Protein AF-G4TJF9-F1 (afdb_monomer)

Radius of gyration: 21.02 Å; Cα contacts (8 Å, |Δi|>4): 912; chains: 1; bounding box: 58×49×65 Å

InterPro domains:
  IPR013931 Svf1-like, N-terminal [PF08622] (12-166)
  IPR033394 Svf1-like, C-terminal [PF17187] (168-370)
  IPR051385 Ceramide-binding SVF1-like [PTHR47107] (9-370)

Secondary structure (DSSP, 8-state):
---------SSSS--EEEEEEEE-TTT--EEEEEEEESS-BSSPTT--TT-EE-SSEEEEEES--S-TTEEEEEEEEEEEETTEEEEEEEEEETTS--EESSSSSSTTEEEESS-SSS-SEEEEEEEEEEEEEEEEEEES-TT-STT---EEEEEEEEEEEEEEEESS-HHHHEEEEEEEEEEEE-TTSS-EEEEEEEEEEEPTTSS--BTTB---EEEEEEEEETTEEEEEEEEE-TTS---TT-SSEEEEEEES-EE-TTTSSEE-SEEEEEEEEEETTEEEEEEEEEEEEE---GGG-SSEEEEEEHHHHS-GGGGGGTTTT----EEEEEEEEEEEEEEE-STTSBTTBSEEEEEEEEEEEEEE--

pLDDT: mean 87.49, std 14.74, range [25.47, 98.81]

Sequence (370 aa):
MVSFPVAVIRLWYPTVQFTFKLYNPATKEVTWRSSSVSNFVTPPPGQDKRSCKSDTFSIVYRPSSSDPDHSENYTVTAKVSDDISVSLIVTRPNHAPSVKIGSLPKGGYTYFGTNMDNADGYVVHRFWPQTKVSGHITFGSAGGAAGSAGRIEQFTGFGMLVHAIQGMRPNLIARRWNFCWFTGHIPDSDKRVSAIMMEFTTTESHGRKKGGEGGVVVNVGCVSVGERVAATAETKWPDAPRIQNAPVISRATHLETVLDKDTGYMQPQKIEFSWQNVIAQDKEHKFKADLLLDVGFGEHSKGLIEKVDVLAEIPKVLKTIVHATGTKPYIYQWMQPNAVLHLHGPEGFFHRDKEIDVEGTAYVEASYVS

Organism: Serendipita indica (strain DSM 11827) (NCBI:txid1109443)

Solvent-accessible surface area (backbone atoms only — not comparable to full-atom values): 19854 Å² total; per-residue (Å²): 106,84,58,78,69,71,57,71,54,98,51,104,60,67,56,40,48,49,49,45,47,46,70,40,86,90,80,65,49,74,48,78,46,75,44,80,55,51,78,70,36,72,42,38,92,99,54,52,82,81,16,36,33,39,79,44,36,38,38,43,60,36,85,68,55,94,50,93,64,30,45,36,37,33,45,37,39,32,54,75,49,79,41,34,35,42,39,37,38,43,31,37,38,63,61,41,61,70,47,57,58,70,58,84,95,63,42,16,57,47,77,36,75,94,39,89,92,67,43,78,29,36,37,34,46,33,35,33,55,51,25,44,34,40,37,37,39,38,38,50,36,98,80,52,68,96,80,62,75,61,45,76,47,74,49,72,51,72,44,63,45,74,54,69,46,68,65,52,60,64,65,72,55,24,27,30,38,41,38,38,40,35,41,35,39,44,78,101,52,89,38,41,33,25,38,40,39,47,30,34,26,28,29,64,92,39,82,56,54,38,99,84,43,38,30,30,35,42,24,43,34,34,44,30,49,46,65,42,40,16,66,20,59,33,76,46,49,52,70,50,83,81,66,88,88,46,84,51,32,40,46,80,44,79,34,77,62,42,79,36,82,90,72,73,43,70,43,45,27,28,42,38,38,39,41,21,17,45,20,75,87,41,74,90,39,42,38,37,36,41,34,70,43,72,36,33,56,79,97,60,43,40,38,66,74,48,76,43,50,51,67,78,72,46,60,75,88,61,51,70,75,46,67,81,73,79,50,72,32,37,34,41,34,32,46,34,76,75,36,50,35,43,38,36,44,46,77,54,69,60,92,58,34,42,60,48,77,27,55,23,36,33,40,37,36,47,33,40,49,85

Foldseek 3Di:
DQDADADADPDPDGWGKHWGWDADPVVLDIDIFIDTFAPKDAPDPPAHRQWIDTPFKTWGKDQADPDPQFRIWIWIWGPRDQFKIWTKIKTQTPLFDKDFPDDPDCTQWDFFDDDPVDGPWIKGKIKRQKIKMWIWMWGGHPDPDPPPDIDIDIDIDMDMDIPIDTRDDPLQFAQKWKWKWWWFAQPPDPKIKIKIKIKGWGQQVTDDADPSGFTKIWMWIWIDIRNKIDTAIDIDGNPDDDDPPDQWDFDKDAPPWDQDPVFRDGHGQKIKTWTKHAIPVGRVKMKIKIWMDRQHDDPPGAQWSDWDFVLVNDDPVCNVVPVVPVHGKIKTKGKHAQTWMWMAIDAPPRVRDRIDITGTMMIMMMIRND

Mean predicted aligned error: 6.9 Å

Structure (mmCIF, N/CA/C/O backbone):
data_AF-G4TJF9-F1
#
_entry.id   AF-G4TJF9-F1
#
loop_
_atom_site.group_PDB
_atom_site.id
_atom_site.type_symbol
_atom_site.label_atom_id
_atom_site.label_alt_id
_atom_site.label_comp_id
_atom_site.label_asym_id
_atom_site.label_entity_id
_atom_site.label_seq_id
_atom_site.pdbx_PDB_ins_code
_atom_site.Cartn_x
_atom_site.Cartn_y
_atom_site.Cartn_z
_atom_site.occupancy
_atom_site.B_iso_or_equiv
_atom_site.auth_seq_id
_atom_site.auth_comp_id
_atom_site.auth_asym_id
_atom_site.auth_atom_id
_atom_site.pdbx_PDB_model_num
ATOM 1 N N . MET A 1 1 ? 4.540 4.052 -8.845 1.00 28.27 1 MET A N 1
ATOM 2 C CA . MET A 1 1 ? 4.252 2.828 -8.073 1.00 28.27 1 MET A CA 1
ATOM 3 C C . MET A 1 1 ? 4.561 1.633 -8.948 1.00 28.27 1 MET A C 1
ATOM 5 O O . MET A 1 1 ? 3.947 1.516 -9.994 1.00 28.27 1 MET A O 1
ATOM 9 N N . VAL A 1 2 ? 5.484 0.768 -8.540 1.00 25.47 2 VAL A N 1
ATOM 10 C CA . VAL A 1 2 ? 5.704 -0.514 -9.220 1.00 25.47 2 VAL A CA 1
ATOM 11 C C . VAL A 1 2 ? 5.107 -1.591 -8.318 1.00 25.47 2 VAL A C 1
ATOM 13 O O . VAL A 1 2 ? 5.611 -1.814 -7.222 1.00 25.47 2 VAL A O 1
ATOM 16 N N . SER A 1 3 ? 3.9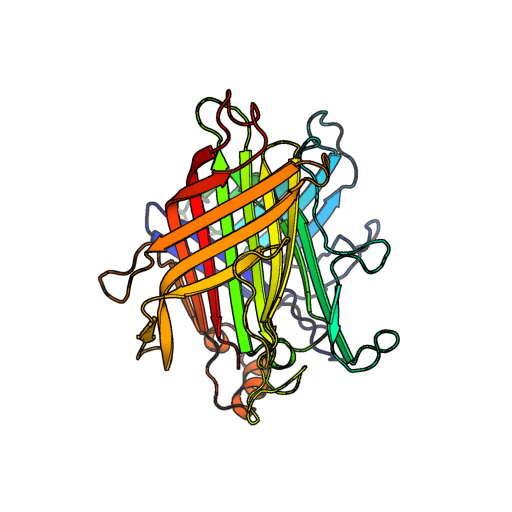84 -2.179 -8.730 1.00 28.61 3 SER A N 1
ATOM 17 C CA . SER A 1 3 ? 3.287 -3.240 -7.994 1.00 28.61 3 SER A CA 1
ATOM 18 C C . SER A 1 3 ? 3.405 -4.546 -8.777 1.00 28.61 3 SER A C 1
ATOM 20 O O . SER A 1 3 ? 3.140 -4.559 -9.977 1.00 28.61 3 SER A O 1
ATOM 22 N N . PHE A 1 4 ? 3.815 -5.630 -8.111 1.00 32.78 4 PHE A N 1
ATOM 23 C CA . PHE A 1 4 ? 3.986 -6.958 -8.712 1.00 32.78 4 PHE A CA 1
ATOM 24 C C . PHE A 1 4 ? 2.963 -7.951 -8.139 1.00 32.78 4 PHE A C 1
ATOM 26 O O . PHE A 1 4 ? 3.273 -8.664 -7.181 1.00 32.78 4 PHE A O 1
ATOM 33 N N . PRO A 1 5 ? 1.741 -8.040 -8.687 1.00 31.98 5 PRO A N 1
ATOM 34 C CA . PRO A 1 5 ? 0.830 -9.116 -8.328 1.00 31.98 5 PRO A CA 1
ATOM 35 C C . PRO A 1 5 ? 1.232 -10.409 -9.056 1.00 31.98 5 PRO A C 1
ATOM 37 O O . PRO A 1 5 ? 1.014 -10.557 -10.254 1.00 31.98 5 PRO A O 1
ATOM 40 N N . VAL A 1 6 ? 1.786 -11.386 -8.332 1.00 33.88 6 VAL A N 1
ATOM 41 C CA . VAL A 1 6 ? 1.930 -12.759 -8.846 1.00 33.88 6 VAL A CA 1
ATOM 42 C C . VAL A 1 6 ? 0.694 -13.559 -8.432 1.00 33.88 6 VAL A C 1
ATOM 44 O O . VAL A 1 6 ? 0.566 -13.972 -7.281 1.00 33.88 6 VAL A O 1
ATOM 47 N N . ALA A 1 7 ? -0.235 -13.773 -9.363 1.00 33.94 7 ALA A N 1
ATOM 48 C CA . ALA A 1 7 ? -1.439 -14.567 -9.124 1.00 33.94 7 ALA A CA 1
ATOM 49 C C . ALA A 1 7 ? -1.203 -16.047 -9.467 1.00 33.94 7 ALA A C 1
ATOM 51 O O . ALA A 1 7 ? -1.347 -16.450 -10.615 1.00 33.94 7 ALA A O 1
ATOM 52 N N . VAL A 1 8 ? -0.881 -16.885 -8.477 1.00 36.59 8 VAL A N 1
ATOM 53 C CA . VAL A 1 8 ? -0.809 -18.343 -8.681 1.00 36.59 8 VAL A CA 1
ATOM 54 C C . VAL A 1 8 ? -2.192 -18.964 -8.480 1.00 36.59 8 VAL A C 1
ATOM 56 O O . VAL A 1 8 ? -2.644 -19.168 -7.356 1.00 36.59 8 VAL A O 1
ATOM 59 N N . ILE A 1 9 ? -2.875 -19.290 -9.576 1.00 36.38 9 ILE A N 1
ATOM 60 C CA . ILE A 1 9 ? -4.074 -20.141 -9.556 1.00 36.38 9 ILE A CA 1
ATOM 61 C C . ILE A 1 9 ? -3.604 -21.601 -9.615 1.00 36.38 9 ILE A C 1
ATOM 63 O O . ILE A 1 9 ? -2.661 -21.899 -10.344 1.00 36.38 9 ILE A O 1
ATOM 67 N N . ARG A 1 10 ? -4.238 -22.509 -8.851 1.00 33.78 10 ARG A N 1
ATOM 68 C CA . ARG A 1 10 ? -3.959 -23.962 -8.852 1.00 33.78 10 ARG A CA 1
ATOM 69 C C . ARG A 1 10 ? -4.275 -24.608 -10.214 1.00 33.78 10 ARG A C 1
ATOM 71 O O . ARG A 1 10 ? -5.253 -25.334 -10.357 1.00 33.78 10 ARG A O 1
ATOM 78 N N . LEU A 1 11 ? -3.433 -24.347 -11.204 1.00 37.38 11 LEU A N 1
ATOM 79 C CA . LEU A 1 11 ? -3.139 -25.236 -12.317 1.00 37.38 11 LEU A CA 1
ATOM 80 C C . LEU A 1 11 ? -1.833 -25.967 -11.991 1.00 37.38 11 LEU A C 1
ATOM 82 O O . LEU A 1 11 ? -1.015 -25.476 -11.215 1.00 37.38 11 LEU A O 1
ATOM 86 N N . TRP A 1 12 ? -1.615 -27.126 -12.609 1.00 44.16 12 TRP A N 1
ATOM 87 C CA . TRP A 1 12 ? -0.363 -27.890 -12.507 1.00 44.16 12 TRP A CA 1
ATOM 88 C C . TRP A 1 12 ? 0.888 -27.077 -12.922 1.00 44.16 12 TRP A C 1
ATOM 90 O O . TRP A 1 12 ? 2.005 -27.487 -12.625 1.00 44.16 12 TRP A O 1
ATOM 100 N N . TYR A 1 13 ? 0.691 -25.892 -13.520 1.00 54.66 13 TYR A N 1
ATOM 101 C CA . TYR A 1 13 ? 1.692 -24.850 -13.738 1.00 54.66 13 TYR A CA 1
ATOM 102 C C . TYR A 1 13 ? 1.141 -23.480 -13.295 1.00 54.66 13 TYR A C 1
ATOM 104 O O . TYR A 1 13 ? 0.026 -23.129 -13.695 1.00 54.66 13 TYR A O 1
ATOM 112 N N . PRO A 1 14 ? 1.884 -22.681 -12.504 1.00 66.19 14 PRO A N 1
ATOM 113 C CA . PRO A 1 14 ? 1.456 -21.335 -12.140 1.00 66.19 14 PRO A CA 1
ATOM 114 C C . PRO A 1 14 ? 1.404 -20.442 -13.387 1.00 66.19 14 PRO A C 1
ATOM 116 O O . PRO A 1 14 ? 2.386 -20.324 -14.116 1.00 66.19 14 PRO A O 1
ATOM 119 N N . THR A 1 15 ? 0.275 -19.773 -13.628 1.00 74.81 15 THR A N 1
ATOM 120 C CA . THR A 1 15 ? 0.241 -18.640 -14.563 1.00 74.81 15 THR A CA 1
ATOM 121 C C . THR A 1 15 ? 0.849 -17.436 -13.863 1.00 74.81 15 THR A C 1
ATOM 123 O O . THR A 1 15 ? 0.340 -17.013 -12.834 1.00 74.81 15 THR A O 1
ATOM 126 N N . VAL A 1 16 ? 1.925 -16.872 -14.403 1.00 82.44 16 VAL A N 1
ATOM 127 C CA . VAL A 1 16 ? 2.556 -15.679 -13.828 1.00 82.44 16 VAL A CA 1
ATOM 128 C C . VAL A 1 16 ? 2.377 -14.518 -14.794 1.00 82.44 16 VAL A C 1
ATOM 130 O O . VAL A 1 16 ? 2.651 -14.642 -15.988 1.00 82.44 16 VAL A O 1
ATOM 133 N N . GLN A 1 17 ? 1.879 -13.403 -14.270 1.00 82.06 17 GLN A N 1
ATOM 134 C CA . GLN A 1 17 ? 1.785 -12.134 -14.982 1.00 82.06 17 GLN A CA 1
ATOM 135 C C . GLN A 1 17 ? 2.793 -11.166 -14.376 1.00 82.06 17 GLN A C 1
ATOM 137 O O . GLN A 1 17 ? 2.977 -11.133 -13.159 1.00 82.06 17 GLN A O 1
ATOM 142 N N . PHE A 1 18 ? 3.441 -10.388 -15.231 1.00 84.06 18 PHE A N 1
ATOM 143 C CA . PHE A 1 18 ? 4.236 -9.243 -14.836 1.00 84.06 18 PHE A CA 1
ATOM 144 C C . PHE A 1 18 ? 3.498 -7.978 -15.248 1.00 84.06 18 PHE A C 1
ATOM 146 O O . PHE A 1 18 ? 3.096 -7.826 -16.401 1.00 84.06 18 PHE A O 1
ATOM 153 N N . THR A 1 19 ? 3.330 -7.071 -14.296 1.00 85.44 19 THR A N 1
ATOM 154 C CA . THR A 1 19 ? 2.591 -5.832 -14.496 1.00 85.44 19 THR A CA 1
ATOM 155 C C . THR A 1 19 ? 3.478 -4.651 -14.148 1.00 85.44 19 THR A C 1
ATOM 157 O O . THR A 1 19 ? 4.175 -4.652 -13.135 1.00 85.44 19 THR A O 1
ATOM 160 N N . PHE A 1 20 ? 3.463 -3.641 -15.006 1.00 87.31 20 PHE A N 1
ATOM 161 C CA . PHE A 1 20 ? 4.218 -2.413 -14.842 1.00 87.31 20 PHE A CA 1
ATOM 162 C C . PHE A 1 20 ? 3.289 -1.225 -15.037 1.00 87.31 20 PHE A C 1
ATOM 164 O O . PHE A 1 20 ? 2.612 -1.119 -16.061 1.00 87.31 20 PHE A O 1
ATOM 171 N N . LYS A 1 21 ? 3.313 -0.317 -14.061 1.00 87.44 21 LYS A N 1
ATOM 172 C CA . LYS A 1 21 ? 2.639 0.974 -14.127 1.00 87.44 21 LYS A CA 1
ATOM 173 C C . LYS A 1 21 ? 3.639 2.084 -13.860 1.00 87.44 21 LYS A C 1
ATOM 175 O O . LYS A 1 21 ? 4.298 2.102 -12.822 1.00 87.44 21 LYS A O 1
ATOM 180 N N . LEU A 1 22 ? 3.700 3.044 -14.767 1.00 88.69 22 LEU A N 1
ATOM 181 C CA . LEU A 1 22 ? 4.374 4.314 -14.558 1.00 88.69 22 LEU A CA 1
ATOM 182 C C . LEU A 1 22 ? 3.332 5.420 -14.649 1.00 88.69 22 LEU A C 1
ATOM 184 O O . LEU A 1 22 ? 2.558 5.464 -15.598 1.00 88.69 22 LEU A O 1
ATOM 188 N N . TYR A 1 23 ? 3.316 6.294 -13.652 1.00 89.06 23 TYR A N 1
ATOM 189 C CA . TYR A 1 23 ? 2.487 7.489 -13.641 1.00 89.06 23 TYR A CA 1
ATOM 190 C C . TYR A 1 23 ? 3.390 8.689 -13.401 1.00 89.06 23 TYR A C 1
ATOM 192 O O . TYR A 1 23 ? 4.150 8.693 -12.428 1.00 89.06 23 TYR A O 1
ATOM 200 N N . ASN A 1 24 ? 3.305 9.683 -14.278 1.00 86.19 24 ASN A N 1
ATOM 201 C CA . ASN A 1 24 ? 3.994 10.950 -14.108 1.00 86.19 24 ASN A CA 1
ATOM 202 C C . ASN A 1 24 ? 2.995 11.991 -13.578 1.00 86.19 24 ASN A C 1
ATOM 204 O O . ASN A 1 24 ? 2.100 12.389 -14.316 1.00 86.19 24 ASN A O 1
ATOM 208 N N . PRO A 1 25 ? 3.124 12.472 -12.330 1.00 82.88 25 PRO A N 1
ATOM 209 C CA . PRO A 1 25 ? 2.176 13.436 -11.774 1.00 82.88 25 PRO A CA 1
ATOM 210 C C . PRO A 1 25 ? 2.227 14.819 -12.432 1.00 82.88 25 PRO A C 1
ATOM 212 O O . PRO A 1 25 ? 1.239 15.546 -12.366 1.00 82.88 25 PRO A O 1
ATOM 215 N N . ALA A 1 26 ? 3.349 15.190 -13.055 1.00 85.56 26 ALA A N 1
ATOM 216 C CA . ALA A 1 26 ? 3.497 16.485 -13.711 1.00 85.56 26 ALA A CA 1
ATOM 217 C C . ALA A 1 26 ? 2.784 16.512 -15.070 1.00 85.56 26 ALA A C 1
ATOM 219 O O . ALA A 1 26 ? 2.085 17.474 -15.378 1.00 85.56 26 ALA A O 1
ATOM 220 N N . THR A 1 27 ? 2.928 15.447 -15.866 1.00 88.00 27 THR A N 1
ATOM 221 C CA . THR A 1 27 ? 2.290 15.336 -17.193 1.00 88.00 27 THR A CA 1
ATOM 222 C C . THR A 1 27 ? 0.935 14.632 -17.152 1.00 88.00 27 THR A C 1
ATOM 224 O O . THR A 1 27 ? 0.172 14.714 -18.108 1.00 88.00 27 THR A O 1
ATOM 227 N N . LYS A 1 28 ? 0.624 13.955 -16.039 1.00 86.25 28 LYS A N 1
ATOM 228 C CA . LYS A 1 28 ? -0.515 13.042 -15.850 1.00 86.25 28 LYS A CA 1
ATOM 229 C C . LYS A 1 28 ? -0.509 11.831 -16.789 1.00 86.25 28 LYS A C 1
ATOM 231 O O . LYS A 1 28 ? -1.512 11.131 -16.899 1.00 86.25 28 LYS A O 1
ATOM 236 N N . GLU A 1 29 ? 0.613 11.552 -17.448 1.00 87.31 29 GLU A N 1
ATOM 237 C CA . GLU A 1 29 ? 0.740 10.402 -18.337 1.00 87.31 29 GLU A CA 1
ATOM 238 C C . GLU A 1 29 ? 0.793 9.098 -17.541 1.00 87.31 29 GLU A C 1
ATOM 240 O O . GLU A 1 29 ? 1.506 8.979 -16.537 1.00 87.31 29 GLU A O 1
ATOM 245 N N . VAL A 1 30 ? 0.059 8.099 -18.030 1.00 87.44 30 VAL A N 1
ATOM 246 C CA . VAL A 1 30 ? 0.037 6.739 -17.493 1.00 87.44 30 VAL A CA 1
ATOM 247 C C . VAL A 1 30 ? 0.573 5.789 -18.558 1.00 87.44 30 VAL A C 1
ATOM 249 O O . VAL A 1 30 ? 0.052 5.719 -19.667 1.00 87.44 30 VAL A O 1
ATOM 252 N N . THR A 1 31 ? 1.609 5.026 -18.216 1.00 86.81 31 THR A N 1
ATOM 253 C CA . THR A 1 31 ? 2.077 3.887 -19.011 1.00 86.81 31 THR A CA 1
ATOM 254 C C . THR A 1 31 ? 1.774 2.606 -18.258 1.00 86.81 31 THR A C 1
ATOM 256 O O . THR A 1 31 ? 2.276 2.400 -17.153 1.00 86.81 31 THR A O 1
ATOM 259 N N . TRP A 1 32 ? 0.988 1.730 -18.876 1.00 86.56 32 TRP A N 1
ATOM 260 C CA . TRP A 1 32 ? 0.668 0.410 -18.352 1.00 86.56 32 TRP A CA 1
ATOM 261 C C . TRP A 1 32 ? 1.136 -0.683 -19.311 1.00 86.56 32 TRP A C 1
ATOM 263 O O . TRP A 1 32 ? 1.018 -0.558 -20.537 1.00 86.56 32 TRP A O 1
ATOM 273 N N . ARG A 1 33 ? 1.702 -1.752 -18.752 1.00 85.50 33 ARG A N 1
ATOM 274 C CA . ARG A 1 33 ? 2.082 -2.973 -19.467 1.00 85.50 33 ARG A CA 1
ATOM 275 C C . ARG A 1 33 ? 1.738 -4.174 -18.596 1.00 85.50 33 ARG A C 1
ATOM 277 O O . ARG A 1 33 ? 2.062 -4.195 -17.411 1.00 85.50 33 ARG A O 1
ATOM 284 N N . SER A 1 34 ? 1.123 -5.182 -19.200 1.00 84.12 34 SER A N 1
ATOM 285 C CA . SER A 1 34 ? 0.823 -6.464 -18.566 1.00 84.12 34 SER A CA 1
ATOM 286 C C . SER A 1 34 ? 1.211 -7.573 -19.535 1.00 84.12 34 SER A C 1
ATOM 288 O O . SER A 1 34 ? 0.765 -7.579 -20.684 1.00 84.12 34 SER A O 1
ATOM 290 N N . SER A 1 35 ? 2.095 -8.471 -19.107 1.00 81.94 35 SER A N 1
ATOM 291 C CA . SER A 1 35 ? 2.587 -9.568 -19.936 1.00 81.94 35 SER A CA 1
ATOM 292 C C . SER A 1 35 ? 2.640 -10.877 -19.155 1.00 81.94 35 SER A C 1
ATOM 294 O O . SER A 1 35 ? 3.015 -10.933 -17.983 1.00 81.94 35 SER A O 1
ATOM 296 N N . SER A 1 36 ? 2.262 -11.961 -19.830 1.00 84.88 36 SER A N 1
ATOM 297 C CA . SER A 1 36 ? 2.454 -13.313 -19.307 1.00 84.88 36 SER A CA 1
ATOM 298 C C . SER A 1 36 ? 3.933 -13.668 -19.381 1.00 84.88 36 SER A C 1
ATOM 300 O O . SER A 1 36 ? 4.579 -13.363 -20.383 1.00 84.88 36 SER A O 1
ATOM 302 N N . VAL A 1 37 ? 4.463 -14.322 -18.349 1.00 87.06 37 VAL A N 1
ATOM 303 C CA . VAL A 1 37 ? 5.887 -14.680 -18.290 1.00 87.06 37 VAL A CA 1
ATOM 304 C C . VAL A 1 37 ? 6.087 -16.191 -18.315 1.00 87.06 37 VAL A C 1
ATOM 306 O O . VAL A 1 37 ? 5.281 -16.954 -17.779 1.00 87.06 37 VAL A O 1
ATOM 309 N N . SER A 1 38 ? 7.189 -16.613 -18.924 1.00 88.81 38 SER A N 1
ATOM 310 C CA . SER A 1 38 ? 7.656 -17.999 -18.981 1.00 88.81 38 SER A CA 1
ATOM 311 C C . SER A 1 38 ? 8.795 -18.252 -17.992 1.00 88.81 38 SER A C 1
ATOM 313 O O . SER A 1 38 ? 9.432 -17.319 -17.495 1.00 88.81 38 SER A O 1
ATOM 315 N N . ASN A 1 39 ? 9.032 -19.534 -17.690 1.00 90.62 39 ASN A N 1
ATOM 316 C CA . ASN A 1 39 ? 10.151 -20.006 -16.864 1.00 90.62 39 ASN A CA 1
ATOM 317 C C . ASN A 1 39 ? 10.240 -19.332 -15.485 1.00 90.62 39 ASN A C 1
ATOM 319 O O . ASN A 1 39 ? 11.328 -19.076 -14.966 1.00 90.62 39 ASN A O 1
ATOM 323 N N . PHE A 1 40 ? 9.083 -19.040 -14.881 1.00 91.56 40 PHE A N 1
ATOM 324 C CA . PHE A 1 40 ? 9.052 -18.518 -13.523 1.00 91.56 40 PHE A CA 1
ATOM 325 C C . PHE A 1 40 ? 9.615 -19.544 -12.536 1.00 91.56 40 PHE A C 1
ATOM 327 O O . PHE A 1 40 ? 9.182 -20.696 -12.498 1.00 91.56 40 PHE A O 1
ATOM 334 N N . VAL A 1 41 ? 10.539 -19.098 -11.690 1.00 92.00 41 VAL A N 1
ATOM 335 C CA . VAL A 1 41 ? 11.156 -19.908 -10.645 1.00 92.00 41 VAL A CA 1
ATOM 336 C C . VAL A 1 41 ? 11.259 -19.122 -9.340 1.00 92.00 41 VAL A C 1
ATOM 338 O O . VAL A 1 41 ? 11.660 -17.954 -9.311 1.00 92.00 41 VAL A O 1
ATOM 341 N N . THR A 1 42 ? 10.918 -19.784 -8.236 1.00 91.62 42 THR A N 1
ATOM 342 C CA . THR A 1 42 ? 11.179 -19.304 -6.878 1.00 91.62 42 THR A CA 1
ATOM 343 C C . THR A 1 42 ? 11.530 -20.490 -5.963 1.00 91.62 42 THR A C 1
ATOM 345 O O . THR A 1 42 ? 10.739 -21.429 -5.850 1.00 91.62 42 THR A O 1
ATOM 348 N N . PRO A 1 43 ? 12.712 -20.500 -5.321 1.00 93.25 43 PRO A N 1
ATOM 349 C CA . PRO A 1 43 ? 13.813 -19.561 -5.518 1.00 93.25 43 PRO A CA 1
ATOM 350 C C . PRO A 1 43 ? 14.619 -19.862 -6.800 1.00 93.25 43 PRO A C 1
ATOM 352 O O . PRO A 1 43 ? 14.746 -21.027 -7.179 1.00 93.25 43 PRO A O 1
ATOM 355 N N . PRO A 1 44 ? 15.217 -18.854 -7.459 1.00 92.69 44 PRO A N 1
ATOM 356 C CA . PRO A 1 44 ? 16.243 -19.078 -8.477 1.00 92.69 44 PRO A CA 1
ATOM 357 C C . PRO A 1 44 ? 17.463 -19.832 -7.904 1.00 92.69 44 PRO A C 1
ATOM 359 O O . PRO A 1 44 ? 17.735 -19.711 -6.705 1.00 92.69 44 PRO A O 1
ATOM 362 N N . PRO A 1 45 ? 18.245 -20.561 -8.729 1.00 92.44 45 PRO A N 1
ATOM 363 C CA . PRO A 1 45 ? 19.467 -21.225 -8.273 1.00 92.44 45 PRO A CA 1
ATOM 364 C C . PRO A 1 45 ? 20.409 -20.271 -7.522 1.00 92.44 45 PRO A C 1
ATOM 366 O O . PRO A 1 45 ? 20.705 -19.174 -7.997 1.00 92.44 45 PRO A O 1
ATOM 369 N N . GLY A 1 46 ? 20.868 -20.685 -6.338 1.00 91.94 46 GLY A N 1
ATOM 370 C CA . GLY A 1 46 ? 21.752 -19.884 -5.482 1.00 91.94 46 GLY A CA 1
ATOM 371 C C . GLY A 1 46 ? 21.070 -18.745 -4.710 1.00 91.94 46 GLY A C 1
ATOM 372 O O . GLY A 1 46 ? 21.771 -17.937 -4.108 1.00 91.94 46 GLY A O 1
ATOM 373 N N . GLN A 1 47 ? 19.735 -18.659 -4.719 1.00 94.31 47 GLN A N 1
ATOM 374 C CA . GLN A 1 47 ? 18.955 -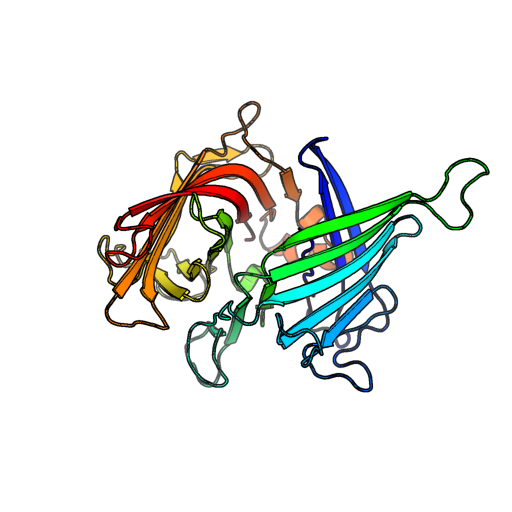17.672 -3.961 1.00 94.31 47 GLN A CA 1
ATOM 375 C C . GLN A 1 47 ? 17.997 -18.347 -2.967 1.00 94.31 47 GLN A C 1
ATOM 377 O O . GLN A 1 47 ? 17.766 -19.555 -3.022 1.00 94.31 47 GLN A O 1
ATOM 382 N N . ASP A 1 48 ? 17.411 -17.561 -2.058 1.00 91.75 48 ASP A N 1
ATOM 383 C CA . ASP A 1 48 ? 16.359 -18.026 -1.146 1.00 91.75 48 ASP A CA 1
ATOM 384 C C . ASP A 1 48 ? 14.940 -17.660 -1.624 1.00 91.75 48 ASP A C 1
ATOM 386 O O . ASP A 1 48 ? 14.754 -16.960 -2.622 1.00 91.75 48 ASP A O 1
ATOM 390 N N . LYS A 1 49 ? 13.918 -18.150 -0.903 1.00 90.50 49 LYS A N 1
ATOM 391 C CA . LYS A 1 49 ? 12.485 -18.029 -1.251 1.00 90.50 49 LYS A CA 1
ATOM 392 C C . LYS A 1 49 ? 11.933 -16.593 -1.255 1.00 90.50 49 LYS A C 1
ATOM 394 O O . LYS A 1 49 ? 10.763 -16.405 -1.567 1.00 90.50 49 LYS A O 1
ATOM 399 N N . ARG A 1 50 ? 12.733 -15.588 -0.894 1.00 90.62 50 ARG A N 1
ATOM 400 C CA . ARG A 1 50 ? 12.406 -14.162 -1.059 1.00 90.62 50 ARG A CA 1
ATOM 401 C C . ARG A 1 50 ? 12.753 -13.656 -2.458 1.00 90.62 50 ARG A C 1
ATOM 403 O O . ARG A 1 50 ? 12.388 -12.542 -2.799 1.00 90.62 50 ARG A O 1
ATOM 410 N N . SER A 1 51 ? 13.438 -14.461 -3.266 1.00 94.31 51 SER A N 1
ATOM 411 C CA . SER A 1 51 ? 13.790 -14.132 -4.645 1.00 94.31 51 SER A CA 1
ATOM 412 C C . SER A 1 51 ? 12.933 -14.906 -5.645 1.00 94.31 51 SER A C 1
ATOM 414 O O . SER A 1 51 ? 12.499 -16.037 -5.395 1.00 94.31 51 SER A O 1
ATOM 416 N N . CYS A 1 52 ? 12.731 -14.315 -6.817 1.00 94.19 52 CYS A N 1
ATOM 417 C CA . CYS A 1 52 ? 12.087 -14.961 -7.952 1.00 94.19 52 CYS A CA 1
ATOM 418 C C . CYS A 1 52 ? 12.649 -14.437 -9.277 1.00 94.19 52 CYS A C 1
ATOM 420 O O . CYS A 1 52 ? 13.211 -13.344 -9.355 1.00 94.19 52 CYS A O 1
ATOM 422 N N . LYS A 1 53 ? 12.531 -15.246 -10.327 1.00 94.81 53 LYS A N 1
ATOM 423 C CA . LYS A 1 53 ? 12.994 -14.898 -11.672 1.00 94.81 53 LYS A CA 1
ATOM 424 C C . LYS A 1 53 ? 12.064 -15.499 -12.719 1.00 94.81 53 LYS A C 1
ATOM 426 O O . LYS A 1 53 ? 11.468 -16.541 -12.472 1.00 94.81 53 LYS A O 1
ATOM 431 N N . SER A 1 54 ? 11.970 -14.851 -13.870 1.00 93.81 54 SER A N 1
ATOM 432 C CA . SER A 1 54 ? 11.388 -15.360 -15.113 1.00 93.81 54 SER A CA 1
ATOM 433 C C . SER A 1 54 ? 12.285 -14.967 -16.297 1.00 93.81 54 SER A C 1
ATOM 435 O O . SER A 1 54 ? 13.376 -14.420 -16.098 1.00 93.81 54 SER A O 1
ATOM 437 N N . ASP A 1 55 ? 11.833 -15.206 -17.527 1.00 91.62 55 ASP A N 1
ATOM 438 C CA . ASP A 1 55 ? 12.534 -14.707 -18.718 1.00 91.62 55 ASP A CA 1
ATOM 439 C C . ASP A 1 55 ? 12.476 -13.175 -18.853 1.00 91.62 55 ASP A C 1
ATOM 441 O O . ASP A 1 55 ? 13.354 -12.580 -19.476 1.00 91.62 55 ASP A O 1
ATOM 445 N N . THR A 1 56 ? 11.463 -12.518 -18.275 1.00 90.88 56 THR A N 1
ATOM 446 C CA . THR A 1 56 ? 11.247 -11.071 -18.442 1.00 90.88 56 THR A CA 1
ATOM 447 C C . THR A 1 56 ? 11.695 -10.250 -17.242 1.00 90.88 56 THR A C 1
ATOM 449 O O . THR A 1 56 ? 11.982 -9.067 -17.404 1.00 90.88 56 THR A O 1
ATOM 452 N N . PHE A 1 57 ? 11.788 -10.838 -16.047 1.00 94.12 57 PHE A N 1
ATOM 453 C CA . PHE A 1 57 ? 12.198 -10.114 -14.845 1.00 94.12 57 PHE A CA 1
ATOM 454 C C . PHE A 1 57 ? 13.019 -10.960 -13.873 1.00 94.12 57 PHE A C 1
ATOM 456 O O . PHE A 1 57 ? 12.946 -12.187 -13.849 1.00 94.12 57 PHE A O 1
ATOM 463 N N . SER A 1 58 ? 13.753 -10.281 -12.999 1.00 95.50 58 SER A N 1
ATOM 464 C CA . SER A 1 58 ? 14.460 -10.858 -11.865 1.00 95.50 58 SER A CA 1
ATOM 465 C C . SER A 1 58 ? 14.260 -9.975 -10.637 1.00 95.50 58 SER A C 1
ATOM 467 O O . SER A 1 58 ? 14.550 -8.783 -10.681 1.00 95.50 58 SER A O 1
ATOM 469 N N . ILE A 1 59 ? 13.798 -10.563 -9.534 1.00 95.31 59 ILE A N 1
ATOM 470 C CA . ILE A 1 59 ? 13.683 -9.921 -8.220 1.00 95.31 59 ILE A CA 1
ATOM 471 C C . ILE A 1 59 ? 14.572 -10.709 -7.264 1.00 95.31 59 ILE A C 1
ATOM 473 O O . ILE A 1 59 ? 14.279 -11.855 -6.920 1.00 95.31 59 ILE A O 1
ATOM 477 N N . VAL A 1 60 ? 15.685 -10.107 -6.857 1.00 95.62 60 VAL A N 1
ATOM 478 C CA . VAL A 1 60 ? 16.697 -10.758 -6.024 1.00 95.62 60 VAL A CA 1
ATOM 479 C C . VAL A 1 60 ? 16.781 -10.053 -4.688 1.00 95.62 60 VAL A C 1
ATOM 481 O O . VAL A 1 60 ? 17.128 -8.875 -4.621 1.00 95.62 60 VAL A O 1
ATOM 484 N N . TYR A 1 61 ? 16.492 -10.792 -3.627 1.00 94.94 61 TYR A N 1
ATOM 485 C CA . TYR A 1 61 ? 16.691 -10.341 -2.263 1.00 94.94 61 TYR A CA 1
ATOM 486 C C . TYR A 1 61 ? 18.165 -10.459 -1.864 1.00 94.94 61 TYR A C 1
ATOM 488 O O . TYR A 1 61 ? 18.804 -11.489 -2.081 1.00 94.94 61 TYR A O 1
ATOM 496 N N . ARG A 1 62 ? 18.703 -9.409 -1.248 1.00 92.12 62 ARG A N 1
ATOM 497 C CA . ARG A 1 62 ? 20.071 -9.349 -0.737 1.00 92.12 62 ARG A CA 1
ATOM 498 C C . ARG A 1 62 ? 20.023 -9.155 0.784 1.00 92.12 62 ARG A C 1
ATOM 500 O O . ARG A 1 62 ? 19.650 -8.069 1.227 1.00 92.12 62 ARG A O 1
ATOM 507 N N . PRO A 1 63 ? 20.381 -10.183 1.582 1.00 85.94 63 PRO A N 1
ATOM 508 C CA . PRO A 1 63 ? 20.320 -10.130 3.048 1.00 85.94 63 PRO A CA 1
ATOM 509 C C . PRO A 1 63 ? 21.438 -9.310 3.697 1.00 85.94 63 PRO A C 1
ATOM 511 O O . PRO A 1 63 ? 21.414 -9.126 4.911 1.00 85.94 63 PRO A O 1
ATOM 514 N N . SER A 1 64 ? 22.447 -8.905 2.927 1.00 76.38 64 SER A N 1
ATOM 515 C CA . SER A 1 64 ? 23.595 -8.151 3.411 1.00 76.38 64 SER A CA 1
ATOM 516 C C . SER A 1 64 ? 23.979 -7.068 2.412 1.00 76.38 64 SER A C 1
ATOM 518 O O . SER A 1 64 ? 23.913 -7.260 1.194 1.00 76.38 64 SER A O 1
ATOM 520 N N . SER A 1 65 ? 24.396 -5.927 2.950 1.00 75.56 65 SER A N 1
ATOM 521 C CA . SER A 1 65 ? 24.996 -4.820 2.217 1.00 75.56 65 SER A CA 1
ATOM 522 C C . SER A 1 65 ? 26.271 -4.390 2.938 1.00 75.56 65 SER A C 1
ATOM 524 O O . SER A 1 65 ? 26.354 -4.495 4.160 1.00 75.56 65 SER A O 1
ATOM 526 N N . SER A 1 66 ? 27.276 -3.936 2.187 1.00 72.88 66 SER A N 1
ATOM 527 C CA . SER A 1 66 ? 28.466 -3.278 2.749 1.00 72.88 66 SER A CA 1
ATOM 528 C C . SER A 1 66 ? 28.208 -1.810 3.101 1.00 72.88 66 SER A C 1
ATOM 530 O O . SER A 1 66 ? 29.100 -1.132 3.603 1.00 72.88 66 SER A O 1
ATOM 532 N N . ASP A 1 67 ? 27.020 -1.303 2.782 1.00 77.50 67 ASP A N 1
ATOM 533 C CA . ASP A 1 67 ? 26.604 0.058 3.078 1.00 77.50 67 ASP A CA 1
ATOM 534 C C . ASP A 1 67 ? 26.219 0.185 4.568 1.00 77.50 67 ASP A C 1
ATOM 536 O O . ASP A 1 67 ? 25.395 -0.594 5.058 1.00 77.50 67 ASP A O 1
ATOM 540 N N . PRO A 1 68 ? 26.797 1.148 5.307 1.00 80.94 68 PRO A N 1
ATOM 541 C CA . PRO A 1 68 ? 26.535 1.313 6.736 1.00 80.94 68 PRO A CA 1
ATOM 542 C C . PRO A 1 68 ? 25.088 1.737 7.053 1.00 80.94 68 PRO A C 1
ATOM 544 O O . PRO A 1 68 ? 24.604 1.496 8.162 1.00 80.94 68 PRO A O 1
ATOM 547 N N . ASP A 1 69 ? 24.365 2.314 6.092 1.00 82.44 69 ASP A N 1
ATOM 548 C CA . ASP A 1 69 ? 23.039 2.899 6.299 1.00 82.44 69 ASP A CA 1
ATOM 549 C C . ASP A 1 69 ? 21.888 1.918 6.024 1.00 82.44 69 ASP A C 1
ATOM 551 O O . ASP A 1 69 ? 20.726 2.213 6.343 1.00 82.44 69 ASP A O 1
ATOM 555 N N . HIS A 1 70 ? 22.171 0.741 5.455 1.00 82.56 70 HIS A N 1
ATOM 556 C CA . HIS A 1 70 ? 21.152 -0.271 5.182 1.00 82.56 70 HIS A CA 1
ATOM 557 C C . HIS A 1 70 ? 21.650 -1.716 5.268 1.00 82.56 70 HIS A C 1
ATOM 559 O O . HIS A 1 70 ? 22.773 -2.033 4.911 1.00 82.56 70 HIS A O 1
ATOM 565 N N . SER A 1 71 ? 20.774 -2.623 5.702 1.00 77.44 71 SER A N 1
ATOM 566 C CA . SER A 1 71 ? 21.125 -4.029 5.972 1.00 77.44 71 SER A CA 1
ATOM 567 C C . SER A 1 71 ? 20.676 -4.972 4.870 1.00 77.44 71 SER A C 1
ATOM 569 O O . SER A 1 71 ? 21.278 -6.023 4.678 1.00 77.44 71 SER A O 1
ATOM 571 N N . GLU A 1 72 ? 19.624 -4.612 4.141 1.00 91.00 72 GLU A N 1
ATOM 572 C CA . GLU A 1 72 ? 19.023 -5.476 3.134 1.00 91.00 72 GLU A CA 1
ATOM 573 C C . GLU A 1 72 ? 18.389 -4.668 2.002 1.00 91.00 72 GLU A C 1
ATOM 575 O O . GLU A 1 72 ? 17.954 -3.523 2.183 1.00 91.00 72 GLU A O 1
ATOM 580 N N . ASN A 1 73 ? 18.333 -5.277 0.819 1.00 93.94 73 ASN A N 1
ATOM 581 C CA . ASN A 1 73 ? 17.687 -4.690 -0.347 1.00 93.94 73 ASN A CA 1
ATOM 582 C C . ASN A 1 73 ? 17.081 -5.752 -1.275 1.00 93.94 73 ASN A C 1
ATOM 584 O O . ASN A 1 73 ? 17.372 -6.944 -1.174 1.00 93.94 73 ASN A O 1
ATOM 588 N N . TYR A 1 74 ? 16.236 -5.294 -2.192 1.00 95.00 74 TYR A N 1
ATOM 589 C CA . TYR A 1 74 ? 15.840 -6.037 -3.379 1.00 95.00 74 TYR A CA 1
ATOM 590 C C . TYR A 1 74 ? 16.424 -5.363 -4.611 1.00 95.00 74 TYR A C 1
ATOM 592 O O . TYR A 1 74 ? 16.246 -4.163 -4.801 1.00 95.00 74 TYR A O 1
ATOM 600 N N . THR A 1 75 ? 17.062 -6.141 -5.478 1.00 95.19 75 THR A N 1
ATOM 601 C CA . THR A 1 75 ? 17.382 -5.718 -6.843 1.00 95.19 75 THR A CA 1
ATOM 602 C C . THR A 1 75 ? 16.303 -6.240 -7.777 1.00 95.19 75 THR A C 1
ATOM 604 O O . THR A 1 75 ? 16.051 -7.445 -7.818 1.00 95.19 75 THR A O 1
ATOM 607 N N . VAL A 1 76 ? 15.678 -5.342 -8.528 1.00 94.94 76 VAL A N 1
ATOM 608 C CA . VAL A 1 76 ? 14.631 -5.658 -9.494 1.00 94.94 76 VAL A CA 1
ATOM 609 C C . VAL A 1 76 ? 15.091 -5.221 -10.871 1.00 94.94 76 VAL A C 1
ATOM 611 O O . VAL A 1 76 ? 15.362 -4.045 -11.092 1.00 94.94 76 VAL A O 1
ATOM 614 N N . THR A 1 77 ? 15.146 -6.160 -11.805 1.00 95.81 77 THR A N 1
ATOM 615 C CA . THR A 1 77 ? 15.355 -5.877 -13.225 1.00 95.81 77 THR A CA 1
ATOM 616 C C . THR A 1 77 ? 14.208 -6.471 -14.019 1.00 95.81 77 THR A C 1
ATOM 618 O O . THR A 1 77 ? 13.774 -7.586 -13.738 1.00 95.81 77 THR A O 1
ATOM 621 N N . ALA A 1 78 ? 13.691 -5.738 -15.000 1.00 93.69 78 ALA A N 1
ATOM 622 C CA . ALA A 1 78 ? 12.658 -6.254 -15.883 1.00 93.69 78 ALA A CA 1
ATOM 623 C C . ALA A 1 78 ? 12.742 -5.651 -17.285 1.00 93.69 78 ALA A C 1
ATOM 625 O O . ALA A 1 78 ? 12.838 -4.434 -17.446 1.00 93.69 78 ALA A O 1
ATOM 626 N N . LYS A 1 79 ? 12.638 -6.510 -18.299 1.00 92.69 79 LYS A N 1
ATOM 627 C CA . LYS A 1 79 ? 12.276 -6.134 -19.664 1.00 92.69 79 LYS A CA 1
ATOM 628 C C . LYS A 1 79 ? 10.750 -6.099 -19.729 1.00 92.69 79 LYS A C 1
ATOM 630 O O . LYS A 1 79 ? 10.103 -7.136 -19.847 1.00 92.69 79 LYS A O 1
ATOM 635 N N . VAL A 1 80 ? 10.184 -4.905 -19.582 1.00 88.56 80 VAL A N 1
ATOM 636 C CA . VAL A 1 80 ? 8.733 -4.692 -19.517 1.00 88.56 80 VAL A CA 1
ATOM 637 C C . VAL A 1 80 ? 8.095 -4.912 -20.894 1.00 88.56 80 VAL A C 1
ATOM 639 O O . VAL A 1 80 ? 7.061 -5.571 -21.003 1.00 88.56 80 VAL A O 1
ATOM 642 N N . SER A 1 81 ? 8.734 -4.384 -21.938 1.00 88.00 81 SER A N 1
ATOM 643 C CA . SER A 1 81 ? 8.394 -4.538 -23.357 1.00 88.00 81 SER A CA 1
ATOM 644 C C . SER A 1 81 ? 9.651 -4.314 -24.212 1.00 88.00 81 SER A C 1
ATOM 646 O O . SER A 1 81 ? 10.744 -4.130 -23.676 1.00 88.00 81 SER A O 1
ATOM 648 N N . ASP A 1 82 ? 9.546 -4.363 -25.542 1.00 86.88 82 ASP A N 1
ATOM 649 C CA . ASP A 1 82 ? 10.701 -4.124 -26.428 1.00 86.88 82 ASP A CA 1
ATOM 650 C C . ASP A 1 82 ? 11.205 -2.673 -26.407 1.00 86.88 82 ASP A C 1
ATOM 652 O O . ASP A 1 82 ? 12.332 -2.396 -26.812 1.00 86.88 82 ASP A O 1
ATOM 656 N N . ASP A 1 83 ? 10.374 -1.756 -25.921 1.00 87.50 83 ASP A N 1
ATOM 657 C CA . ASP A 1 83 ? 10.628 -0.325 -25.797 1.00 87.50 83 ASP A CA 1
ATOM 658 C C . ASP A 1 83 ? 10.777 0.142 -24.342 1.00 87.50 83 ASP A C 1
ATOM 660 O O . ASP A 1 83 ? 10.995 1.331 -24.129 1.00 87.50 83 ASP A O 1
ATOM 664 N N . ILE A 1 84 ? 10.630 -0.738 -23.341 1.00 90.56 84 ILE A N 1
ATOM 665 C CA . ILE A 1 84 ? 10.713 -0.358 -21.923 1.00 90.56 84 ILE A CA 1
ATOM 666 C C . ILE A 1 84 ? 11.445 -1.428 -21.114 1.00 90.56 84 ILE A C 1
ATOM 668 O O . ILE A 1 84 ? 11.022 -2.584 -21.036 1.00 90.56 84 ILE A O 1
ATOM 672 N N . SER A 1 85 ? 12.491 -1.016 -20.402 1.00 92.94 85 SER A N 1
ATOM 673 C CA . SER A 1 85 ? 13.104 -1.814 -19.338 1.00 92.94 85 SER A CA 1
ATOM 674 C C . SER A 1 85 ? 13.292 -0.999 -18.068 1.00 92.94 85 SER A C 1
ATOM 676 O O . SER A 1 85 ? 13.506 0.209 -18.117 1.00 92.94 85 SER A O 1
ATOM 678 N N . VAL A 1 86 ? 13.247 -1.669 -16.920 1.00 94.25 86 VAL A N 1
ATOM 679 C CA . VAL A 1 86 ? 13.434 -1.055 -15.606 1.00 94.25 86 VAL A CA 1
ATOM 680 C C . VAL A 1 86 ? 14.503 -1.797 -14.819 1.00 94.25 86 VAL A C 1
ATOM 682 O O . VAL A 1 86 ? 14.557 -3.028 -14.817 1.00 94.25 86 VAL A O 1
ATOM 685 N N . SER A 1 87 ? 15.335 -1.035 -14.120 1.00 95.50 87 SER A N 1
ATOM 686 C CA . SER A 1 87 ? 16.244 -1.535 -13.097 1.00 95.50 87 SER A CA 1
ATOM 687 C C . SER A 1 87 ? 16.091 -0.667 -11.861 1.00 95.50 87 SER A C 1
ATOM 689 O O . SER A 1 87 ? 16.282 0.545 -11.934 1.00 95.50 87 SER A O 1
ATOM 691 N N . LEU A 1 88 ? 15.768 -1.267 -10.721 1.00 94.94 88 LEU A N 1
ATOM 692 C CA . LEU A 1 88 ? 15.644 -0.551 -9.458 1.00 94.94 88 LEU A CA 1
ATOM 693 C C . LEU A 1 88 ? 16.178 -1.364 -8.283 1.00 94.94 88 LEU A C 1
ATOM 695 O O . LEU A 1 88 ? 16.120 -2.593 -8.267 1.00 94.94 88 LEU A O 1
ATOM 699 N N . ILE A 1 89 ? 16.693 -0.651 -7.291 1.00 94.69 89 ILE A N 1
ATOM 700 C CA . ILE A 1 89 ? 17.125 -1.181 -6.005 1.00 94.69 89 ILE A CA 1
ATOM 701 C C . ILE A 1 89 ? 16.191 -0.601 -4.948 1.00 94.69 89 ILE A C 1
ATOM 703 O O . ILE A 1 89 ? 16.067 0.617 -4.825 1.00 94.69 89 ILE A O 1
ATOM 707 N N . VAL A 1 90 ? 15.522 -1.475 -4.197 1.00 95.12 90 VAL A N 1
ATOM 708 C CA . VAL A 1 90 ? 14.687 -1.110 -3.046 1.00 95.12 90 VAL A CA 1
ATOM 709 C C . VAL A 1 90 ? 15.445 -1.457 -1.781 1.00 95.12 90 VAL A C 1
ATOM 711 O O . VAL A 1 90 ? 15.611 -2.628 -1.449 1.00 95.12 90 VAL A O 1
ATOM 714 N N . THR A 1 91 ? 15.877 -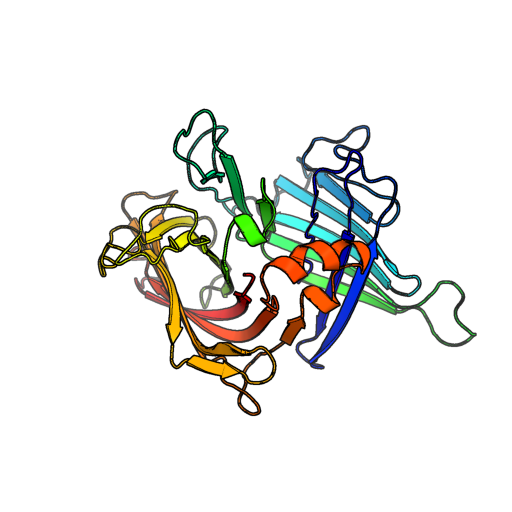0.437 -1.061 1.00 94.44 91 THR A N 1
ATOM 715 C CA . THR A 1 91 ? 16.715 -0.561 0.124 1.00 94.44 91 THR A CA 1
ATOM 716 C C . THR A 1 91 ? 15.908 -0.290 1.384 1.00 94.44 91 THR A C 1
ATOM 718 O O . THR A 1 91 ? 15.210 0.725 1.460 1.00 94.44 91 THR A O 1
ATOM 721 N N . ARG A 1 92 ? 16.041 -1.145 2.407 1.00 93.56 92 ARG A N 1
ATOM 722 C CA . ARG A 1 92 ? 15.496 -0.861 3.742 1.00 93.56 92 ARG A CA 1
ATOM 723 C C . ARG A 1 92 ? 16.554 -0.170 4.613 1.00 93.56 92 ARG A C 1
ATOM 725 O O . ARG A 1 92 ? 17.557 -0.807 4.934 1.00 93.56 92 ARG A O 1
ATOM 732 N N . PRO A 1 93 ? 16.339 1.085 5.048 1.00 91.44 93 PRO A N 1
ATOM 733 C CA . PRO A 1 93 ? 17.247 1.748 5.979 1.00 91.44 93 PRO A CA 1
ATOM 734 C C . PRO A 1 93 ? 17.374 0.988 7.306 1.00 91.44 93 PRO A C 1
ATOM 736 O O . PRO A 1 93 ? 16.389 0.441 7.804 1.00 91.44 93 PRO A O 1
ATOM 739 N N . ASN A 1 94 ? 18.564 0.996 7.911 1.00 90.00 94 ASN A N 1
ATOM 740 C CA . ASN A 1 94 ? 18.830 0.284 9.168 1.00 90.00 94 ASN A CA 1
ATOM 741 C C . ASN A 1 94 ? 17.973 0.772 10.337 1.00 90.00 94 ASN A C 1
ATOM 743 O O . ASN A 1 94 ? 17.502 -0.038 11.134 1.00 90.00 94 ASN A O 1
ATOM 747 N N . HIS A 1 95 ? 17.729 2.079 10.402 1.00 89.12 95 HIS A N 1
ATOM 748 C CA . HIS A 1 95 ? 16.889 2.681 11.432 1.00 89.12 95 HIS A CA 1
ATOM 749 C C . HIS A 1 95 ? 15.402 2.340 11.263 1.00 89.12 95 HIS A C 1
ATOM 751 O O . HIS A 1 95 ? 14.671 2.377 12.243 1.00 89.12 95 HIS A O 1
ATOM 757 N N . ALA A 1 96 ? 14.940 2.002 10.052 1.00 90.81 96 ALA A N 1
ATOM 758 C CA . ALA A 1 96 ? 13.522 1.825 9.756 1.00 90.81 96 ALA A CA 1
ATOM 759 C C . ALA A 1 96 ? 13.016 0.430 10.188 1.00 90.81 96 ALA A C 1
ATOM 761 O O . ALA A 1 96 ? 13.428 -0.586 9.603 1.00 90.81 96 ALA A O 1
ATOM 762 N N . PRO A 1 97 ? 12.084 0.343 11.161 1.00 92.81 97 PRO A N 1
ATOM 763 C CA . PRO A 1 97 ? 11.519 -0.932 11.589 1.00 92.81 97 PRO A CA 1
ATOM 764 C C . PRO A 1 97 ? 10.652 -1.567 10.497 1.00 92.81 97 PRO A C 1
ATOM 766 O O . PRO A 1 97 ? 9.890 -0.883 9.817 1.00 92.81 97 PRO A O 1
ATOM 769 N N . SER A 1 98 ? 10.700 -2.894 10.371 1.00 92.69 98 SER A N 1
ATOM 770 C CA . SER A 1 98 ? 9.716 -3.650 9.581 1.00 92.69 98 SER A CA 1
ATOM 771 C C . SER A 1 98 ? 8.490 -4.003 10.426 1.00 92.69 98 SER A C 1
ATOM 773 O O . SER A 1 98 ? 8.572 -4.091 11.652 1.00 92.69 98 SER A O 1
ATOM 775 N N . VAL A 1 99 ? 7.343 -4.215 9.778 1.00 94.19 99 VAL A N 1
ATOM 776 C CA . VAL A 1 99 ? 6.068 -4.443 10.468 1.00 94.19 99 VAL A CA 1
ATOM 777 C C . VAL A 1 99 ? 5.395 -5.724 10.004 1.00 94.19 99 VAL A C 1
ATOM 779 O O . VAL A 1 99 ? 5.249 -5.992 8.813 1.00 94.19 99 VAL A O 1
ATOM 782 N N . LYS A 1 100 ? 4.914 -6.495 10.976 1.00 94.00 100 LYS A N 1
ATOM 783 C CA . LYS A 1 100 ? 3.930 -7.562 10.796 1.00 94.00 100 LYS A CA 1
ATOM 784 C C . LYS A 1 100 ? 3.071 -7.658 12.052 1.00 94.00 100 LYS A C 1
ATOM 786 O O . LYS A 1 100 ? 3.550 -7.371 13.147 1.00 94.00 100 LYS A O 1
ATOM 791 N N . ILE A 1 101 ? 1.828 -8.094 11.894 1.00 94.31 101 ILE A N 1
ATOM 792 C CA . ILE A 1 101 ? 0.930 -8.360 13.021 1.00 94.31 101 ILE A CA 1
ATOM 793 C C . ILE A 1 101 ? 1.097 -9.815 13.464 1.00 94.31 101 ILE A C 1
ATOM 795 O O . ILE A 1 101 ? 1.141 -10.720 12.632 1.00 94.31 101 ILE A O 1
ATOM 799 N N . GLY A 1 102 ? 1.206 -10.046 14.771 1.00 89.56 102 GLY A N 1
ATOM 800 C CA . GLY A 1 102 ? 1.448 -11.371 15.343 1.00 89.56 102 GLY A CA 1
ATOM 801 C C . GLY A 1 102 ? 2.924 -11.789 15.384 1.00 89.56 102 GLY A C 1
ATOM 802 O O . GLY A 1 102 ? 3.797 -11.241 14.706 1.00 89.56 102 GLY A O 1
ATOM 803 N N . SER A 1 103 ? 3.196 -12.789 16.217 1.00 83.94 103 SER A N 1
ATOM 804 C CA . SER A 1 103 ? 4.540 -13.304 16.502 1.00 83.94 103 SER A CA 1
ATOM 805 C C . SER A 1 103 ? 4.974 -14.411 15.522 1.00 83.94 103 SER A C 1
ATOM 807 O O . SER A 1 103 ? 4.256 -14.735 14.584 1.00 83.94 103 SER A O 1
ATOM 809 N N . LEU A 1 104 ? 6.200 -14.924 15.695 1.00 71.94 104 LEU A N 1
ATOM 810 C CA . LEU A 1 104 ? 6.809 -16.154 15.135 1.00 71.94 104 LEU A CA 1
ATOM 811 C C . LEU A 1 104 ? 5.855 -17.200 14.492 1.00 71.94 104 LEU A C 1
ATOM 813 O O . LEU A 1 104 ? 4.698 -17.338 14.871 1.00 71.94 104 LEU A O 1
ATOM 817 N N . PRO A 1 105 ? 6.374 -18.116 13.658 1.00 75.56 105 PRO A N 1
ATOM 818 C CA . PRO A 1 105 ? 6.468 -18.010 12.189 1.00 75.56 105 PRO A CA 1
ATOM 819 C C . PRO A 1 105 ? 5.181 -17.570 11.447 1.00 75.56 105 PRO A C 1
ATOM 821 O O . PRO A 1 105 ? 5.250 -17.225 10.266 1.00 75.56 105 PRO A O 1
ATOM 824 N N . LYS A 1 106 ? 4.027 -17.529 12.126 1.00 83.50 106 LYS A N 1
ATOM 825 C CA . LYS A 1 106 ? 2.704 -17.156 11.594 1.00 83.50 106 LYS A CA 1
ATOM 826 C C . LYS A 1 106 ? 2.460 -15.635 11.526 1.00 83.50 106 LYS A C 1
ATOM 828 O O . LYS A 1 106 ? 1.368 -15.200 11.182 1.00 83.50 106 LYS A O 1
ATOM 833 N N . GLY A 1 107 ? 3.459 -14.806 11.829 1.00 91.00 107 GLY A N 1
ATOM 834 C CA . GLY A 1 107 ? 3.326 -13.349 11.781 1.00 91.00 107 GLY A CA 1
ATOM 835 C C . GLY A 1 107 ? 2.991 -12.827 10.379 1.00 91.00 107 GLY A C 1
ATOM 836 O O . GLY A 1 107 ? 3.612 -13.221 9.383 1.00 91.00 107 GLY A O 1
ATOM 837 N N . GLY A 1 108 ? 2.030 -11.912 10.321 1.00 93.31 108 GLY A N 1
ATOM 838 C CA . GLY A 1 108 ? 1.467 -11.310 9.117 1.00 93.31 108 GLY A CA 1
ATOM 839 C C . GLY A 1 108 ? 0.273 -12.063 8.535 1.00 93.31 108 GLY A C 1
ATOM 840 O O . GLY A 1 108 ? -0.302 -11.566 7.576 1.00 93.31 108 GLY A O 1
ATOM 841 N N . TYR A 1 109 ? -0.095 -13.232 9.068 1.00 93.69 109 TYR A N 1
ATOM 842 C CA . TYR A 1 109 ? -1.207 -14.022 8.540 1.00 93.69 109 TYR A CA 1
ATOM 843 C C . TYR A 1 109 ? -2.563 -13.542 9.066 1.00 93.69 109 TYR A C 1
ATOM 845 O O . TYR A 1 109 ? -2.733 -13.301 10.260 1.00 93.69 109 TYR A O 1
ATOM 853 N N . THR A 1 110 ? -3.550 -13.529 8.178 1.00 93.06 110 THR A N 1
ATOM 854 C CA . THR A 1 110 ? -4.975 -13.551 8.503 1.00 93.06 110 THR A CA 1
ATOM 855 C C . THR A 1 110 ? -5.556 -14.848 7.956 1.00 93.06 110 THR A C 1
ATOM 857 O O . THR A 1 110 ? -5.430 -15.117 6.763 1.00 93.06 110 THR A O 1
ATOM 860 N N . TYR A 1 111 ? -6.170 -15.654 8.819 1.00 92.06 111 TYR A N 1
ATOM 861 C CA . TYR A 1 111 ? -6.718 -16.964 8.463 1.00 92.06 111 TYR A CA 1
ATOM 862 C C . TYR A 1 111 ? -8.220 -16.896 8.188 1.00 92.06 111 TYR A C 1
ATOM 864 O O . TYR A 1 111 ? -8.929 -16.077 8.772 1.00 92.06 111 TYR A O 1
ATOM 872 N N . PHE A 1 112 ? -8.686 -17.792 7.323 1.00 91.31 112 PHE A N 1
ATOM 873 C CA . PHE A 1 112 ? -10.091 -18.011 6.998 1.00 91.31 112 PHE A CA 1
ATOM 874 C C . PHE A 1 112 ? -10.506 -19.425 7.418 1.00 91.31 112 PHE A C 1
ATOM 876 O O . PHE A 1 112 ? -9.685 -20.342 7.397 1.00 91.31 112 PHE A O 1
ATOM 883 N N . GLY A 1 113 ? -11.779 -19.595 7.774 1.00 88.50 113 GLY A N 1
ATOM 884 C CA . GLY A 1 113 ? -12.350 -20.870 8.214 1.00 88.50 113 GLY A CA 1
ATOM 885 C C . GLY A 1 113 ? -12.597 -20.952 9.720 1.00 88.50 113 GLY A C 1
ATOM 886 O O . GLY A 1 113 ? -12.359 -20.003 10.469 1.00 88.50 113 GLY A O 1
ATOM 887 N N . THR A 1 114 ? -13.121 -22.093 10.166 1.00 86.38 114 THR A N 1
ATOM 888 C CA . THR A 1 114 ? -13.514 -22.324 11.569 1.00 86.38 114 THR A CA 1
ATOM 889 C C . THR A 1 114 ? -12.422 -22.991 12.407 1.00 86.38 114 THR A C 1
ATOM 891 O O . THR A 1 114 ? -12.503 -22.973 13.633 1.00 86.38 114 THR A O 1
ATOM 894 N N . ASN A 1 115 ? -11.392 -23.555 11.766 1.00 87.44 115 ASN A N 1
ATOM 895 C CA . ASN A 1 115 ? -10.272 -24.227 12.417 1.00 87.44 115 ASN A CA 1
ATOM 896 C C . ASN A 1 115 ? -8.951 -23.510 12.096 1.00 87.44 115 ASN A C 1
ATOM 898 O O . ASN A 1 115 ? -8.499 -23.500 10.958 1.00 87.44 115 ASN A O 1
ATOM 902 N N . MET A 1 116 ? -8.302 -22.937 13.110 1.00 83.12 116 MET A N 1
ATOM 903 C CA . MET A 1 116 ? -7.050 -22.191 12.939 1.00 83.12 116 MET A CA 1
ATOM 904 C C . MET A 1 116 ? -5.831 -23.084 12.637 1.00 83.12 116 MET A C 1
ATOM 906 O O . MET A 1 116 ? -4.838 -22.601 12.085 1.00 83.12 116 MET A O 1
ATOM 910 N N . ASP A 1 117 ? -5.890 -24.373 12.978 1.00 85.38 117 ASP A N 1
ATOM 911 C CA . ASP A 1 117 ? -4.827 -25.339 12.676 1.00 85.38 117 ASP A CA 1
ATOM 912 C C . ASP A 1 117 ? -4.960 -25.921 11.264 1.00 85.38 117 ASP A C 1
ATOM 914 O O . ASP A 1 117 ? -3.963 -26.326 10.668 1.00 85.38 117 ASP A O 1
ATOM 918 N N . ASN A 1 118 ? -6.172 -25.891 10.703 1.00 86.94 118 ASN A N 1
ATOM 919 C CA . ASN A 1 118 ? -6.474 -26.291 9.332 1.00 86.94 118 ASN A CA 1
ATOM 920 C C . ASN A 1 118 ? -7.357 -25.234 8.655 1.00 86.94 118 ASN A C 1
ATOM 922 O O . ASN A 1 118 ? -8.540 -25.463 8.407 1.00 86.94 118 ASN A O 1
ATOM 926 N N . ALA A 1 119 ? -6.784 -24.050 8.440 1.00 90.19 119 ALA A N 1
ATOM 927 C CA . ALA A 1 119 ? -7.489 -22.924 7.840 1.00 90.19 119 ALA A CA 1
ATOM 928 C C . ALA A 1 119 ? -7.851 -23.209 6.373 1.00 90.19 119 ALA A C 1
ATOM 930 O O . ALA A 1 119 ? -7.015 -23.692 5.607 1.00 90.19 119 ALA A O 1
ATOM 931 N N . ASP A 1 120 ? -9.057 -22.815 5.962 1.00 90.62 120 ASP A N 1
ATOM 932 C CA . ASP A 1 120 ? -9.542 -22.944 4.577 1.00 90.62 120 ASP A CA 1
ATOM 933 C C . ASP A 1 120 ? -8.705 -22.097 3.607 1.00 90.62 120 ASP A C 1
ATOM 935 O O . ASP A 1 120 ? -8.575 -22.394 2.417 1.00 90.62 120 ASP A O 1
ATOM 939 N N . GLY A 1 121 ? -8.111 -21.028 4.137 1.00 91.19 121 GLY A N 1
ATOM 940 C CA . GLY A 1 121 ? -7.176 -20.181 3.426 1.00 91.19 121 GLY A CA 1
ATOM 941 C C . GLY A 1 121 ? -6.573 -19.105 4.309 1.00 91.19 121 GLY A C 1
ATOM 942 O O . GLY A 1 121 ? -6.823 -19.021 5.513 1.00 91.19 121 GLY A O 1
ATOM 943 N N . TYR A 1 122 ? -5.746 -18.266 3.697 1.00 92.56 122 TYR A N 1
ATOM 944 C CA . TYR A 1 122 ? -5.063 -17.193 4.399 1.00 92.56 122 TYR A CA 1
ATOM 945 C C . TYR A 1 122 ? -4.736 -16.028 3.469 1.00 92.56 122 TYR A C 1
ATOM 947 O O . TYR A 1 122 ? -4.628 -16.189 2.253 1.00 92.56 122 TYR A O 1
ATOM 955 N N . VAL A 1 123 ? -4.508 -14.863 4.063 1.00 94.06 123 VAL A N 1
ATOM 956 C CA . VAL A 1 123 ? -3.742 -13.778 3.447 1.00 94.06 123 VAL A CA 1
ATOM 957 C C . VAL A 1 123 ? -2.551 -13.435 4.327 1.00 94.06 123 VAL A C 1
ATOM 959 O O . VAL A 1 123 ? -2.595 -13.643 5.537 1.00 94.06 123 VAL A O 1
ATOM 962 N N . VAL A 1 124 ? -1.474 -12.936 3.731 1.00 93.69 124 VAL A N 1
ATOM 963 C CA . VAL A 1 124 ? -0.288 -12.465 4.451 1.00 93.69 124 VAL A CA 1
ATOM 964 C C . VAL A 1 124 ? -0.050 -11.011 4.100 1.00 93.69 124 VAL A C 1
ATOM 966 O O . VAL A 1 124 ? -0.025 -10.691 2.919 1.00 93.69 124 VAL A O 1
ATOM 969 N N . HIS A 1 125 ? 0.190 -10.168 5.102 1.00 95.50 125 HIS A N 1
ATOM 970 C CA . HIS A 1 125 ? 0.669 -8.801 4.920 1.00 95.50 125 HIS A CA 1
ATOM 971 C C . HIS A 1 125 ? 1.836 -8.516 5.866 1.00 95.50 125 HIS A C 1
ATOM 973 O O . HIS A 1 125 ? 1.747 -8.699 7.086 1.00 95.50 125 HIS A O 1
ATOM 979 N N . ARG A 1 126 ? 2.959 -8.081 5.293 1.00 94.94 126 ARG A N 1
ATOM 980 C CA . ARG A 1 126 ? 4.151 -7.620 6.015 1.00 94.94 126 ARG A CA 1
ATOM 981 C C . ARG A 1 126 ? 4.710 -6.409 5.292 1.00 94.94 126 ARG A C 1
ATOM 983 O O . ARG A 1 126 ? 4.685 -6.373 4.064 1.00 94.94 126 ARG A O 1
ATOM 990 N N . PHE A 1 127 ? 5.238 -5.456 6.042 1.00 95.94 127 PHE A N 1
ATOM 991 C CA . PHE A 1 127 ? 5.600 -4.151 5.513 1.00 95.94 127 PHE A CA 1
ATOM 992 C C . PHE A 1 127 ? 7.055 -3.811 5.818 1.00 95.94 127 PHE A C 1
ATOM 994 O O . PHE A 1 127 ? 7.534 -4.018 6.936 1.00 95.94 127 PHE A O 1
ATOM 1001 N N . TRP A 1 128 ? 7.734 -3.218 4.844 1.00 96.50 128 TRP A N 1
ATOM 1002 C CA . TRP A 1 128 ? 8.780 -2.235 5.103 1.00 96.50 128 TRP A CA 1
ATOM 1003 C C . TRP A 1 128 ? 8.143 -0.862 4.912 1.00 96.50 128 TRP A C 1
ATOM 1005 O O . TRP A 1 128 ? 7.908 -0.467 3.769 1.00 96.50 128 TRP A O 1
ATOM 1015 N N . PRO A 1 129 ? 7.806 -0.153 6.003 1.00 96.62 129 PRO A N 1
ATOM 1016 C CA . PRO A 1 129 ? 7.085 1.106 5.901 1.00 96.62 129 PRO A CA 1
ATOM 1017 C C . PRO A 1 129 ? 7.891 2.212 5.232 1.00 96.62 129 PRO A C 1
ATOM 1019 O O . PRO A 1 129 ? 7.314 3.108 4.626 1.00 96.62 129 PRO A O 1
ATOM 1022 N N . GLN A 1 130 ? 9.215 2.142 5.351 1.00 95.62 130 GLN A N 1
ATOM 1023 C CA . GLN A 1 130 ? 10.134 3.101 4.766 1.00 95.62 130 GLN A CA 1
ATOM 1024 C C . GLN A 1 130 ? 11.202 2.353 3.972 1.00 95.62 130 GLN A C 1
ATOM 1026 O O . GLN A 1 130 ? 11.919 1.505 4.508 1.00 95.62 130 GLN A O 1
ATOM 1031 N N . THR A 1 131 ? 11.321 2.693 2.696 1.00 95.25 131 THR A N 1
ATOM 1032 C CA . TH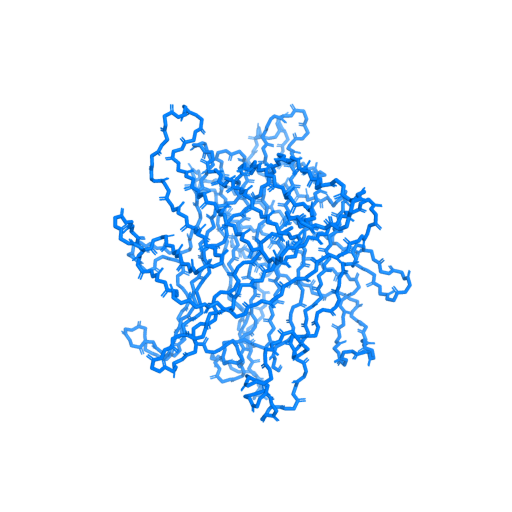R A 1 131 ? 12.401 2.240 1.822 1.00 95.25 131 THR A CA 1
ATOM 1033 C C . THR A 1 131 ? 12.995 3.423 1.075 1.00 95.25 131 THR A C 1
ATOM 1035 O O . THR A 1 131 ? 12.291 4.385 0.767 1.00 95.25 131 THR A O 1
ATOM 1038 N N . LYS A 1 132 ? 14.276 3.334 0.725 1.00 93.81 132 LYS A N 1
ATOM 1039 C CA . LYS A 1 132 ? 14.887 4.173 -0.310 1.00 93.81 132 LYS A CA 1
ATOM 1040 C C . LYS A 1 132 ? 14.850 3.402 -1.622 1.00 93.81 132 LYS A C 1
ATOM 1042 O O . LYS A 1 132 ? 15.092 2.198 -1.626 1.00 93.81 132 LYS A O 1
ATOM 1047 N N . VAL A 1 133 ? 14.539 4.080 -2.716 1.00 93.94 133 VAL A N 1
ATOM 1048 C CA . VAL A 1 133 ? 14.543 3.484 -4.051 1.00 93.94 133 VAL A CA 1
ATOM 1049 C C . VAL A 1 133 ? 15.479 4.288 -4.934 1.00 93.94 133 VAL A C 1
ATOM 1051 O O . VAL A 1 133 ? 15.437 5.516 -4.924 1.00 93.94 133 VAL A O 1
ATOM 1054 N N . SER A 1 134 ? 16.314 3.602 -5.699 1.00 95.06 134 SER A N 1
ATOM 1055 C CA . SER A 1 134 ? 17.103 4.195 -6.775 1.00 95.06 134 SER A CA 1
ATOM 1056 C C . SER A 1 134 ? 17.062 3.293 -7.996 1.00 95.06 134 SER A C 1
ATOM 1058 O O . SER A 1 134 ? 16.861 2.083 -7.882 1.00 95.06 134 SER A O 1
ATOM 1060 N N . GLY A 1 135 ? 17.219 3.867 -9.179 1.00 95.19 135 GLY A N 1
ATOM 1061 C CA . GLY A 1 135 ? 17.163 3.079 -10.395 1.00 95.19 135 GLY A CA 1
ATOM 1062 C C . GLY A 1 135 ? 17.131 3.916 -11.654 1.00 95.19 135 GLY A C 1
ATOM 1063 O O . GLY A 1 135 ? 17.404 5.117 -11.644 1.00 95.19 135 GLY A O 1
ATOM 1064 N N . HIS A 1 136 ? 16.795 3.245 -12.745 1.00 94.19 136 HIS A N 1
ATOM 1065 C CA . HIS A 1 136 ? 16.538 3.877 -14.021 1.00 94.19 136 HIS A CA 1
ATOM 1066 C C . HIS A 1 136 ? 15.469 3.129 -14.817 1.00 94.19 136 HIS A C 1
ATOM 1068 O O . HIS A 1 136 ? 15.274 1.919 -14.665 1.00 94.19 136 HIS A O 1
ATOM 1074 N N . ILE A 1 137 ? 14.786 3.877 -15.677 1.00 93.06 137 ILE A N 1
ATOM 1075 C CA . ILE A 1 137 ? 13.901 3.365 -16.719 1.00 93.06 137 ILE A CA 1
ATOM 1076 C C . ILE A 1 137 ? 14.554 3.682 -18.057 1.00 93.06 137 ILE A C 1
ATOM 1078 O O . ILE A 1 137 ? 14.977 4.811 -18.292 1.00 93.06 137 ILE A O 1
ATOM 1082 N N . THR A 1 138 ? 14.643 2.691 -18.930 1.00 92.25 138 THR A N 1
ATOM 1083 C CA . THR A 1 138 ? 15.086 2.879 -20.310 1.00 92.25 138 THR A CA 1
ATOM 1084 C C . THR A 1 138 ? 13.872 2.810 -21.220 1.00 92.25 138 THR A C 1
ATOM 1086 O O . THR A 1 138 ? 13.119 1.840 -21.155 1.00 92.25 138 THR A O 1
ATOM 1089 N N . PHE A 1 139 ? 13.710 3.827 -22.060 1.00 88.69 139 PHE A N 1
ATOM 1090 C CA . PHE A 1 139 ? 12.693 3.931 -23.098 1.00 88.69 139 PHE A CA 1
ATOM 1091 C C . PHE A 1 139 ? 13.328 3.814 -24.489 1.00 88.69 139 PHE A C 1
ATOM 1093 O O . PHE A 1 139 ? 14.397 4.377 -24.735 1.00 88.69 139 PHE A O 1
ATOM 1100 N N . GLY A 1 140 ? 12.631 3.158 -25.415 1.00 81.62 140 GLY A N 1
ATOM 1101 C CA . GLY A 1 140 ? 13.044 2.947 -26.804 1.00 81.62 140 GLY A CA 1
ATOM 1102 C C . GLY A 1 140 ? 13.711 1.590 -27.054 1.00 81.62 140 GLY A C 1
ATOM 1103 O O . GLY A 1 140 ? 14.222 0.942 -26.143 1.00 81.62 140 GLY A O 1
ATOM 1104 N N . SER A 1 141 ? 13.684 1.146 -28.312 1.00 62.34 141 SER A N 1
ATOM 1105 C CA . SER A 1 141 ? 14.227 -0.146 -28.748 1.00 62.34 141 SER A CA 1
ATOM 1106 C C . SER A 1 141 ? 15.700 -0.023 -29.139 1.00 62.34 141 SER A C 1
ATOM 1108 O O . SER A 1 141 ? 16.080 0.906 -29.857 1.00 62.34 141 SER A O 1
ATOM 1110 N N . ALA A 1 142 ? 16.523 -1.014 -28.795 1.00 50.75 142 ALA A N 1
ATOM 1111 C CA . ALA A 1 142 ? 17.760 -1.248 -29.537 1.00 50.75 142 ALA A CA 1
ATOM 1112 C C . ALA A 1 142 ? 17.380 -1.664 -30.975 1.00 50.75 142 ALA A C 1
ATOM 1114 O O . ALA A 1 142 ? 16.998 -2.809 -31.200 1.00 50.75 142 ALA A O 1
ATOM 1115 N N . GLY A 1 143 ? 17.409 -0.720 -31.925 1.00 50.50 143 GLY A N 1
ATOM 1116 C CA . GLY A 1 143 ? 17.084 -0.960 -33.342 1.00 50.50 143 GLY A CA 1
ATOM 1117 C C . GLY A 1 143 ? 15.867 -0.213 -33.910 1.00 50.50 143 GLY A C 1
ATOM 1118 O O . GLY A 1 143 ? 15.432 -0.543 -35.010 1.00 50.50 143 GLY A O 1
ATOM 1119 N N . GLY A 1 144 ? 15.316 0.785 -33.206 1.00 45.56 144 GLY A N 1
ATOM 1120 C CA . GLY A 1 144 ? 14.320 1.698 -33.786 1.00 45.56 144 GLY A CA 1
ATOM 1121 C C . GLY A 1 144 ? 14.891 2.514 -34.956 1.00 45.56 144 GLY A C 1
ATOM 1122 O O . GLY A 1 144 ? 16.099 2.745 -35.020 1.00 45.56 144 GLY A O 1
ATOM 1123 N N . ALA A 1 145 ? 14.022 2.928 -35.889 1.00 47.56 145 ALA A N 1
ATOM 1124 C CA . ALA A 1 145 ? 14.382 3.719 -37.069 1.00 47.56 145 ALA A CA 1
ATOM 1125 C C . ALA A 1 145 ? 15.346 4.868 -36.717 1.00 47.56 145 ALA A C 1
ATOM 1127 O O . ALA A 1 145 ? 15.196 5.507 -35.674 1.00 47.56 145 ALA A O 1
ATOM 1128 N N . ALA A 1 146 ? 16.332 5.113 -37.588 1.00 40.88 146 ALA A N 1
ATOM 1129 C CA . ALA A 1 146 ? 17.362 6.134 -37.410 1.00 40.88 146 ALA A CA 1
ATOM 1130 C C . ALA A 1 146 ? 16.752 7.471 -36.942 1.00 40.88 146 ALA A C 1
ATOM 1132 O O . ALA A 1 146 ? 16.143 8.186 -37.732 1.00 40.88 146 ALA A O 1
ATOM 1133 N N . GLY A 1 147 ? 16.882 7.781 -35.645 1.00 50.62 147 GLY A N 1
ATOM 1134 C CA . GLY A 1 147 ? 16.389 9.034 -35.065 1.00 50.62 147 GLY A CA 1
ATOM 1135 C C . GLY A 1 147 ? 15.745 8.955 -33.678 1.00 50.62 147 GLY A C 1
ATOM 1136 O O . GLY A 1 147 ? 15.773 9.958 -32.971 1.00 50.62 147 GLY A O 1
ATOM 1137 N N . SER A 1 148 ? 15.213 7.812 -33.223 1.00 53.09 148 SER A N 1
ATOM 1138 C CA . SER A 1 148 ? 14.714 7.698 -31.839 1.00 53.09 148 SER A CA 1
ATOM 1139 C C . SER A 1 148 ? 15.834 7.235 -30.904 1.00 53.09 148 SER A C 1
ATOM 1141 O O . SER A 1 148 ? 16.008 6.037 -30.675 1.00 53.09 148 SER A O 1
ATOM 1143 N N . ALA A 1 149 ? 16.637 8.171 -30.397 1.00 59.72 149 ALA A N 1
ATOM 1144 C CA . ALA A 1 149 ? 17.633 7.855 -29.376 1.00 59.72 149 ALA A CA 1
ATOM 1145 C C . ALA A 1 149 ? 16.930 7.259 -28.145 1.00 59.72 149 ALA A C 1
ATOM 1147 O O . ALA A 1 149 ? 15.997 7.862 -27.613 1.00 59.72 149 ALA A O 1
ATOM 1148 N N . GLY A 1 150 ? 17.356 6.071 -27.707 1.00 73.19 150 GLY A N 1
ATOM 1149 C CA . GLY A 1 150 ? 16.880 5.502 -26.448 1.00 73.19 150 GLY A CA 1
ATOM 1150 C C . GLY A 1 150 ? 17.117 6.491 -25.303 1.00 73.19 150 GLY A C 1
ATOM 1151 O O . GLY A 1 150 ? 18.186 7.098 -25.217 1.00 73.19 150 GLY A O 1
ATOM 1152 N N . ARG A 1 151 ? 16.116 6.683 -24.442 1.00 85.94 151 ARG A N 1
ATOM 1153 C CA . ARG A 1 151 ? 16.177 7.609 -23.303 1.00 85.94 151 ARG A CA 1
ATOM 1154 C C . ARG A 1 151 ? 16.331 6.814 -22.018 1.00 85.94 151 ARG A C 1
ATOM 1156 O O . ARG A 1 151 ? 15.571 5.882 -21.785 1.00 85.94 151 ARG A O 1
ATOM 1163 N N . ILE A 1 152 ? 17.282 7.193 -21.171 1.00 90.00 152 ILE A N 1
ATOM 1164 C CA . ILE A 1 152 ? 17.418 6.636 -19.822 1.00 90.00 152 ILE A CA 1
ATOM 1165 C C . ILE A 1 152 ? 17.006 7.714 -18.827 1.00 90.00 152 ILE A C 1
ATOM 1167 O O . ILE A 1 152 ? 17.600 8.788 -18.791 1.00 90.00 152 ILE A O 1
ATOM 1171 N N . GLU A 1 153 ? 16.004 7.416 -18.012 1.00 90.94 153 GLU A N 1
ATOM 1172 C CA . GLU A 1 153 ? 15.557 8.263 -16.914 1.00 90.94 153 GLU A CA 1
ATOM 1173 C C . GLU A 1 153 ? 16.003 7.654 -15.595 1.00 90.94 153 GLU A C 1
ATOM 1175 O O . GLU A 1 153 ? 15.541 6.581 -15.211 1.00 90.94 153 GLU A O 1
ATOM 1180 N N . GLN A 1 154 ? 16.914 8.333 -14.904 1.00 94.12 154 GLN A N 1
ATOM 1181 C CA . GLN A 1 154 ? 17.328 7.953 -13.560 1.00 94.12 154 GLN A CA 1
ATOM 1182 C C . GLN A 1 154 ? 16.365 8.528 -12.528 1.00 94.12 154 GLN A C 1
ATOM 1184 O O . GLN A 1 154 ? 15.853 9.635 -12.686 1.00 94.12 154 GLN A O 1
ATOM 1189 N N . PHE A 1 155 ? 16.157 7.791 -11.445 1.00 91.81 155 PHE A N 1
ATOM 1190 C CA . PHE A 1 155 ? 15.332 8.250 -10.342 1.00 91.81 155 PHE A CA 1
ATOM 1191 C C . PHE A 1 155 ? 15.908 7.807 -9.004 1.00 91.81 155 PHE A C 1
ATOM 1193 O O . PHE A 1 155 ? 16.504 6.735 -8.864 1.00 91.81 155 PHE A O 1
ATOM 1200 N N . THR A 1 156 ? 15.669 8.640 -8.002 1.00 94.94 156 THR A N 1
ATOM 1201 C CA . THR A 1 156 ? 15.812 8.302 -6.592 1.00 94.94 156 THR A CA 1
ATOM 1202 C C . THR A 1 156 ? 14.557 8.754 -5.863 1.00 94.94 156 THR A C 1
ATOM 1204 O O . THR A 1 156 ? 13.845 9.654 -6.309 1.00 94.94 156 THR A O 1
ATOM 1207 N N . GLY A 1 157 ? 14.242 8.102 -4.755 1.00 92.75 157 GLY A N 1
ATOM 1208 C CA . GLY A 1 157 ? 13.078 8.469 -3.974 1.00 92.75 157 GLY A CA 1
ATOM 1209 C C . GLY A 1 157 ? 12.839 7.540 -2.805 1.00 92.75 157 GLY A C 1
ATOM 1210 O O . GLY A 1 157 ? 13.711 6.776 -2.381 1.00 92.75 157 GLY A O 1
ATOM 1211 N N . PHE A 1 158 ? 11.619 7.615 -2.295 1.00 92.69 158 PHE A N 1
ATOM 1212 C CA . PHE A 1 158 ? 11.173 6.852 -1.143 1.00 92.69 158 PHE A CA 1
ATOM 1213 C C . PHE A 1 158 ? 10.015 5.959 -1.535 1.00 92.69 158 PHE A C 1
ATOM 1215 O O . PHE A 1 158 ? 9.296 6.213 -2.501 1.00 92.69 158 PHE A O 1
ATOM 1222 N N . GLY A 1 159 ? 9.865 4.884 -0.783 1.00 93.50 159 GLY A N 1
ATOM 1223 C CA . GLY A 1 159 ? 8.832 3.904 -1.025 1.00 93.50 159 GLY A CA 1
ATOM 1224 C C . GLY A 1 159 ? 8.452 3.170 0.242 1.00 93.50 159 GLY A C 1
ATOM 1225 O O . GLY A 1 159 ? 8.925 3.463 1.343 1.00 93.50 159 GLY A O 1
ATOM 1226 N N . MET A 1 160 ? 7.624 2.168 0.024 1.00 95.06 160 MET A N 1
ATOM 1227 C CA . MET A 1 160 ? 7.292 1.127 0.971 1.00 95.06 160 MET A CA 1
ATOM 1228 C C . MET A 1 160 ? 7.331 -0.205 0.225 1.00 95.06 160 MET A C 1
ATOM 1230 O O . MET A 1 160 ? 7.199 -0.248 -1.001 1.00 95.06 160 MET A O 1
ATOM 1234 N N . LEU A 1 161 ? 7.523 -1.296 0.957 1.00 94.56 161 LEU A N 1
ATOM 1235 C CA . LEU A 1 161 ? 7.433 -2.643 0.403 1.00 94.56 161 LEU A CA 1
ATOM 1236 C C . LEU A 1 161 ? 6.344 -3.409 1.141 1.00 94.56 161 LEU A C 1
ATOM 1238 O O . LEU A 1 161 ? 6.378 -3.499 2.368 1.00 94.56 161 LEU A O 1
ATOM 1242 N N . VAL A 1 162 ? 5.408 -3.995 0.393 1.00 94.50 162 VAL A N 1
ATOM 1243 C CA . VAL A 1 162 ? 4.442 -4.964 0.921 1.00 94.50 162 VAL A CA 1
ATOM 1244 C C . VAL A 1 162 ? 4.839 -6.349 0.453 1.00 94.50 162 VAL A C 1
ATOM 1246 O O . VAL A 1 162 ? 4.863 -6.631 -0.740 1.00 94.50 162 VAL A O 1
ATOM 1249 N N . HIS A 1 163 ? 5.089 -7.245 1.399 1.00 91.38 163 HIS A N 1
ATOM 1250 C CA . HIS A 1 163 ? 5.056 -8.669 1.120 1.00 91.38 163 HIS A CA 1
ATOM 1251 C C . HIS A 1 163 ? 3.623 -9.151 1.351 1.00 91.38 163 HIS A C 1
ATOM 1253 O O . HIS A 1 163 ? 3.208 -9.360 2.496 1.00 91.38 163 HIS A O 1
ATOM 1259 N N . ALA A 1 164 ? 2.880 -9.285 0.251 1.00 91.25 164 ALA A N 1
ATOM 1260 C CA . ALA A 1 164 ? 1.500 -9.745 0.237 1.00 91.25 164 ALA A CA 1
ATOM 1261 C C . ALA A 1 164 ? 1.392 -11.150 -0.370 1.00 91.25 164 ALA A C 1
ATOM 1263 O O . ALA A 1 164 ? 1.974 -11.419 -1.418 1.00 91.25 164 ALA A O 1
ATOM 1264 N N . ILE A 1 165 ? 0.640 -12.044 0.275 1.00 89.38 165 ILE A N 1
ATOM 1265 C CA . ILE A 1 165 ? 0.291 -13.362 -0.280 1.00 89.38 165 ILE A CA 1
ATOM 1266 C C . ILE A 1 165 ? -1.206 -13.562 -0.120 1.00 89.38 165 ILE A C 1
ATOM 1268 O O . ILE A 1 165 ? -1.743 -13.365 0.967 1.00 89.38 165 ILE A O 1
ATOM 1272 N N . GLN A 1 166 ? -1.866 -14.020 -1.176 1.00 87.75 166 GLN A N 1
ATOM 1273 C CA . GLN A 1 166 ? -3.245 -14.484 -1.125 1.00 87.75 166 GLN A CA 1
ATOM 1274 C C . GLN A 1 166 ? -3.255 -16.000 -1.326 1.00 87.75 166 GLN A C 1
ATOM 1276 O O . GLN A 1 166 ? -2.934 -16.500 -2.399 1.00 87.75 166 GLN A O 1
ATOM 1281 N N . GLY A 1 167 ? -3.589 -16.743 -0.271 1.00 87.38 167 GLY A N 1
ATOM 1282 C CA . GLY A 1 167 ? -3.674 -18.207 -0.280 1.00 87.38 167 GLY A CA 1
ATOM 1283 C C . GLY A 1 167 ? -4.962 -18.751 -0.908 1.00 87.38 167 GLY A C 1
ATOM 1284 O O . GLY A 1 167 ? -5.171 -19.960 -0.936 1.00 87.38 167 GLY A O 1
ATOM 1285 N N . MET A 1 168 ? -5.833 -17.868 -1.399 1.00 85.62 168 MET A N 1
ATOM 1286 C CA . MET A 1 168 ? -7.091 -18.179 -2.073 1.00 85.62 168 MET A CA 1
ATOM 1287 C C . MET A 1 168 ? -7.286 -17.245 -3.267 1.00 85.62 168 MET A C 1
ATOM 1289 O O . MET A 1 168 ? -6.608 -16.227 -3.395 1.00 85.62 168 MET A O 1
ATOM 1293 N N . ARG A 1 169 ? -8.255 -17.569 -4.130 1.00 81.69 169 ARG A N 1
ATOM 1294 C CA . ARG A 1 169 ? -8.658 -16.666 -5.215 1.00 81.69 169 ARG A CA 1
ATOM 1295 C C . ARG A 1 169 ? -9.152 -15.330 -4.627 1.00 81.69 169 ARG A C 1
ATOM 1297 O O . ARG A 1 169 ? -9.924 -15.376 -3.667 1.00 81.69 169 ARG A O 1
ATOM 1304 N N . PRO A 1 170 ? -8.776 -14.168 -5.198 1.00 80.12 170 PRO A N 1
ATOM 1305 C CA . PRO A 1 170 ? -9.132 -12.857 -4.644 1.00 80.12 170 PRO A CA 1
ATOM 1306 C C . PRO A 1 170 ? -10.636 -12.680 -4.390 1.00 80.12 170 PRO A C 1
ATOM 1308 O O . PRO A 1 170 ? -11.032 -12.216 -3.323 1.00 80.12 170 PRO A O 1
ATOM 1311 N N . ASN A 1 171 ? -11.472 -13.153 -5.320 1.00 78.31 171 ASN A N 1
ATOM 1312 C CA . ASN A 1 171 ? -12.934 -13.079 -5.239 1.00 78.31 171 ASN A CA 1
ATOM 1313 C C . ASN A 1 171 ? -13.555 -13.973 -4.148 1.00 78.31 171 ASN A C 1
ATOM 1315 O O . ASN A 1 171 ? -14.740 -13.851 -3.869 1.00 78.31 171 ASN A O 1
ATOM 1319 N N . LEU A 1 172 ? -12.784 -14.886 -3.546 1.00 85.69 172 LEU A N 1
ATOM 1320 C CA . LEU A 1 172 ? -13.202 -15.673 -2.380 1.00 85.69 172 LEU A CA 1
ATOM 1321 C C . LEU A 1 172 ? -12.723 -15.066 -1.059 1.00 85.69 172 LEU A C 1
ATOM 1323 O O . LEU A 1 172 ? -13.201 -15.465 -0.002 1.00 85.69 172 LEU A O 1
ATOM 1327 N N . ILE A 1 173 ? -11.752 -14.153 -1.108 1.00 88.50 173 ILE A N 1
ATOM 1328 C CA . ILE A 1 173 ? -11.169 -13.512 0.074 1.00 88.50 173 ILE A CA 1
ATOM 1329 C C . ILE A 1 173 ? -12.026 -12.324 0.481 1.00 88.50 173 ILE A C 1
ATOM 1331 O O . ILE A 1 173 ? -12.435 -12.214 1.636 1.00 88.50 173 ILE A O 1
ATOM 1335 N N . ALA A 1 174 ? -12.279 -11.424 -0.465 1.00 91.25 174 ALA A N 1
ATOM 1336 C CA . ALA A 1 174 ? -12.837 -10.121 -0.166 1.00 91.25 174 ALA A CA 1
ATOM 1337 C C . ALA A 1 174 ? -13.661 -9.572 -1.322 1.00 91.25 174 ALA A C 1
ATOM 1339 O O . ALA A 1 174 ? -13.293 -9.711 -2.487 1.00 91.25 174 ALA A O 1
ATOM 1340 N N . ARG A 1 175 ? -14.740 -8.876 -0.960 1.00 90.94 175 ARG A N 1
ATOM 1341 C CA . ARG A 1 175 ? -15.561 -8.104 -1.898 1.00 90.94 175 ARG A CA 1
ATOM 1342 C C . ARG A 1 175 ? -15.023 -6.708 -2.150 1.00 90.94 175 ARG A C 1
ATOM 1344 O O . ARG A 1 175 ? -15.350 -6.080 -3.153 1.00 90.94 175 ARG A O 1
ATOM 1351 N N . ARG A 1 176 ? -14.202 -6.208 -1.226 1.00 93.31 176 ARG A N 1
ATOM 1352 C CA . ARG A 1 176 ? -13.704 -4.840 -1.256 1.00 93.31 176 ARG A CA 1
ATOM 1353 C C . ARG A 1 176 ? -12.367 -4.710 -0.540 1.00 93.31 176 ARG A C 1
ATOM 1355 O O . ARG A 1 176 ? -12.179 -5.353 0.492 1.00 93.31 176 ARG A O 1
ATOM 1362 N N . TRP A 1 177 ? -11.502 -3.836 -1.047 1.00 95.81 177 TRP A N 1
ATOM 1363 C CA . TRP A 1 177 ? -10.254 -3.429 -0.397 1.00 95.81 177 TRP A CA 1
ATOM 1364 C C . TRP A 1 177 ? -10.151 -1.910 -0.305 1.00 95.81 177 TRP A C 1
ATOM 1366 O O . TRP A 1 177 ? -10.617 -1.202 -1.196 1.00 95.81 177 TRP A O 1
ATOM 1376 N N . ASN A 1 178 ? -9.502 -1.428 0.749 1.00 98.06 178 ASN A N 1
ATOM 1377 C CA . ASN A 1 178 ? -8.974 -0.076 0.840 1.00 98.06 178 ASN A CA 1
ATOM 1378 C C . ASN A 1 178 ? -7.467 -0.173 1.109 1.00 98.06 178 ASN A C 1
ATOM 1380 O O . ASN A 1 178 ? -7.046 -0.837 2.060 1.00 98.06 178 ASN A O 1
ATOM 1384 N N . PHE A 1 179 ? -6.664 0.505 0.299 1.00 98.31 179 PHE A N 1
ATOM 1385 C CA . PHE A 1 179 ? -5.230 0.654 0.527 1.00 98.31 179 PHE A CA 1
ATOM 1386 C C . PHE A 1 179 ? -4.902 2.127 0.721 1.00 98.31 179 PHE A C 1
ATOM 1388 O O . PHE A 1 179 ? -5.416 2.970 -0.007 1.00 98.31 179 PHE A O 1
ATOM 1395 N N . CYS A 1 180 ? -4.031 2.436 1.676 1.00 98.56 180 CYS A N 1
ATOM 1396 C CA . CYS A 1 180 ? -3.456 3.766 1.826 1.00 98.56 180 CYS A CA 1
ATOM 1397 C C . CYS A 1 180 ? -1.961 3.645 2.073 1.00 98.56 180 CYS A C 1
ATOM 1399 O O . CYS A 1 180 ? -1.525 2.849 2.904 1.00 98.56 180 CYS A O 1
ATOM 1401 N N . TRP A 1 181 ? -1.193 4.482 1.392 1.00 98.50 181 TRP A N 1
ATOM 1402 C CA . TRP A 1 181 ? 0.190 4.770 1.712 1.00 98.50 181 TRP A CA 1
ATOM 1403 C C . TRP A 1 181 ? 0.399 6.281 1.696 1.00 98.50 181 TRP A C 1
ATOM 1405 O O . TRP A 1 181 ? 0.382 6.912 0.643 1.00 98.50 181 TRP A O 1
ATOM 1415 N N . PHE A 1 182 ? 0.601 6.850 2.878 1.00 98.69 182 PHE A N 1
ATOM 1416 C CA . PHE A 1 182 ? 1.052 8.219 3.064 1.00 98.69 182 PHE A CA 1
ATOM 1417 C C . PHE A 1 182 ? 2.559 8.232 3.317 1.00 98.69 182 PHE A C 1
ATOM 1419 O O . PHE A 1 182 ? 3.067 7.398 4.069 1.00 98.69 182 PHE A O 1
ATOM 1426 N N . THR A 1 183 ? 3.261 9.205 2.740 1.00 97.75 183 THR A N 1
ATOM 1427 C CA . THR A 1 183 ? 4.675 9.472 3.017 1.00 97.75 183 THR A CA 1
ATOM 1428 C C . THR A 1 183 ? 4.937 10.971 3.123 1.00 97.75 183 THR A C 1
ATOM 1430 O O . THR A 1 183 ? 4.503 11.742 2.270 1.00 97.75 183 THR A O 1
ATOM 1433 N N . GLY A 1 184 ? 5.707 11.375 4.132 1.00 97.00 184 GLY A N 1
ATOM 1434 C CA . GLY A 1 184 ? 6.059 12.771 4.396 1.00 97.00 184 GLY A CA 1
ATOM 1435 C C . GLY A 1 184 ? 7.277 12.903 5.311 1.00 97.00 184 GLY A C 1
ATOM 1436 O O . GLY A 1 184 ? 8.026 11.939 5.519 1.00 97.00 184 GLY A O 1
ATOM 1437 N N . HIS A 1 185 ? 7.468 14.099 5.857 1.00 95.50 185 HIS A N 1
ATOM 1438 C CA . HIS A 1 185 ? 8.559 14.434 6.770 1.00 95.50 185 HIS A CA 1
ATOM 1439 C C . HIS A 1 185 ? 8.054 15.247 7.944 1.00 95.50 185 HIS A C 1
ATOM 1441 O O . HIS A 1 185 ? 7.243 16.146 7.755 1.00 95.50 185 HIS A O 1
ATOM 1447 N N . ILE A 1 186 ? 8.583 14.969 9.134 1.00 94.50 186 ILE A N 1
ATOM 1448 C CA . ILE A 1 186 ? 8.413 15.888 10.256 1.00 94.50 186 ILE A CA 1
ATOM 1449 C C . ILE A 1 186 ? 9.019 17.246 9.845 1.00 94.50 186 ILE A C 1
ATOM 1451 O O . ILE A 1 186 ? 10.181 17.262 9.424 1.00 94.50 186 ILE A O 1
ATOM 1455 N N . PRO A 1 187 ? 8.256 18.354 9.919 1.00 91.69 187 PRO A N 1
ATOM 1456 C CA . PRO A 1 187 ? 8.774 19.696 9.672 1.00 91.69 187 PRO A CA 1
ATOM 1457 C C . PRO A 1 187 ? 10.063 19.956 10.456 1.00 91.69 187 PRO A C 1
ATOM 1459 O O . PRO A 1 187 ? 10.184 19.540 11.607 1.00 91.69 187 PRO A O 1
ATOM 1462 N N . ASP A 1 188 ? 11.036 20.603 9.814 1.00 89.25 188 ASP A N 1
ATOM 1463 C CA . ASP A 1 188 ? 12.341 20.939 10.403 1.00 89.25 188 ASP A CA 1
ATOM 1464 C C . ASP A 1 188 ? 13.141 19.735 10.958 1.00 89.25 188 ASP A C 1
ATOM 1466 O O . ASP A 1 188 ? 14.018 19.880 11.813 1.00 89.25 188 ASP A O 1
ATOM 1470 N N . SER A 1 189 ? 12.880 18.530 10.434 1.00 89.44 189 SER A N 1
ATOM 1471 C CA . SER A 1 189 ? 13.557 17.283 10.802 1.00 89.44 189 SER A CA 1
ATOM 1472 C C . SER A 1 189 ? 13.887 16.412 9.587 1.00 89.44 189 SER A C 1
ATOM 1474 O O . SER A 1 189 ? 13.247 16.456 8.539 1.00 89.44 189 SER A O 1
ATOM 1476 N N . ASP A 1 190 ? 14.878 15.538 9.747 1.00 86.88 190 ASP A N 1
ATOM 1477 C CA . ASP A 1 190 ? 15.199 14.461 8.810 1.00 86.88 190 ASP A CA 1
ATOM 1478 C C . ASP A 1 190 ? 14.289 13.224 8.968 1.00 86.88 190 ASP A C 1
ATOM 1480 O O . ASP A 1 190 ? 14.308 12.320 8.123 1.00 86.88 190 ASP A O 1
ATOM 1484 N N . LYS A 1 191 ? 13.451 13.184 10.013 1.00 92.19 191 LYS A N 1
ATOM 1485 C CA . LYS A 1 191 ? 12.565 12.055 10.309 1.00 92.19 191 LYS A CA 1
ATOM 1486 C C . LYS A 1 191 ? 11.467 11.917 9.262 1.00 92.19 191 LYS A C 1
ATOM 1488 O O . LYS A 1 191 ? 10.605 12.780 9.092 1.00 92.19 191 LYS A O 1
ATOM 1493 N N . ARG A 1 192 ? 11.456 10.760 8.603 1.00 94.69 192 ARG A N 1
ATOM 1494 C CA . ARG A 1 192 ? 10.387 10.369 7.683 1.00 94.69 192 ARG A CA 1
ATOM 1495 C C . ARG A 1 192 ? 9.166 9.882 8.427 1.00 94.69 192 ARG A C 1
ATOM 1497 O O . ARG A 1 192 ? 9.286 9.184 9.433 1.00 94.69 192 ARG A O 1
ATOM 1504 N N . VAL A 1 193 ? 8.011 10.180 7.853 1.00 97.06 193 VAL A N 1
ATOM 1505 C CA . VAL A 1 193 ? 6.721 9.659 8.285 1.00 97.06 193 VAL A CA 1
ATOM 1506 C C . VAL A 1 193 ? 6.163 8.777 7.182 1.00 97.06 193 VAL A C 1
ATOM 1508 O O . VAL A 1 193 ? 6.155 9.168 6.016 1.00 97.06 193 VAL A O 1
ATOM 1511 N N . SER A 1 194 ? 5.704 7.583 7.545 1.00 98.25 194 SER A N 1
ATOM 1512 C CA . SER A 1 194 ? 5.001 6.672 6.644 1.00 98.25 194 SER A CA 1
ATOM 1513 C C . SER A 1 194 ? 3.799 6.074 7.358 1.00 98.25 194 SER A C 1
ATOM 1515 O O . SER A 1 194 ? 3.954 5.48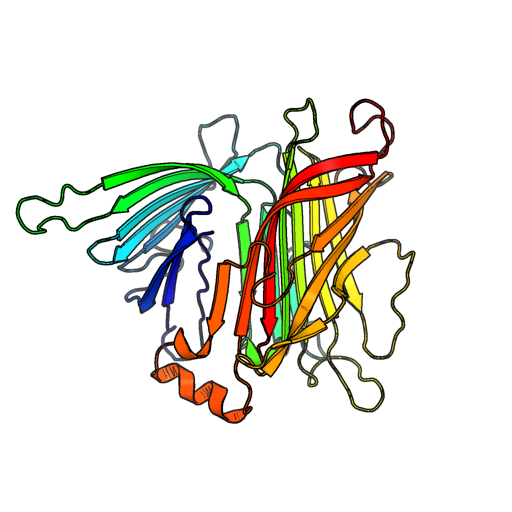1 8.427 1.00 98.25 194 SER A O 1
ATOM 1517 N N . ALA A 1 195 ? 2.608 6.220 6.780 1.00 98.62 195 ALA A N 1
ATOM 1518 C CA . ALA A 1 195 ? 1.390 5.592 7.282 1.00 98.62 195 ALA A CA 1
ATOM 1519 C C . ALA A 1 195 ? 0.816 4.662 6.213 1.00 98.62 195 ALA A C 1
ATOM 1521 O O . ALA A 1 195 ? 0.635 5.055 5.062 1.00 98.62 195 ALA A O 1
ATOM 1522 N N . ILE A 1 196 ? 0.578 3.406 6.582 1.00 98.62 196 ILE A N 1
ATOM 1523 C CA . ILE A 1 196 ? 0.153 2.346 5.666 1.00 98.62 196 ILE A CA 1
ATOM 1524 C C . ILE A 1 196 ? -1.113 1.696 6.199 1.00 98.62 196 ILE A C 1
ATOM 1526 O O . ILE A 1 196 ? -1.221 1.413 7.394 1.00 98.62 196 ILE A O 1
ATOM 1530 N N . MET A 1 197 ? -2.047 1.406 5.303 1.00 97.94 197 MET A N 1
ATOM 1531 C CA . MET A 1 197 ? -3.256 0.652 5.593 1.00 97.94 197 MET A CA 1
ATOM 1532 C C . MET A 1 197 ? -3.545 -0.358 4.492 1.00 97.94 197 MET A C 1
ATOM 1534 O O . MET A 1 197 ? -3.434 -0.039 3.312 1.00 97.94 197 MET A O 1
ATOM 1538 N N . MET A 1 198 ? -3.954 -1.556 4.896 1.00 97.69 198 MET A N 1
ATOM 1539 C CA . MET A 1 198 ? -4.470 -2.611 4.037 1.00 97.69 198 MET A CA 1
ATOM 1540 C C . MET A 1 198 ? -5.736 -3.175 4.689 1.00 97.69 198 MET A C 1
ATOM 1542 O O . MET A 1 198 ? -5.680 -4.078 5.528 1.00 97.69 198 MET A O 1
ATOM 1546 N N . GLU A 1 199 ? -6.879 -2.601 4.324 1.00 97.88 199 GLU A N 1
ATOM 1547 C CA . GLU A 1 199 ? -8.193 -3.015 4.803 1.00 97.88 199 GLU A CA 1
ATOM 1548 C C . GLU A 1 199 ? -8.897 -3.843 3.736 1.00 97.88 199 GLU A C 1
ATOM 1550 O O . GLU A 1 199 ? -8.916 -3.471 2.564 1.00 97.88 199 GLU A O 1
ATOM 1555 N N . PHE A 1 200 ? -9.545 -4.928 4.137 1.00 96.31 200 PHE A N 1
ATOM 1556 C CA . PHE A 1 200 ? -10.455 -5.646 3.262 1.00 96.31 200 PHE A CA 1
ATOM 1557 C C . PHE A 1 200 ? -11.748 -6.003 3.969 1.00 96.31 200 PHE A C 1
ATOM 1559 O O . PHE A 1 200 ? -11.788 -6.264 5.169 1.00 96.31 200 PHE A O 1
ATOM 1566 N N . THR A 1 201 ? -12.825 -6.026 3.193 1.00 96.19 201 THR A N 1
ATOM 1567 C CA . THR A 1 201 ? -14.108 -6.579 3.617 1.00 96.19 201 THR A CA 1
ATOM 1568 C C . THR A 1 201 ? -14.251 -7.956 3.006 1.00 96.19 201 THR A C 1
ATOM 1570 O O . THR A 1 201 ? -14.221 -8.086 1.779 1.00 96.19 201 THR A O 1
ATOM 1573 N N . THR A 1 202 ? -14.414 -8.977 3.843 1.00 94.50 202 THR A N 1
ATOM 1574 C CA . THR A 1 202 ? -14.589 -10.351 3.373 1.00 94.50 202 THR A CA 1
ATOM 1575 C C . THR A 1 202 ? -15.826 -10.489 2.488 1.00 94.50 202 THR A C 1
ATOM 1577 O O . THR A 1 202 ? -16.740 -9.661 2.521 1.00 94.50 202 THR A O 1
ATOM 1580 N N . THR A 1 203 ? -15.893 -11.566 1.714 1.00 91.88 203 THR A N 1
ATOM 1581 C CA . THR A 1 203 ? -17.171 -12.014 1.147 1.00 91.88 203 THR A CA 1
ATOM 1582 C C . THR A 1 203 ? -18.141 -12.428 2.266 1.00 91.88 203 THR A C 1
ATOM 1584 O O . THR A 1 203 ? -17.751 -12.638 3.421 1.00 91.88 203 THR A O 1
ATOM 1587 N N . GLU A 1 204 ? -19.422 -12.576 1.931 1.00 89.56 204 GLU A N 1
ATOM 1588 C CA . GLU A 1 204 ? -20.473 -12.963 2.885 1.00 89.56 204 GLU A CA 1
ATOM 1589 C C . GLU A 1 204 ? -20.372 -14.413 3.376 1.00 89.56 204 GLU A C 1
ATOM 1591 O O . GLU A 1 204 ? -21.059 -14.797 4.325 1.00 89.56 204 GLU A O 1
ATOM 1596 N N . SER A 1 205 ? -19.527 -15.229 2.741 1.00 88.06 205 SER A N 1
ATOM 1597 C CA . SER A 1 205 ? -19.260 -16.605 3.162 1.00 88.06 205 SER A CA 1
ATOM 1598 C C . SER A 1 205 ? -18.411 -16.687 4.431 1.00 88.06 205 SER A C 1
ATOM 1600 O O . SER A 1 205 ? -18.317 -17.763 5.014 1.00 88.06 205 SER A O 1
ATOM 1602 N N . HIS A 1 206 ? -17.793 -15.581 4.859 1.00 89.81 206 HIS A N 1
ATOM 1603 C CA . HIS A 1 206 ? -16.853 -15.566 5.977 1.00 89.81 206 HIS A CA 1
ATOM 1604 C C . HIS A 1 206 ? -17.380 -14.793 7.181 1.00 89.81 206 HIS A C 1
ATOM 1606 O O . HIS A 1 206 ? -17.914 -13.690 7.058 1.00 89.81 206 HIS A O 1
ATOM 1612 N N . GLY A 1 207 ? -17.119 -15.352 8.362 1.00 89.50 207 GLY A N 1
ATOM 1613 C CA . GLY A 1 207 ? -17.341 -14.697 9.643 1.00 89.50 207 GLY A CA 1
ATOM 1614 C C . GLY A 1 207 ? -18.807 -14.564 10.051 1.00 89.50 207 GLY A C 1
ATOM 1615 O O . GLY A 1 207 ? -19.681 -15.308 9.611 1.00 89.50 207 GLY A O 1
ATOM 1616 N N . ARG A 1 208 ? -19.050 -13.638 10.980 1.00 91.31 208 ARG A N 1
ATOM 1617 C CA . ARG A 1 208 ? -20.374 -13.394 11.567 1.00 91.31 208 ARG A CA 1
ATOM 1618 C C . ARG A 1 208 ? -21.247 -12.581 10.620 1.00 91.31 208 ARG A C 1
ATOM 1620 O O . ARG A 1 208 ? -20.735 -11.855 9.771 1.00 91.31 208 ARG A O 1
ATOM 1627 N N . LYS A 1 209 ? -22.562 -12.678 10.808 1.00 92.38 209 LYS A N 1
ATOM 1628 C CA . LYS A 1 209 ? -23.569 -11.993 9.991 1.00 92.38 209 LYS A CA 1
ATOM 1629 C C . LYS A 1 209 ? -24.522 -11.188 10.866 1.00 92.38 209 LYS A C 1
ATOM 1631 O O . LYS A 1 209 ? -24.806 -11.593 11.989 1.00 92.38 209 LYS A O 1
ATOM 1636 N N . LYS A 1 210 ? -25.075 -10.103 10.323 1.00 89.88 210 LYS A N 1
ATOM 1637 C CA . LYS A 1 210 ? -26.172 -9.337 10.929 1.00 89.88 210 LYS A CA 1
ATOM 1638 C C . LYS A 1 210 ? -27.352 -9.324 9.965 1.00 89.88 210 LYS A C 1
ATOM 1640 O O . LYS A 1 210 ? -27.219 -8.846 8.850 1.00 89.88 210 LYS A O 1
ATOM 1645 N N . GLY A 1 211 ? -28.494 -9.876 10.377 1.00 86.50 211 GLY A N 1
ATOM 1646 C CA . GLY A 1 211 ? -29.689 -9.920 9.520 1.00 86.50 211 GLY A CA 1
ATOM 1647 C C . GLY A 1 211 ? -29.495 -10.688 8.204 1.00 86.50 211 GLY A C 1
ATOM 1648 O O . GLY A 1 211 ? -30.147 -10.374 7.221 1.00 86.50 211 GLY A O 1
ATOM 1649 N N . GLY A 1 212 ? -28.582 -11.665 8.168 1.00 82.12 212 GLY A N 1
ATOM 1650 C CA . GLY A 1 212 ? -28.240 -12.422 6.956 1.00 82.12 212 GLY A CA 1
ATOM 1651 C C . GLY A 1 212 ? -27.088 -11.833 6.134 1.00 82.12 212 GLY A C 1
ATOM 1652 O O . GLY A 1 212 ? -26.461 -12.577 5.382 1.00 82.12 212 GLY A O 1
ATOM 1653 N N . GLU A 1 213 ? -26.727 -10.565 6.347 1.00 85.69 213 GLU A N 1
ATOM 1654 C CA . GLU A 1 213 ? -25.616 -9.904 5.655 1.00 85.69 213 GLU A CA 1
ATOM 1655 C C . GLU A 1 213 ? -24.277 -10.163 6.360 1.00 85.69 213 GLU A C 1
ATOM 1657 O O . GLU A 1 213 ? -24.148 -10.010 7.580 1.00 85.69 213 GLU A O 1
ATOM 1662 N N . GLY A 1 214 ? -23.272 -10.576 5.585 1.00 90.12 214 GLY A N 1
ATOM 1663 C CA . GLY A 1 214 ? -21.900 -10.780 6.053 1.00 90.12 214 GLY A CA 1
ATOM 1664 C C . GLY A 1 214 ? -20.963 -9.621 5.692 1.00 90.12 214 GLY A C 1
ATOM 1665 O O . GLY A 1 214 ? -21.386 -8.497 5.427 1.00 90.12 214 GLY A O 1
ATOM 1666 N N . GLY A 1 215 ? -19.662 -9.914 5.654 1.00 93.88 215 GLY A N 1
ATOM 1667 C CA . GLY A 1 215 ? -18.628 -8.944 5.287 1.00 93.88 215 GLY A CA 1
ATOM 1668 C C . GLY A 1 215 ? -17.910 -8.383 6.504 1.00 93.88 215 GLY A C 1
ATOM 1669 O O . GLY A 1 215 ? -18.114 -7.238 6.906 1.00 93.88 215 GLY A O 1
ATOM 1670 N N . VAL A 1 216 ? -17.045 -9.209 7.085 1.00 95.50 216 VAL A N 1
ATOM 1671 C CA . VAL A 1 216 ? -16.154 -8.797 8.166 1.00 95.50 216 VAL A CA 1
ATOM 1672 C C . VAL A 1 216 ? -15.119 -7.841 7.595 1.00 95.50 216 VAL A C 1
ATOM 1674 O O . VAL A 1 216 ? -14.489 -8.143 6.583 1.00 95.50 216 VAL A O 1
ATOM 1677 N N . VAL A 1 217 ? -14.925 -6.696 8.243 1.00 96.62 217 VAL A N 1
ATOM 1678 C CA . VAL A 1 217 ? -13.824 -5.799 7.886 1.00 96.62 217 VAL A CA 1
ATOM 1679 C C . VAL A 1 217 ? -12.605 -6.213 8.692 1.00 96.62 217 VAL A C 1
ATOM 1681 O O . VAL A 1 217 ? -12.668 -6.258 9.922 1.00 96.62 217 VAL A O 1
ATOM 1684 N N . VAL A 1 218 ? -11.509 -6.502 8.003 1.00 96.94 218 VAL A N 1
ATOM 1685 C CA . VAL A 1 218 ? -10.207 -6.797 8.595 1.00 96.94 218 VAL A CA 1
ATOM 1686 C C . VAL A 1 218 ? -9.222 -5.755 8.104 1.00 96.94 218 VAL A C 1
ATOM 1688 O O . VAL A 1 218 ? -9.107 -5.522 6.903 1.00 96.94 218 VAL A O 1
ATOM 1691 N N . ASN A 1 219 ? -8.502 -5.139 9.033 1.00 97.75 219 ASN A N 1
ATOM 1692 C CA . ASN A 1 219 ? -7.525 -4.114 8.722 1.00 97.75 219 ASN A CA 1
ATOM 1693 C C . ASN A 1 219 ? -6.181 -4.427 9.371 1.00 97.75 219 ASN A C 1
ATOM 1695 O O . ASN A 1 219 ? -6.128 -4.805 10.543 1.00 97.75 219 ASN A O 1
ATOM 1699 N N . VAL A 1 220 ? -5.110 -4.254 8.602 1.00 97.62 220 VAL A N 1
ATOM 1700 C CA . VAL A 1 220 ? -3.728 -4.254 9.075 1.00 97.62 220 VAL A CA 1
ATOM 1701 C C . VAL A 1 220 ? -3.011 -3.032 8.514 1.00 97.62 220 VAL A C 1
ATOM 1703 O O . VAL A 1 220 ? -3.114 -2.712 7.333 1.00 97.62 220 VAL A O 1
ATOM 1706 N N . GLY A 1 221 ? -2.242 -2.353 9.353 1.00 97.69 221 GLY A N 1
ATOM 1707 C CA . GLY A 1 221 ? -1.550 -1.133 8.958 1.00 97.69 221 GLY A CA 1
ATOM 1708 C C . GLY A 1 221 ? -0.478 -0.724 9.951 1.00 97.69 221 GLY A C 1
ATOM 1709 O O . GLY A 1 221 ? -0.222 -1.429 10.929 1.00 97.69 221 GLY A O 1
ATOM 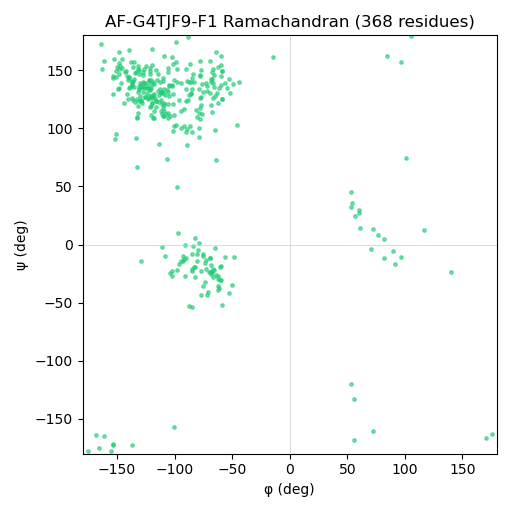1710 N N . CYS A 1 222 ? 0.141 0.427 9.733 1.00 98.44 222 CYS A N 1
ATOM 1711 C CA . CYS A 1 222 ? 1.093 1.004 10.675 1.00 98.44 222 CYS A CA 1
ATOM 1712 C C . CYS A 1 222 ? 1.322 2.492 10.444 1.00 98.44 222 CYS A C 1
ATOM 1714 O O . CYS A 1 222 ? 1.175 2.969 9.324 1.00 98.44 222 CYS A O 1
ATOM 1716 N N . VAL A 1 223 ? 1.796 3.173 11.485 1.00 98.44 223 VAL A N 1
ATOM 1717 C CA . VAL A 1 223 ? 2.392 4.512 11.407 1.00 98.44 223 VAL A CA 1
ATOM 1718 C C . VAL A 1 223 ? 3.843 4.404 11.847 1.00 98.44 223 VAL A C 1
ATOM 1720 O O . VAL A 1 223 ? 4.125 3.884 12.926 1.00 98.44 223 VAL A O 1
ATOM 1723 N N . SER A 1 224 ? 4.768 4.870 11.017 1.00 97.50 224 SER A N 1
ATOM 1724 C CA . SER A 1 224 ? 6.200 4.890 11.292 1.00 97.50 224 SER A CA 1
ATOM 1725 C C . SER A 1 224 ? 6.725 6.317 11.238 1.00 97.50 224 SER A C 1
ATOM 1727 O O . SER A 1 224 ? 6.400 7.050 10.308 1.00 97.50 224 SER A O 1
ATOM 1729 N N . VAL A 1 225 ? 7.540 6.685 12.227 1.00 96.25 225 VAL A N 1
ATOM 1730 C CA . VAL A 1 225 ? 8.209 7.986 12.327 1.00 96.25 225 VAL A CA 1
ATOM 1731 C C . VAL A 1 225 ? 9.673 7.738 12.667 1.00 96.25 225 VAL A C 1
ATOM 1733 O O . VAL A 1 225 ? 9.975 7.303 13.780 1.00 96.25 225 VAL A O 1
ATOM 1736 N N . GLY A 1 226 ? 10.574 7.969 11.710 1.00 93.75 226 GLY A N 1
ATOM 1737 C CA . GLY A 1 226 ? 11.994 7.631 11.853 1.00 93.75 226 GLY A CA 1
ATOM 1738 C C . GLY A 1 226 ? 12.181 6.166 12.262 1.00 93.75 226 GLY A C 1
ATOM 1739 O O . GLY A 1 226 ? 11.727 5.254 11.569 1.00 93.75 226 GLY A O 1
ATOM 1740 N N . GLU A 1 227 ? 12.806 5.949 13.413 1.00 94.44 227 GLU A N 1
ATOM 1741 C CA . GLU A 1 227 ? 13.086 4.643 14.012 1.00 94.44 227 GLU A CA 1
ATOM 1742 C C . GLU A 1 227 ? 11.936 4.028 14.831 1.00 94.44 227 GLU A C 1
ATOM 1744 O O . GLU A 1 227 ? 12.057 2.916 15.353 1.00 94.44 227 GLU A O 1
ATOM 1749 N N . ARG A 1 228 ? 10.804 4.728 14.959 1.00 96.19 228 ARG A N 1
ATOM 1750 C CA . ARG A 1 228 ? 9.648 4.274 15.744 1.00 96.19 228 ARG A CA 1
ATOM 1751 C C . ARG A 1 228 ? 8.509 3.806 14.851 1.00 96.19 228 ARG A C 1
ATOM 1753 O O . ARG A 1 228 ? 8.302 4.317 13.748 1.00 96.19 228 ARG A O 1
ATOM 1760 N N . VAL A 1 229 ? 7.739 2.833 15.335 1.00 97.25 229 VAL A N 1
ATOM 1761 C CA . VAL A 1 229 ? 6.562 2.332 14.619 1.00 97.25 229 VAL A CA 1
ATOM 1762 C C . VAL A 1 229 ? 5.444 1.905 15.561 1.00 97.25 229 VAL A C 1
ATOM 1764 O O . VAL A 1 229 ? 5.688 1.242 16.564 1.00 97.25 229 VAL A O 1
ATOM 1767 N N . ALA A 1 230 ? 4.207 2.230 15.206 1.00 97.88 230 ALA A N 1
ATOM 1768 C CA . ALA A 1 230 ? 2.998 1.680 15.800 1.00 97.88 230 ALA A CA 1
ATOM 1769 C C . ALA A 1 230 ? 2.306 0.799 14.754 1.00 97.88 230 ALA A C 1
ATOM 1771 O O . ALA A 1 230 ? 1.829 1.287 13.729 1.00 97.88 230 ALA A O 1
ATOM 1772 N N . ALA A 1 231 ? 2.279 -0.514 14.985 1.00 97.50 231 ALA A N 1
ATOM 1773 C CA . ALA A 1 231 ? 1.558 -1.456 14.133 1.00 97.50 231 ALA A CA 1
ATOM 1774 C C . ALA A 1 231 ? 0.091 -1.518 14.567 1.00 97.50 231 ALA A C 1
ATOM 1776 O O . ALA A 1 231 ? -0.189 -1.639 15.753 1.00 97.50 231 ALA A O 1
ATOM 1777 N N . THR A 1 232 ? -0.849 -1.467 13.633 1.00 97.88 232 THR A N 1
ATOM 1778 C CA . THR A 1 232 ? -2.291 -1.438 13.913 1.00 97.88 232 THR A CA 1
ATOM 1779 C C . THR A 1 232 ? -2.979 -2.635 13.272 1.00 97.88 232 THR A C 1
ATOM 1781 O O . THR A 1 232 ? -2.625 -3.033 12.161 1.00 97.88 232 THR A O 1
ATOM 1784 N N . ALA A 1 233 ? -3.956 -3.206 13.970 1.00 96.88 233 ALA A N 1
ATOM 1785 C CA . ALA A 1 233 ? -4.844 -4.211 13.413 1.00 96.88 233 ALA A CA 1
ATOM 1786 C C . ALA A 1 233 ? -6.217 -4.103 14.068 1.00 96.88 233 ALA A C 1
ATOM 1788 O O . ALA A 1 233 ? -6.308 -3.985 15.290 1.00 96.88 233 ALA A O 1
ATOM 1789 N N . GLU A 1 234 ? -7.275 -4.152 13.269 1.00 96.75 234 GLU A N 1
ATOM 1790 C CA . GLU A 1 234 ? -8.648 -4.059 13.760 1.00 96.75 234 GLU A CA 1
ATOM 1791 C C . GLU A 1 234 ? -9.556 -5.008 12.976 1.00 96.75 234 GLU A C 1
ATOM 1793 O O . GLU A 1 234 ? -9.381 -5.231 11.779 1.00 96.75 234 GLU A O 1
ATOM 1798 N N . THR A 1 235 ? -10.539 -5.587 13.664 1.00 95.38 235 THR A N 1
ATOM 1799 C CA . THR A 1 235 ? -11.617 -6.359 13.044 1.00 95.38 235 THR A CA 1
ATOM 1800 C C . THR A 1 235 ? -12.950 -5.740 13.433 1.00 95.38 235 THR A C 1
ATOM 1802 O O . THR A 1 235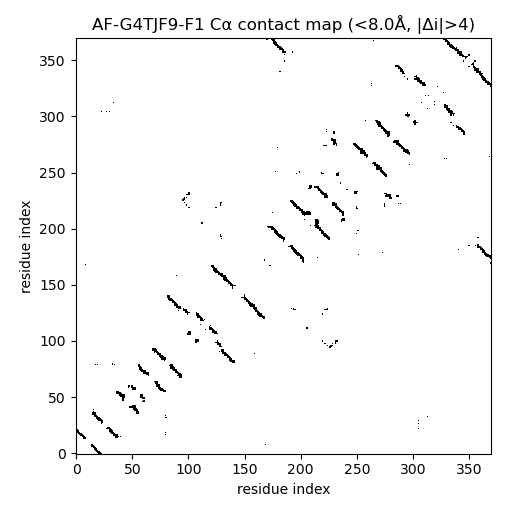 ? -13.233 -5.585 14.621 1.00 95.38 235 THR A O 1
ATOM 1805 N N . LYS A 1 236 ? -13.784 -5.413 12.443 1.00 95.12 236 LYS A N 1
ATOM 1806 C CA . LYS A 1 236 ? -15.170 -4.982 12.655 1.00 95.12 236 LYS A CA 1
ATOM 1807 C C . LYS A 1 236 ? -16.103 -6.091 12.186 1.00 95.12 236 LYS A C 1
ATOM 1809 O O . LYS A 1 236 ? -16.178 -6.396 10.994 1.00 95.12 236 LYS A O 1
ATOM 1814 N N . TRP A 1 237 ? -16.838 -6.658 13.135 1.00 94.94 237 TRP A N 1
ATOM 1815 C CA . TRP A 1 237 ? -17.889 -7.629 12.852 1.00 94.94 237 TRP A CA 1
ATOM 1816 C C . TRP A 1 237 ? -19.167 -6.930 12.360 1.00 94.94 237 TRP A C 1
ATOM 1818 O O . TRP A 1 237 ? -19.473 -5.839 12.847 1.00 94.94 237 TRP A O 1
ATOM 1828 N N . PRO A 1 238 ? -19.937 -7.529 11.432 1.00 93.81 238 PRO A N 1
ATOM 1829 C CA . PRO A 1 238 ? -21.194 -6.941 10.953 1.00 93.81 238 PRO A CA 1
ATOM 1830 C C . PRO A 1 238 ? -22.243 -6.720 12.051 1.00 93.81 238 PRO A C 1
ATOM 1832 O O . PRO A 1 238 ? -23.040 -5.786 11.977 1.00 93.81 238 PRO A O 1
ATOM 1835 N N . ASP A 1 239 ? -22.238 -7.570 13.077 1.00 93.06 239 ASP A N 1
ATOM 1836 C CA . ASP A 1 239 ? -23.171 -7.590 14.205 1.00 93.06 239 ASP A CA 1
ATOM 1837 C C . ASP A 1 239 ? -22.713 -6.758 15.413 1.00 93.06 239 ASP A C 1
ATOM 1839 O O . ASP A 1 239 ? -23.450 -6.657 16.392 1.00 93.06 239 ASP A O 1
ATOM 1843 N N . ALA A 1 240 ? -21.546 -6.110 15.340 1.00 92.75 240 ALA A N 1
ATOM 1844 C CA . ALA A 1 240 ? -20.989 -5.323 16.436 1.00 92.75 240 ALA A CA 1
ATOM 1845 C C . ALA A 1 240 ? -20.806 -3.842 16.055 1.00 92.75 240 ALA A C 1
ATOM 1847 O O . ALA A 1 240 ? -20.361 -3.531 14.944 1.00 92.75 240 ALA A O 1
ATOM 1848 N N . PRO A 1 241 ? -21.100 -2.898 16.970 1.00 90.12 241 PRO A N 1
ATOM 1849 C CA . PRO A 1 241 ? -20.741 -1.503 16.761 1.00 90.12 241 PRO A CA 1
ATOM 1850 C C . PRO A 1 241 ? -19.216 -1.338 16.766 1.00 90.12 241 PRO A C 1
ATOM 1852 O O . PRO A 1 241 ? -18.489 -2.072 17.439 1.00 90.12 241 PRO A O 1
ATOM 1855 N N . ARG A 1 242 ? -18.719 -0.333 16.038 1.00 88.94 242 ARG A N 1
ATOM 1856 C CA . ARG A 1 242 ? -17.303 0.049 16.099 1.00 88.94 242 ARG A CA 1
ATOM 1857 C C . ARG A 1 242 ? -17.080 0.855 17.381 1.00 88.94 242 ARG A C 1
ATOM 1859 O O . ARG A 1 242 ? -17.779 1.834 17.621 1.00 88.94 242 ARG A O 1
ATOM 1866 N N . ILE A 1 243 ? -16.126 0.444 18.213 1.00 91.62 243 ILE A N 1
ATOM 1867 C CA . ILE A 1 243 ? -15.818 1.142 19.469 1.00 91.62 243 ILE A CA 1
ATOM 1868 C C . ILE A 1 243 ? -15.031 2.409 19.129 1.00 91.62 243 ILE A C 1
ATOM 1870 O O . ILE A 1 243 ? -13.897 2.307 18.668 1.00 91.62 243 ILE A O 1
ATOM 1874 N N . GLN A 1 244 ? -15.603 3.596 19.344 1.00 88.81 244 GLN A N 1
ATOM 1875 C CA . GLN A 1 244 ? -14.970 4.851 18.919 1.00 88.81 244 GLN A CA 1
ATOM 1876 C C . GLN A 1 244 ? -13.582 5.041 19.549 1.00 88.81 244 GLN A C 1
ATOM 1878 O O . GLN A 1 244 ? -12.602 5.185 18.824 1.00 88.81 244 GLN A O 1
ATOM 1883 N N . ASN A 1 245 ? -13.491 4.914 20.876 1.00 90.56 245 ASN A N 1
ATOM 1884 C CA . ASN A 1 245 ? -12.262 5.108 21.655 1.00 90.56 245 ASN A CA 1
ATOM 1885 C C . ASN A 1 245 ? -11.569 3.773 21.972 1.00 90.56 245 ASN A C 1
ATOM 1887 O O . ASN A 1 245 ? -11.264 3.466 23.124 1.00 90.56 245 ASN A O 1
ATOM 1891 N N . ALA A 1 246 ? -11.376 2.939 20.951 1.00 94.88 246 ALA A N 1
ATOM 1892 C CA . ALA A 1 246 ? -10.679 1.668 21.109 1.00 94.88 246 ALA A CA 1
ATOM 1893 C C . ALA A 1 246 ? -9.183 1.891 21.423 1.00 94.88 246 ALA A C 1
ATOM 1895 O O . ALA A 1 246 ? -8.585 2.855 20.939 1.00 94.88 246 ALA A O 1
ATOM 1896 N N . PRO A 1 247 ? -8.534 0.997 22.195 1.00 94.44 247 PRO A N 1
ATOM 1897 C CA . PRO A 1 247 ? -7.097 1.096 22.456 1.00 94.44 247 PRO A CA 1
ATOM 1898 C C . PRO A 1 247 ? -6.259 1.006 21.172 1.00 94.44 247 PRO A C 1
ATOM 1900 O O . PRO A 1 247 ? -5.207 1.644 21.103 1.00 94.44 247 PRO A O 1
ATOM 1903 N N . VAL A 1 248 ? -6.756 0.271 20.169 1.00 97.50 248 VAL A N 1
ATOM 1904 C CA . VAL A 1 248 ? -6.185 0.137 18.823 1.00 97.50 248 VAL A CA 1
ATOM 1905 C C . VAL A 1 248 ? -7.214 0.604 17.793 1.00 97.50 248 VAL A C 1
ATOM 1907 O O . VAL A 1 248 ? -8.376 0.209 17.875 1.00 97.50 248 VAL A O 1
ATOM 1910 N N . ILE A 1 249 ? -6.786 1.416 16.828 1.00 98.38 249 ILE A N 1
ATOM 1911 C CA . ILE A 1 249 ? -7.606 1.915 15.714 1.00 98.38 249 ILE A CA 1
ATOM 1912 C C . ILE A 1 249 ? -6.874 1.600 14.405 1.00 98.38 249 ILE A C 1
ATOM 1914 O O . ILE A 1 249 ? -5.674 1.850 14.288 1.00 98.38 249 ILE A O 1
ATOM 1918 N N . SER A 1 250 ? -7.584 1.022 13.437 1.00 98.25 250 SER A N 1
ATOM 1919 C CA . SER A 1 250 ? -7.108 0.786 12.070 1.00 98.25 250 SER A CA 1
ATOM 1920 C C . SER A 1 250 ? -8.315 0.819 11.131 1.00 98.25 250 SER A C 1
ATOM 1922 O O . SER A 1 250 ? -9.080 -0.149 11.048 1.00 98.25 250 SER A O 1
ATOM 1924 N N . ARG A 1 251 ? -8.585 1.982 10.523 1.00 98.06 251 ARG A N 1
ATOM 1925 C CA . ARG A 1 251 ? -9.888 2.259 9.891 1.00 98.06 251 ARG A CA 1
ATOM 1926 C C . ARG A 1 251 ? -9.762 3.042 8.599 1.00 98.06 251 ARG A C 1
ATOM 1928 O O . ARG A 1 251 ? -9.182 4.118 8.625 1.00 98.06 251 ARG A O 1
ATOM 1935 N N . ALA A 1 252 ? -10.395 2.559 7.533 1.00 98.25 252 ALA A N 1
ATOM 1936 C CA . ALA A 1 252 ? -10.767 3.392 6.396 1.00 98.25 252 ALA A CA 1
ATOM 1937 C C . ALA A 1 252 ? -12.278 3.671 6.430 1.00 98.25 252 ALA A C 1
ATOM 1939 O O . ALA A 1 252 ? -13.084 2.766 6.673 1.00 98.25 252 ALA A O 1
ATOM 1940 N N . THR A 1 253 ? -12.670 4.913 6.161 1.00 97.75 253 THR A N 1
ATOM 1941 C CA . THR A 1 253 ? -14.071 5.340 6.096 1.00 97.75 253 THR A CA 1
ATOM 1942 C C . THR A 1 253 ? -14.312 6.072 4.783 1.00 97.75 253 THR A C 1
ATOM 1944 O O . THR A 1 253 ? -13.659 7.064 4.476 1.00 97.75 253 THR A O 1
ATOM 1947 N N . HIS A 1 254 ? -15.255 5.572 3.985 1.00 98.06 254 HIS A N 1
ATOM 1948 C CA . HIS A 1 254 ? -15.733 6.268 2.789 1.00 98.06 254 HIS A CA 1
ATOM 1949 C C . HIS A 1 254 ? -16.840 7.238 3.178 1.00 98.06 254 HIS A C 1
ATOM 1951 O O . HIS A 1 254 ? -17.796 6.846 3.845 1.00 98.06 254 HIS A O 1
ATOM 1957 N N . LEU A 1 255 ? -16.708 8.485 2.745 1.00 98.25 255 LEU A N 1
ATOM 1958 C CA . LEU A 1 255 ? -17.624 9.572 3.054 1.00 98.25 255 LEU A CA 1
ATOM 1959 C C . LEU A 1 255 ? -18.200 10.142 1.755 1.00 98.25 255 LEU A C 1
ATOM 1961 O O . LEU A 1 255 ? -17.540 10.146 0.711 1.00 98.25 255 LEU A O 1
ATOM 1965 N N . GLU A 1 256 ? -19.437 10.638 1.843 1.00 97.38 256 GLU A N 1
ATOM 1966 C CA . GLU A 1 256 ? -20.105 11.370 0.757 1.00 97.38 256 GLU A CA 1
ATOM 1967 C C . GLU A 1 256 ? -20.113 10.587 -0.572 1.00 97.38 256 GLU A C 1
ATOM 1969 O O . GLU A 1 256 ? -19.784 11.118 -1.629 1.00 97.38 256 GLU A O 1
ATOM 1974 N N . THR A 1 257 ? -20.444 9.294 -0.528 1.00 97.25 257 THR A N 1
ATOM 1975 C CA . THR A 1 257 ? -20.345 8.418 -1.703 1.00 97.25 257 THR A CA 1
ATOM 1976 C C . THR A 1 257 ? -21.358 8.759 -2.797 1.00 97.25 257 THR A C 1
ATOM 1978 O O . THR A 1 257 ? -22.535 8.970 -2.502 1.00 97.25 257 THR A O 1
ATOM 1981 N N . VAL A 1 258 ? -20.931 8.696 -4.058 1.00 96.69 258 VAL A N 1
ATOM 1982 C CA . VAL A 1 258 ? -21.742 8.942 -5.260 1.00 96.69 258 VAL A CA 1
ATOM 1983 C C . VAL A 1 258 ? -21.712 7.715 -6.167 1.00 96.69 258 VAL A C 1
ATOM 1985 O O . VAL A 1 258 ? -20.676 7.069 -6.305 1.00 96.69 258 VAL A O 1
ATOM 1988 N N . LEU A 1 259 ? -22.846 7.389 -6.794 1.00 96.56 259 LEU A N 1
ATOM 1989 C CA . LEU A 1 259 ? -22.910 6.316 -7.784 1.00 96.56 259 LEU A CA 1
ATOM 1990 C C . LEU A 1 259 ? -22.121 6.706 -9.038 1.00 96.56 259 LEU A C 1
ATOM 1992 O O . LEU A 1 259 ? -22.515 7.607 -9.781 1.00 96.56 259 LEU A O 1
ATOM 1996 N N . ASP A 1 260 ? -21.043 5.980 -9.295 1.00 95.19 260 ASP A N 1
ATOM 1997 C CA . ASP A 1 260 ? -20.296 6.046 -10.536 1.00 95.19 260 ASP A CA 1
ATOM 1998 C C . ASP A 1 260 ? -21.004 5.211 -11.604 1.00 95.19 260 ASP A C 1
ATOM 2000 O O . ASP A 1 260 ? -21.047 3.984 -11.528 1.00 95.19 260 ASP A O 1
ATOM 2004 N N . LYS A 1 261 ? -21.588 5.875 -12.604 1.00 93.44 261 LYS A N 1
ATOM 2005 C CA . LYS A 1 261 ? -22.336 5.195 -13.670 1.00 93.44 261 LYS A CA 1
ATOM 2006 C C . LYS A 1 261 ? -21.438 4.341 -14.568 1.00 93.44 261 LYS A C 1
ATOM 2008 O O . LYS A 1 261 ? -21.947 3.395 -15.163 1.00 93.44 261 LYS A O 1
ATOM 2013 N N . ASP A 1 262 ? -20.142 4.649 -14.644 1.00 89.50 262 ASP A N 1
ATOM 2014 C CA . ASP A 1 262 ? -19.200 3.915 -15.494 1.00 89.50 262 ASP A CA 1
ATOM 2015 C C . ASP A 1 262 ? -18.939 2.512 -14.936 1.00 89.50 262 ASP A C 1
ATOM 2017 O O . ASP A 1 262 ? -18.882 1.527 -15.673 1.00 89.50 262 A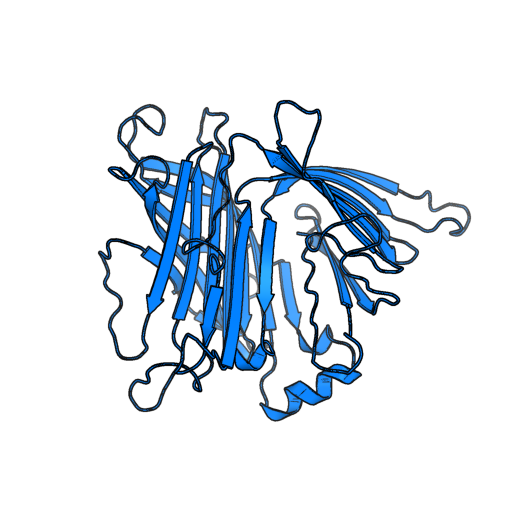SP A O 1
ATOM 2021 N N . THR A 1 263 ? -18.807 2.419 -13.612 1.00 90.81 263 THR A N 1
ATOM 2022 C CA . THR A 1 263 ? -18.417 1.187 -12.914 1.00 90.81 263 THR A CA 1
ATOM 2023 C C . THR A 1 263 ? -19.593 0.489 -12.232 1.00 90.81 263 THR A C 1
ATOM 2025 O O . THR A 1 263 ? -19.547 -0.719 -12.009 1.00 90.81 263 THR A O 1
ATOM 2028 N N . GLY A 1 264 ? -20.652 1.235 -11.900 1.00 91.44 264 GLY A N 1
ATOM 2029 C CA . GLY A 1 264 ? -21.778 0.785 -11.084 1.00 91.44 264 GLY A CA 1
ATOM 2030 C C . GLY A 1 264 ? -21.527 0.833 -9.571 1.00 91.44 264 GLY A C 1
ATOM 2031 O O . GLY A 1 264 ? -22.389 0.391 -8.811 1.00 91.44 264 GLY A O 1
ATOM 2032 N N . TYR A 1 265 ? -20.383 1.353 -9.111 1.00 93.44 265 TYR A N 1
ATOM 2033 C CA . TYR A 1 265 ? -20.025 1.396 -7.689 1.00 93.44 265 TYR A CA 1
ATOM 2034 C C . TYR A 1 265 ? -20.235 2.764 -7.042 1.00 93.44 265 TYR A C 1
ATOM 2036 O O . TYR A 1 265 ? -20.191 3.808 -7.685 1.00 93.44 265 TYR A O 1
ATOM 2044 N N . MET A 1 266 ? -20.420 2.755 -5.722 1.00 95.06 266 MET A N 1
ATOM 2045 C CA . MET A 1 266 ? -20.485 3.966 -4.904 1.00 95.06 266 MET A CA 1
ATOM 2046 C C . MET A 1 266 ? -19.067 4.490 -4.637 1.00 95.06 266 MET A C 1
ATOM 2048 O O . MET A 1 266 ? -18.407 4.063 -3.689 1.00 95.06 266 MET A O 1
ATOM 2052 N N . GLN A 1 267 ? -18.573 5.396 -5.479 1.00 95.69 267 GLN A N 1
ATOM 2053 C CA . GLN A 1 267 ? -17.269 6.031 -5.295 1.00 95.69 267 GLN A CA 1
ATOM 2054 C C . GLN A 1 267 ? -17.331 7.019 -4.114 1.00 95.69 267 GLN A C 1
ATOM 2056 O O . GLN A 1 267 ? -18.252 7.834 -4.064 1.00 95.69 267 GLN A O 1
ATOM 2061 N N . PRO A 1 268 ? -16.377 7.002 -3.167 1.00 97.19 268 PRO A N 1
ATOM 2062 C CA . PRO A 1 268 ? -16.276 8.053 -2.155 1.00 97.19 268 PRO A CA 1
ATOM 2063 C C . PRO A 1 268 ? -15.914 9.398 -2.789 1.00 97.19 268 PRO A C 1
ATOM 2065 O O . PRO A 1 268 ? -15.112 9.443 -3.720 1.00 97.19 268 PRO A O 1
ATOM 2068 N N . GLN A 1 269 ? -16.438 10.493 -2.239 1.00 97.88 269 GLN A N 1
ATOM 2069 C CA . GLN A 1 269 ? -15.899 11.832 -2.514 1.00 97.88 269 GLN A CA 1
ATOM 2070 C C . GLN A 1 269 ? -14.817 12.216 -1.505 1.00 97.88 269 GLN A C 1
ATOM 2072 O O . GLN A 1 269 ? -13.901 12.960 -1.841 1.00 97.88 269 GLN A O 1
ATOM 2077 N N . LYS A 1 270 ? -14.870 11.659 -0.290 1.00 98.44 270 LYS A N 1
ATOM 2078 C CA . LYS A 1 270 ? -13.798 11.777 0.701 1.00 98.44 270 LYS A CA 1
ATOM 2079 C C . LYS A 1 270 ? -13.486 10.424 1.321 1.00 98.44 270 LYS A C 1
ATOM 2081 O O . LYS A 1 270 ? -14.369 9.573 1.463 1.00 98.44 270 LYS A O 1
ATOM 2086 N N . ILE A 1 271 ? -12.230 10.226 1.697 1.00 98.44 271 ILE A N 1
ATOM 2087 C CA . ILE A 1 271 ? -11.782 9.022 2.393 1.00 98.44 271 ILE A CA 1
ATOM 2088 C C . ILE A 1 271 ? -11.004 9.442 3.631 1.00 98.44 271 ILE A C 1
ATOM 2090 O O . ILE A 1 271 ? -10.036 10.192 3.538 1.00 98.44 271 ILE A O 1
ATOM 2094 N N . GLU A 1 272 ? -11.440 8.949 4.781 1.00 98.62 272 GLU A N 1
ATOM 2095 C CA . GLU A 1 272 ? -10.762 9.133 6.059 1.00 98.62 272 GLU A CA 1
ATOM 2096 C C . GLU A 1 272 ? -10.010 7.854 6.430 1.00 98.62 272 GLU A C 1
ATOM 2098 O O . GLU A 1 272 ? -10.545 6.748 6.304 1.00 98.62 272 GLU A O 1
ATOM 2103 N N . PHE A 1 273 ? -8.778 8.011 6.905 1.00 98.81 273 PHE A N 1
ATOM 2104 C CA . PHE A 1 273 ? -7.958 6.942 7.450 1.00 98.81 273 PHE A CA 1
ATOM 2105 C C . PHE A 1 273 ? -7.505 7.290 8.864 1.00 98.81 273 PHE A C 1
ATOM 2107 O O . PHE A 1 273 ? -6.942 8.360 9.082 1.00 98.81 273 PHE A O 1
ATOM 2114 N N . SER A 1 274 ? -7.686 6.357 9.798 1.00 98.62 274 SER A N 1
ATOM 2115 C CA . SER A 1 274 ? -7.272 6.526 11.193 1.00 98.62 274 SER A CA 1
ATOM 2116 C C . SER A 1 274 ? -6.442 5.346 11.679 1.00 98.62 274 SER A C 1
ATOM 2118 O O . SER A 1 274 ? -6.794 4.176 11.469 1.00 98.62 274 SER A O 1
ATOM 2120 N N . TRP A 1 275 ? -5.376 5.660 12.409 1.00 98.75 275 TRP A N 1
ATOM 2121 C CA . TRP A 1 275 ? -4.472 4.708 13.042 1.00 98.75 275 TRP A CA 1
ATOM 2122 C C . TRP A 1 275 ? -4.271 5.068 14.509 1.00 98.75 275 TRP A C 1
ATOM 2124 O O . TRP A 1 275 ? -4.073 6.229 14.851 1.00 98.75 275 TRP A O 1
ATOM 2134 N N . GLN A 1 276 ? -4.244 4.069 15.384 1.00 98.50 276 GLN A N 1
ATOM 2135 C CA . GLN A 1 276 ? -3.795 4.245 16.760 1.00 98.50 276 GLN A CA 1
ATOM 2136 C C . GLN A 1 276 ? -3.258 2.932 17.307 1.00 98.50 276 GLN A C 1
ATOM 2138 O O . GLN A 1 276 ? -3.948 1.915 17.237 1.00 98.50 276 GLN A O 1
ATOM 2143 N N . ASN A 1 277 ? -2.062 2.949 17.891 1.00 98.06 277 ASN A N 1
ATOM 2144 C CA . ASN A 1 277 ? -1.596 1.891 18.787 1.00 98.06 277 ASN A CA 1
ATOM 2145 C C . ASN A 1 277 ? -0.380 2.362 19.599 1.00 98.06 277 ASN A C 1
ATOM 2147 O O . ASN A 1 277 ? 0.186 3.424 19.340 1.00 98.06 277 ASN A O 1
ATOM 2151 N N . VAL A 1 278 ? 0.038 1.545 20.564 1.00 97.50 278 VAL A N 1
ATOM 2152 C CA . VAL A 1 278 ? 1.321 1.693 21.254 1.00 97.50 278 VAL A CA 1
ATOM 2153 C C . VAL A 1 278 ? 2.496 1.622 20.280 1.00 97.50 278 VAL A C 1
ATOM 2155 O O . VAL A 1 278 ? 2.441 0.925 19.259 1.00 97.50 278 VAL A O 1
ATOM 2158 N N . ILE A 1 279 ? 3.570 2.332 20.609 1.00 97.31 279 ILE A N 1
ATOM 2159 C CA . ILE A 1 279 ? 4.814 2.296 19.846 1.00 97.31 279 ILE A CA 1
ATOM 2160 C C . ILE A 1 279 ? 5.531 0.978 20.171 1.00 97.31 279 ILE A C 1
ATOM 2162 O O . ILE A 1 279 ? 5.691 0.594 21.325 1.00 97.31 279 ILE A O 1
ATOM 2166 N N . ALA A 1 280 ? 5.975 0.242 19.154 1.00 95.25 280 ALA A N 1
ATOM 2167 C CA . ALA A 1 280 ? 6.588 -1.073 19.343 1.00 95.25 280 ALA A CA 1
ATOM 2168 C C . ALA A 1 280 ? 7.887 -1.002 20.166 1.00 95.25 280 ALA A C 1
ATOM 2170 O O . ALA A 1 280 ? 8.165 -1.902 20.959 1.00 95.25 280 ALA A O 1
ATOM 2171 N N . GLN A 1 281 ? 8.654 0.075 19.979 1.00 94.69 281 GLN A N 1
ATOM 2172 C CA . GLN A 1 281 ? 9.892 0.382 20.697 1.00 94.69 281 GLN A CA 1
ATOM 2173 C C . GLN A 1 281 ? 9.652 1.008 22.082 1.00 94.69 281 GLN A C 1
ATOM 2175 O O . GLN A 1 281 ? 10.584 1.078 22.874 1.00 94.69 281 GLN A O 1
ATOM 2180 N N . ASP A 1 282 ? 8.431 1.464 22.367 1.00 94.81 282 ASP A N 1
ATOM 2181 C CA . ASP A 1 282 ? 8.058 2.184 23.586 1.00 94.81 282 ASP A CA 1
ATOM 2182 C C . ASP A 1 282 ? 6.574 1.933 23.886 1.00 94.81 282 ASP A C 1
ATOM 2184 O O . ASP A 1 282 ? 5.679 2.618 23.391 1.00 94.81 282 ASP A O 1
ATOM 2188 N N . LYS A 1 283 ? 6.311 0.886 24.669 1.00 93.31 283 LYS A N 1
ATOM 2189 C CA . LYS A 1 283 ? 4.947 0.387 24.889 1.00 93.31 283 LYS A CA 1
ATOM 2190 C C . LYS A 1 283 ? 4.116 1.255 25.837 1.00 93.31 283 LYS A C 1
ATOM 2192 O O . LYS A 1 283 ? 2.923 0.990 25.976 1.00 93.31 283 LYS A O 1
ATOM 2197 N N . GLU A 1 284 ? 4.723 2.244 26.489 1.00 95.12 284 GLU A N 1
ATOM 2198 C CA . GLU A 1 284 ? 4.030 3.170 27.392 1.00 95.12 284 GLU A CA 1
ATOM 2199 C C . GLU A 1 284 ? 3.348 4.298 26.615 1.00 95.12 284 GLU A C 1
ATOM 2201 O O . GLU A 1 284 ? 2.299 4.800 27.023 1.00 95.12 284 GLU A O 1
ATOM 2206 N N . HIS A 1 285 ? 3.889 4.636 25.445 1.00 96.00 285 HIS A N 1
ATOM 2207 C CA . HIS A 1 285 ? 3.374 5.696 24.595 1.00 96.00 285 HIS A CA 1
ATOM 2208 C C . HIS A 1 285 ? 2.712 5.159 23.325 1.00 96.00 285 HIS A C 1
ATOM 2210 O O . HIS A 1 285 ? 2.892 4.011 22.913 1.00 96.00 285 HIS A O 1
ATOM 2216 N N . LYS A 1 286 ? 1.912 6.012 22.684 1.00 96.88 286 LYS A N 1
ATOM 2217 C CA . LYS A 1 286 ? 1.147 5.683 21.479 1.00 96.88 286 LYS A CA 1
ATOM 2218 C C . LYS A 1 286 ? 1.465 6.653 20.359 1.00 96.88 286 LYS A C 1
ATOM 2220 O O . LYS A 1 286 ? 1.780 7.811 20.612 1.00 96.88 286 LYS A O 1
ATOM 2225 N N . PHE A 1 287 ? 1.294 6.175 19.134 1.00 97.94 287 PHE A N 1
ATOM 2226 C CA . PHE A 1 287 ? 0.982 7.055 18.019 1.00 97.94 287 PHE A CA 1
ATOM 2227 C C . PHE A 1 287 ? -0.512 6.996 17.733 1.00 97.94 287 PHE A C 1
ATOM 2229 O O . PHE A 1 287 ? -1.121 5.922 17.794 1.00 97.94 287 PHE A O 1
ATOM 2236 N N . LYS A 1 288 ? -1.076 8.153 17.395 1.00 98.19 288 LYS A N 1
ATOM 2237 C CA . LYS A 1 288 ? -2.384 8.298 16.761 1.00 98.19 288 LYS A CA 1
ATOM 2238 C C . LYS A 1 288 ? -2.187 9.140 15.505 1.00 98.19 288 LYS A C 1
ATOM 2240 O O . LYS A 1 288 ? -1.465 10.126 15.561 1.00 98.19 288 LYS A O 1
ATOM 2245 N N . ALA A 1 289 ? -2.783 8.744 14.391 1.00 98.56 289 ALA A N 1
ATOM 2246 C CA . ALA A 1 289 ? -2.716 9.514 13.162 1.00 98.56 289 ALA A CA 1
ATOM 2247 C C . ALA A 1 289 ? -4.059 9.494 12.438 1.00 98.56 289 ALA A C 1
ATOM 2249 O O . ALA A 1 289 ? -4.701 8.443 12.389 1.00 98.56 289 ALA A O 1
ATOM 2250 N N . ASP A 1 290 ? -4.436 10.626 11.857 1.00 98.75 290 ASP A N 1
ATOM 2251 C CA . ASP A 1 290 ? -5.660 10.800 11.081 1.00 98.75 290 ASP A CA 1
ATOM 2252 C C . ASP A 1 290 ? -5.330 11.489 9.747 1.00 98.75 290 ASP A C 1
ATOM 2254 O O . ASP A 1 290 ? -4.568 12.455 9.696 1.00 98.75 290 ASP A O 1
ATOM 2258 N N . LEU A 1 291 ? -5.883 10.966 8.655 1.00 98.81 291 LEU A N 1
ATOM 2259 C CA . LEU A 1 291 ? -5.719 11.483 7.298 1.00 98.81 291 LEU A CA 1
ATOM 2260 C C . LEU A 1 291 ? -7.090 11.591 6.638 1.00 98.81 291 LEU A C 1
ATOM 2262 O O . LEU A 1 291 ? -7.751 10.574 6.430 1.00 98.81 291 LEU A O 1
ATOM 2266 N N . LEU A 1 292 ? -7.488 12.799 6.249 1.00 98.69 292 LEU A N 1
ATOM 2267 C CA . LEU A 1 292 ? -8.691 13.036 5.457 1.00 98.69 292 LEU A CA 1
ATOM 2268 C C . LEU A 1 292 ? -8.296 13.464 4.044 1.00 98.69 292 LEU A C 1
ATOM 2270 O O . LEU A 1 292 ? -7.645 14.488 3.858 1.00 98.69 292 LEU A O 1
ATOM 2274 N N . LEU A 1 293 ? -8.719 12.695 3.045 1.00 98.44 293 LEU A N 1
ATOM 2275 C CA . LEU A 1 293 ? -8.505 13.010 1.637 1.00 98.44 293 LEU A CA 1
ATOM 2276 C C . LEU A 1 293 ? -9.824 13.390 0.978 1.00 98.44 293 LEU A C 1
ATOM 2278 O O . LEU A 1 293 ? -10.799 12.644 1.063 1.00 98.44 293 LEU A O 1
ATOM 2282 N N . ASP A 1 294 ? -9.832 14.512 0.267 1.00 97.88 294 ASP A N 1
ATOM 2283 C CA . ASP A 1 294 ? -10.916 14.895 -0.637 1.00 97.88 294 ASP A CA 1
ATOM 2284 C C . ASP A 1 294 ? -10.561 14.443 -2.051 1.00 97.88 294 ASP A C 1
ATOM 2286 O O . ASP A 1 294 ? -9.759 15.086 -2.723 1.00 97.88 294 ASP A O 1
ATOM 2290 N N . VAL A 1 295 ? -11.122 13.314 -2.484 1.00 97.00 295 VAL A N 1
ATOM 2291 C CA . VAL A 1 295 ? -10.848 12.686 -3.788 1.00 97.00 295 VAL A CA 1
ATOM 2292 C C . VAL A 1 295 ? -11.787 13.168 -4.899 1.00 97.00 295 VAL A C 1
ATOM 2294 O O . VAL A 1 295 ? -11.518 12.927 -6.082 1.00 97.00 295 VAL A O 1
ATOM 2297 N N . GLY A 1 296 ? -12.854 13.886 -4.539 1.00 96.56 296 GLY A N 1
ATOM 2298 C CA . GLY A 1 296 ? -13.864 14.404 -5.457 1.00 96.56 296 GLY A CA 1
ATOM 2299 C C . GLY A 1 296 ? -14.521 13.334 -6.339 1.00 96.56 296 GLY A C 1
ATOM 2300 O O . GLY A 1 296 ? -14.371 12.126 -6.138 1.00 96.56 296 GLY A O 1
ATOM 2301 N N . PHE A 1 297 ? -15.258 13.783 -7.353 1.00 95.62 297 PHE A N 1
ATOM 2302 C CA . PHE A 1 297 ? -15.925 12.919 -8.328 1.00 95.62 297 PHE A CA 1
ATOM 2303 C C . PHE A 1 297 ? -16.059 13.625 -9.687 1.00 95.62 297 PHE A C 1
ATOM 2305 O O . PHE A 1 297 ? -16.185 14.849 -9.739 1.00 95.62 297 PHE A O 1
ATOM 2312 N N . GLY A 1 298 ? -16.041 12.857 -10.784 1.00 90.50 298 GLY A N 1
ATOM 2313 C CA . GLY A 1 298 ? -16.169 13.381 -12.151 1.00 90.50 298 GLY A CA 1
ATOM 2314 C C . GLY A 1 298 ? -15.124 14.455 -12.476 1.00 90.50 298 GLY A C 1
ATOM 2315 O O . GLY A 1 298 ? -13.950 14.302 -12.140 1.00 90.50 298 GLY A O 1
ATOM 2316 N N . GLU A 1 299 ? -15.570 15.568 -13.063 1.00 89.25 299 GLU A N 1
ATOM 2317 C CA . GLU A 1 299 ? -14.731 16.733 -13.405 1.00 89.25 299 GLU A CA 1
ATOM 2318 C C . GLU A 1 299 ? -14.051 17.388 -12.188 1.00 89.25 299 GLU A C 1
ATOM 2320 O O . GLU A 1 299 ? -13.056 18.095 -12.327 1.00 89.25 299 GLU A O 1
ATOM 2325 N N . HIS A 1 300 ? -14.563 17.145 -10.978 1.00 92.75 300 HIS A N 1
ATOM 2326 C CA . HIS A 1 300 ? -13.990 17.651 -9.730 1.00 92.75 300 HIS A CA 1
ATOM 2327 C C . HIS A 1 300 ? -13.092 16.627 -9.029 1.00 92.75 300 HIS A C 1
ATOM 2329 O O . HIS A 1 300 ? -12.729 16.830 -7.870 1.00 92.75 300 HIS A O 1
ATOM 2335 N N . SER A 1 301 ? -12.752 15.511 -9.681 1.00 92.62 301 SER A N 1
ATOM 2336 C CA . SER A 1 301 ? -11.893 14.508 -9.062 1.00 92.62 301 SER A CA 1
ATOM 2337 C C . SER A 1 301 ? -10.480 15.042 -8.822 1.00 92.62 301 SER A C 1
ATOM 2339 O O . SER A 1 301 ? -9.864 15.677 -9.680 1.00 92.62 301 SER A O 1
ATOM 2341 N N . LYS A 1 302 ? -9.952 14.765 -7.630 1.00 94.06 302 LYS A N 1
ATOM 2342 C CA . LYS A 1 302 ? -8.655 15.246 -7.159 1.00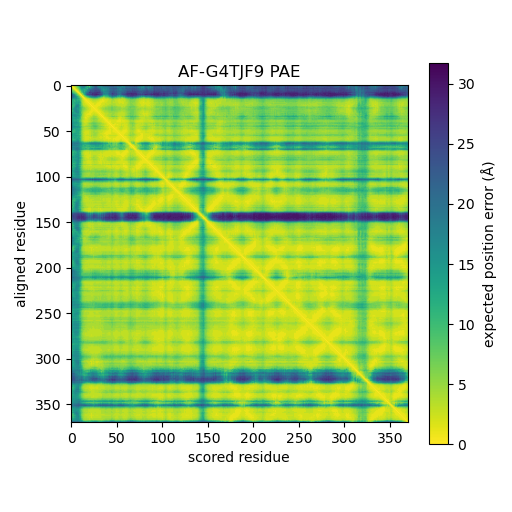 94.06 302 LYS A CA 1
ATOM 2343 C C . LYS A 1 302 ? -7.684 14.085 -7.034 1.00 94.06 302 LYS A C 1
ATOM 2345 O O . LYS A 1 302 ? -7.850 13.189 -6.205 1.00 94.06 302 LYS A O 1
ATOM 2350 N N . GLY A 1 303 ? -6.648 14.119 -7.865 1.00 92.50 303 GLY A N 1
ATOM 2351 C CA . GLY A 1 303 ? -5.577 13.128 -7.842 1.00 92.50 303 GLY A CA 1
ATOM 2352 C C . GLY A 1 303 ? -5.969 11.754 -8.384 1.00 92.50 303 GLY A C 1
ATOM 2353 O O . GLY A 1 303 ? -5.212 10.816 -8.170 1.00 92.50 303 GLY A O 1
ATOM 2354 N N . LEU A 1 304 ? -7.113 11.597 -9.065 1.00 94.25 304 LEU A N 1
ATOM 2355 C CA . LEU A 1 304 ? -7.460 10.330 -9.718 1.00 94.25 304 LEU A CA 1
ATOM 2356 C C . LEU A 1 304 ? -6.420 10.015 -10.794 1.00 94.25 304 LEU A C 1
ATOM 2358 O O . LEU A 1 304 ? -6.208 10.806 -11.710 1.00 94.25 304 LEU A O 1
ATOM 2362 N N . ILE A 1 305 ? -5.778 8.858 -10.657 1.00 93.56 305 ILE A N 1
ATOM 2363 C CA . ILE A 1 305 ? -4.838 8.326 -11.642 1.00 93.56 305 ILE A CA 1
ATOM 2364 C C . ILE A 1 305 ? -5.614 7.525 -12.681 1.00 93.56 305 ILE A C 1
ATOM 2366 O O . ILE A 1 305 ? -5.444 7.731 -13.876 1.00 93.56 305 ILE A O 1
ATOM 2370 N N . GLU A 1 306 ? -6.431 6.574 -12.224 1.00 91.12 306 GLU A N 1
ATOM 2371 C CA . GLU A 1 306 ? -7.139 5.646 -13.104 1.00 91.12 306 GLU A CA 1
ATOM 2372 C C . GLU A 1 306 ? -8.302 4.957 -12.378 1.00 91.12 306 GLU A C 1
ATOM 2374 O O . GLU A 1 306 ? -8.245 4.720 -11.166 1.00 91.12 306 GLU A O 1
ATOM 2379 N N . LYS A 1 307 ? -9.332 4.593 -13.151 1.00 92.25 307 LYS A N 1
ATOM 2380 C CA . LYS A 1 307 ? -10.332 3.582 -12.791 1.00 92.25 307 LYS A CA 1
ATOM 2381 C C . LYS A 1 307 ? -9.973 2.289 -13.532 1.00 92.25 307 LYS A C 1
ATOM 2383 O O . LYS A 1 307 ? -10.280 2.147 -14.711 1.00 92.25 307 LYS A O 1
ATOM 2388 N N . VAL A 1 308 ? -9.287 1.367 -12.869 1.00 88.31 308 VAL A N 1
ATOM 2389 C CA . VAL A 1 308 ? -8.807 0.130 -13.499 1.00 88.31 308 VAL A CA 1
ATOM 2390 C C . VAL A 1 308 ? -9.966 -0.856 -13.618 1.00 88.31 308 VAL A C 1
ATOM 2392 O O . VAL A 1 308 ? -10.493 -1.303 -12.598 1.00 88.31 308 VAL A O 1
ATOM 2395 N N . ASP A 1 309 ? -10.340 -1.220 -14.844 1.00 85.94 309 ASP A N 1
ATOM 2396 C CA . ASP A 1 309 ? -11.221 -2.359 -15.121 1.00 85.94 309 ASP A CA 1
ATOM 2397 C C . ASP A 1 309 ? -10.399 -3.649 -15.035 1.00 85.94 309 ASP A C 1
ATOM 2399 O O . ASP A 1 309 ? -9.682 -4.023 -15.963 1.00 85.94 309 ASP A O 1
ATOM 2403 N N . VAL A 1 310 ? -10.493 -4.362 -13.912 1.00 81.00 310 VAL A N 1
ATOM 2404 C CA . VAL A 1 310 ? -9.659 -5.551 -13.681 1.00 81.00 310 VAL A CA 1
ATOM 2405 C C . VAL A 1 310 ? -9.943 -6.637 -14.725 1.00 81.00 310 VAL A C 1
ATOM 2407 O O . VAL A 1 310 ? -9.046 -7.402 -15.081 1.00 81.00 310 VAL A O 1
ATOM 2410 N N . LEU A 1 311 ? -11.168 -6.705 -15.262 1.00 76.88 311 LEU A N 1
ATOM 2411 C CA . LEU A 1 311 ? -11.504 -7.661 -16.317 1.00 76.88 311 LEU A CA 1
ATOM 2412 C C . LEU A 1 311 ? -10.903 -7.277 -17.656 1.00 76.88 311 LEU A C 1
ATOM 2414 O O . LEU A 1 311 ? -10.596 -8.176 -18.441 1.00 76.88 311 LEU A O 1
ATOM 2418 N N . ALA A 1 312 ? -10.751 -5.989 -17.951 1.00 74.88 312 ALA A N 1
ATOM 2419 C CA . ALA A 1 312 ? -10.010 -5.544 -19.123 1.00 74.88 312 ALA A CA 1
ATOM 2420 C C . ALA A 1 312 ? -8.540 -5.985 -19.037 1.00 74.88 312 ALA A C 1
ATOM 2422 O O . ALA A 1 312 ? -8.016 -6.492 -20.032 1.00 74.88 312 ALA A O 1
ATOM 2423 N N . GLU A 1 313 ? -7.953 -5.918 -17.837 1.00 72.56 313 GLU A N 1
ATOM 2424 C CA . GLU A 1 313 ? -6.520 -6.129 -17.598 1.00 72.56 313 GLU A CA 1
ATOM 2425 C C . GLU A 1 313 ? -6.063 -7.589 -17.469 1.00 72.56 313 GLU A C 1
ATOM 2427 O O . GLU A 1 313 ? -4.876 -7.888 -17.638 1.00 72.56 313 GLU A O 1
ATOM 2432 N N . ILE A 1 314 ? -6.969 -8.531 -17.190 1.00 68.12 314 ILE A N 1
ATOM 2433 C CA . ILE A 1 314 ? -6.610 -9.955 -17.135 1.00 68.12 314 ILE A CA 1
ATOM 2434 C C . ILE A 1 314 ? -6.641 -10.614 -18.528 1.00 68.12 314 ILE A C 1
ATOM 2436 O O . ILE A 1 314 ? -7.543 -10.355 -19.336 1.00 68.12 314 ILE A O 1
ATOM 2440 N N . PRO A 1 315 ? -5.714 -11.548 -18.819 1.00 64.25 315 PRO A N 1
ATOM 2441 C CA . PRO A 1 315 ? -5.755 -12.345 -20.041 1.00 64.25 315 PRO A CA 1
ATOM 2442 C C . PRO A 1 315 ? -7.111 -13.036 -20.245 1.00 64.25 315 PRO A C 1
ATOM 2444 O O . PRO A 1 315 ? -7.716 -13.541 -19.298 1.00 64.25 315 PRO A O 1
ATOM 2447 N N . LYS A 1 316 ? -7.572 -13.121 -21.503 1.00 61.06 316 LYS A N 1
ATOM 2448 C CA . LYS A 1 316 ? -8.902 -13.657 -21.876 1.00 61.06 316 LYS A CA 1
ATOM 2449 C C . LYS A 1 316 ? -9.222 -15.027 -21.256 1.00 61.06 316 LYS A C 1
ATOM 2451 O O . LYS A 1 316 ? -10.366 -15.257 -20.880 1.00 61.06 316 LYS A O 1
ATOM 2456 N N . VAL A 1 317 ? -8.221 -15.896 -21.096 1.00 55.34 317 VAL A N 1
ATOM 2457 C CA . VAL A 1 317 ? -8.356 -17.244 -20.507 1.00 55.34 317 VAL A CA 1
ATOM 2458 C C . VAL A 1 317 ? -8.826 -17.208 -19.044 1.00 55.34 317 VAL A C 1
ATOM 2460 O O . VAL A 1 317 ? -9.489 -18.138 -18.599 1.00 55.34 317 VAL A O 1
ATOM 2463 N N . LEU A 1 318 ? -8.549 -16.127 -18.305 1.00 59.56 318 LEU A N 1
ATOM 2464 C CA . LEU A 1 318 ? -8.962 -15.963 -16.906 1.00 59.56 318 LEU A CA 1
ATOM 2465 C C . LEU A 1 318 ? -10.322 -15.257 -16.749 1.00 59.56 318 LEU A C 1
ATOM 2467 O O . LEU A 1 318 ? -10.912 -15.311 -15.669 1.00 59.56 318 LEU A O 1
ATOM 2471 N N . LYS A 1 319 ? -10.865 -14.640 -17.812 1.00 60.38 319 LYS A N 1
ATOM 2472 C CA . LYS A 1 319 ? -12.146 -13.903 -17.761 1.00 60.38 319 LYS A CA 1
ATOM 2473 C C . LYS A 1 319 ? -13.357 -14.817 -17.535 1.00 60.38 319 LYS A C 1
ATOM 2475 O O . LYS A 1 319 ? -14.382 -14.368 -17.024 1.00 60.38 319 LYS A O 1
ATOM 2480 N N . THR A 1 320 ? -13.265 -16.103 -17.872 1.00 54.59 320 THR A N 1
ATOM 2481 C CA . THR A 1 320 ? -14.343 -17.090 -17.659 1.00 54.59 320 THR A CA 1
ATOM 2482 C C . THR A 1 320 ? -14.640 -17.348 -16.179 1.00 54.59 320 THR A C 1
ATOM 2484 O O . THR A 1 320 ? -15.756 -17.734 -15.849 1.00 54.59 320 THR A O 1
ATOM 2487 N N . ILE A 1 321 ? -13.693 -17.072 -15.274 1.00 52.22 321 ILE A N 1
ATOM 2488 C CA . ILE A 1 321 ? -13.843 -17.309 -13.828 1.00 52.22 321 ILE A CA 1
ATOM 2489 C C . ILE A 1 321 ? -14.710 -16.228 -13.151 1.00 52.22 321 ILE A C 1
ATOM 2491 O O . ILE A 1 321 ? -15.311 -16.498 -12.114 1.00 52.22 321 ILE A O 1
ATOM 2495 N N . VAL A 1 322 ? -14.821 -15.029 -13.739 1.00 51.88 322 VAL A N 1
ATOM 2496 C CA . VAL A 1 322 ? -15.532 -13.884 -13.130 1.00 51.88 322 VAL A CA 1
ATOM 2497 C C . VAL A 1 322 ? -16.965 -13.718 -13.649 1.00 51.88 322 VAL A C 1
ATOM 2499 O O . VAL A 1 322 ? -17.823 -13.205 -12.939 1.00 51.88 322 VAL A O 1
ATOM 2502 N N . HIS A 1 323 ? -17.286 -14.257 -14.832 1.00 48.22 323 HIS A N 1
ATOM 2503 C CA . HIS A 1 323 ? -18.657 -14.225 -15.366 1.00 48.22 323 HIS A CA 1
ATOM 2504 C C . HIS A 1 323 ? -19.692 -14.921 -14.460 1.00 48.22 323 HIS A C 1
ATOM 2506 O O . HIS A 1 323 ? -20.881 -14.649 -14.583 1.00 48.22 323 HIS A O 1
ATOM 2512 N N . ALA A 1 324 ? -19.260 -15.782 -13.531 1.00 48.31 324 ALA A N 1
ATOM 2513 C CA . ALA A 1 324 ? -20.151 -16.516 -12.636 1.00 48.31 324 ALA A CA 1
ATOM 2514 C C . ALA A 1 324 ? -20.784 -15.664 -11.514 1.00 48.31 324 ALA A C 1
ATOM 2516 O O . ALA A 1 324 ? -21.756 -16.119 -10.918 1.00 48.31 324 ALA A O 1
ATOM 2517 N N . THR A 1 325 ? -20.276 -14.458 -11.213 1.00 54.47 325 THR A N 1
ATOM 2518 C CA . THR A 1 325 ? -20.822 -13.604 -10.132 1.00 54.47 325 THR A CA 1
ATOM 2519 C C . THR A 1 325 ? -21.585 -12.376 -10.631 1.00 54.47 325 THR A C 1
ATOM 2521 O O . THR A 1 325 ? -22.228 -11.703 -9.835 1.00 54.47 325 THR A O 1
ATOM 2524 N N . GLY A 1 326 ? -21.534 -12.065 -11.933 1.00 60.88 326 GLY A N 1
ATOM 2525 C CA . GLY A 1 326 ? -22.174 -10.874 -12.514 1.00 60.88 326 GLY A CA 1
ATOM 2526 C C . GLY A 1 326 ? -21.513 -9.536 -12.144 1.00 60.88 326 GLY A C 1
ATOM 2527 O O . GLY A 1 326 ? -21.913 -8.495 -12.662 1.00 60.88 326 GLY A O 1
ATOM 2528 N N . THR A 1 327 ? -20.491 -9.551 -11.288 1.00 67.94 327 THR A N 1
ATOM 2529 C CA . THR A 1 327 ? -19.804 -8.355 -10.793 1.00 67.94 327 THR A CA 1
ATOM 2530 C C . THR A 1 327 ? -18.663 -7.923 -11.710 1.00 67.94 327 THR A C 1
ATOM 2532 O O . THR A 1 327 ? -17.894 -8.755 -12.195 1.00 67.94 327 THR A O 1
ATOM 2535 N N . LYS A 1 328 ? -18.506 -6.610 -11.910 1.00 82.00 328 LYS A N 1
ATOM 2536 C CA . LYS A 1 328 ? -17.390 -6.021 -12.661 1.00 82.00 328 LYS A CA 1
ATOM 2537 C C . LYS A 1 328 ? -16.335 -5.483 -11.693 1.00 82.00 328 LYS A C 1
ATOM 2539 O O . LYS A 1 328 ? -16.563 -4.421 -11.136 1.00 82.00 328 LYS A O 1
ATOM 2544 N N . PRO A 1 329 ? -15.211 -6.171 -11.457 1.00 87.44 329 PRO A N 1
ATOM 2545 C CA . PRO A 1 329 ? -14.197 -5.686 -10.533 1.00 87.44 329 PRO A CA 1
ATOM 2546 C C . PRO A 1 329 ? -13.513 -4.406 -11.036 1.00 87.44 329 PRO A C 1
ATOM 2548 O O . PRO A 1 329 ? -12.945 -4.390 -12.129 1.00 87.44 329 PRO A O 1
ATOM 2551 N N . TYR A 1 330 ? -13.515 -3.364 -10.203 1.00 91.31 330 TYR A N 1
ATOM 2552 C CA . TYR A 1 330 ? -12.872 -2.077 -10.476 1.00 91.31 330 TYR A CA 1
ATOM 2553 C C . TYR A 1 330 ? -11.946 -1.661 -9.335 1.00 91.31 330 TYR A C 1
ATOM 2555 O O . TYR A 1 330 ? -12.247 -1.888 -8.161 1.00 91.31 330 TYR A O 1
ATOM 2563 N N . ILE A 1 331 ? -10.842 -0.997 -9.676 1.00 93.69 331 ILE A N 1
ATOM 2564 C CA . ILE A 1 331 ? -9.946 -0.357 -8.707 1.00 93.69 331 ILE A CA 1
ATOM 2565 C C . ILE A 1 331 ? -9.870 1.128 -9.026 1.00 93.69 331 ILE A C 1
ATOM 2567 O O . ILE A 1 331 ? -9.418 1.522 -10.096 1.00 93.69 331 ILE A O 1
ATOM 2571 N N . TYR A 1 332 ? -10.274 1.955 -8.074 1.00 96.12 332 TYR A N 1
ATOM 2572 C CA . TYR A 1 332 ? -10.011 3.384 -8.120 1.00 96.12 332 TYR A CA 1
ATOM 2573 C C . TYR A 1 332 ? -8.655 3.657 -7.493 1.00 96.12 332 TYR A C 1
ATOM 2575 O O . TYR A 1 332 ? -8.412 3.205 -6.373 1.00 96.12 332 TYR A O 1
ATOM 2583 N N . GLN A 1 333 ? -7.793 4.392 -8.191 1.00 96.06 333 GLN A N 1
ATOM 2584 C CA . GLN A 1 333 ? -6.461 4.744 -7.706 1.00 96.06 333 GLN A CA 1
ATOM 2585 C C . GLN A 1 333 ? -6.292 6.257 -7.697 1.00 96.06 333 GLN A C 1
ATOM 2587 O O . GLN A 1 333 ? -6.436 6.906 -8.734 1.00 96.06 333 GLN A O 1
ATOM 2592 N N . TRP A 1 334 ? -5.934 6.808 -6.542 1.00 96.19 334 TRP A N 1
ATOM 2593 C CA . TRP A 1 334 ? -5.651 8.226 -6.366 1.00 96.19 334 TRP A CA 1
ATOM 2594 C C . TRP A 1 334 ? -4.231 8.444 -5.856 1.00 96.19 334 TRP A C 1
ATOM 2596 O O . TRP A 1 334 ? -3.710 7.660 -5.065 1.00 96.19 334 TRP A O 1
ATOM 2606 N N . MET A 1 335 ? -3.624 9.549 -6.273 1.00 95.50 335 MET A N 1
ATOM 2607 C CA . MET A 1 335 ? -2.408 10.092 -5.689 1.00 95.50 335 MET A CA 1
ATOM 2608 C C . MET A 1 335 ? -2.597 11.581 -5.436 1.00 95.50 335 MET A C 1
ATOM 2610 O O . MET A 1 335 ? -2.730 12.370 -6.372 1.00 95.50 335 MET A O 1
ATOM 2614 N N . GLN A 1 336 ? -2.614 11.954 -4.162 1.00 94.25 336 GLN A N 1
ATOM 2615 C CA . GLN A 1 336 ? -2.782 13.332 -3.727 1.00 94.25 336 GLN A CA 1
ATOM 2616 C C . GLN A 1 336 ? -1.462 13.882 -3.196 1.00 94.25 336 GLN A C 1
ATOM 2618 O O . GLN A 1 336 ? -0.986 13.405 -2.160 1.00 94.25 336 GLN A O 1
ATOM 2623 N N . PRO A 1 337 ? -0.850 14.856 -3.894 1.00 93.06 337 PRO A N 1
ATOM 2624 C CA . PRO A 1 337 ? 0.192 15.670 -3.291 1.00 93.06 337 PRO A CA 1
ATOM 2625 C C . PRO A 1 337 ? -0.424 16.588 -2.226 1.00 93.06 337 PRO A C 1
ATOM 2627 O O . PRO A 1 337 ? -1.616 16.896 -2.284 1.00 93.06 337 PRO A O 1
ATOM 2630 N N . ASN A 1 338 ? 0.399 17.044 -1.286 1.00 94.44 338 ASN A N 1
ATOM 2631 C CA . ASN A 1 338 ? 0.032 17.992 -0.226 1.00 94.44 338 ASN A CA 1
ATOM 2632 C C . ASN A 1 338 ? -1.093 17.475 0.691 1.00 94.44 338 ASN A C 1
ATOM 2634 O O . ASN A 1 338 ? -1.901 18.239 1.216 1.00 94.44 338 ASN A O 1
ATOM 2638 N N . ALA A 1 339 ? -1.166 16.156 0.859 1.00 97.88 339 ALA A N 1
ATOM 2639 C CA . ALA A 1 339 ? -2.018 15.543 1.862 1.00 97.88 339 ALA A CA 1
ATOM 2640 C C . ALA A 1 339 ? -1.467 15.874 3.256 1.00 97.88 339 ALA A C 1
ATOM 2642 O O . ALA A 1 339 ? -0.250 15.867 3.446 1.00 97.88 339 ALA A O 1
ATOM 2643 N N . VAL A 1 340 ? -2.344 16.123 4.228 1.00 98.50 340 VAL A N 1
ATOM 2644 C CA . VAL A 1 340 ? -1.948 16.439 5.607 1.00 98.50 340 VAL A CA 1
ATOM 2645 C C . VAL A 1 340 ? -2.321 15.277 6.518 1.00 98.50 340 VAL A C 1
ATOM 2647 O O . VAL A 1 340 ? -3.492 14.924 6.641 1.00 98.50 340 VAL A O 1
ATOM 2650 N N . LEU A 1 341 ? -1.312 14.667 7.137 1.00 98.69 341 LEU A N 1
ATOM 2651 C CA . LEU A 1 341 ? -1.485 13.675 8.190 1.00 98.69 341 LEU A CA 1
ATOM 2652 C C . LEU A 1 341 ? -1.396 14.385 9.544 1.00 98.69 341 LEU A C 1
ATOM 2654 O O . LEU A 1 341 ? -0.327 14.873 9.912 1.00 98.69 341 LEU A O 1
ATOM 2658 N N . HIS A 1 342 ? -2.495 14.391 10.292 1.00 98.44 342 HIS A N 1
ATOM 2659 C CA . HIS A 1 342 ? -2.523 14.870 11.671 1.00 98.44 342 HIS A CA 1
ATOM 2660 C C . HIS A 1 342 ? -1.943 13.783 12.570 1.00 98.44 342 HIS A C 1
ATOM 2662 O O . HIS A 1 342 ? -2.511 12.693 12.673 1.00 98.44 342 HIS A O 1
ATOM 2668 N N . LEU A 1 343 ? -0.788 14.037 13.180 1.00 97.94 343 LEU A N 1
ATOM 2669 C CA . LEU A 1 343 ? -0.024 13.036 13.915 1.00 97.94 343 LEU A CA 1
ATOM 2670 C C . LEU A 1 343 ? 0.118 13.428 15.385 1.00 97.94 343 LEU A C 1
ATOM 2672 O O . LEU A 1 343 ? 0.634 14.489 15.710 1.00 97.94 343 LEU A O 1
ATOM 2676 N N . HIS A 1 344 ? -0.258 12.518 16.279 1.00 97.19 344 HIS A N 1
ATOM 2677 C CA . HIS A 1 344 ? -0.094 12.649 17.722 1.00 97.19 344 HIS A CA 1
ATOM 2678 C C . HIS A 1 344 ? 0.880 11.589 18.248 1.00 97.19 344 HIS A C 1
ATOM 2680 O O . HIS A 1 344 ? 0.854 10.426 17.825 1.00 97.19 344 HIS A O 1
ATOM 2686 N N . GLY A 1 345 ? 1.716 11.972 19.209 1.00 95.19 345 GLY A N 1
ATOM 2687 C CA . GLY A 1 345 ? 2.778 11.142 19.765 1.00 95.19 345 GLY A CA 1
ATOM 2688 C C . GLY A 1 345 ? 3.150 11.506 21.206 1.00 95.19 345 GLY A C 1
ATOM 2689 O O . GLY A 1 345 ? 2.452 12.288 21.854 1.00 95.19 345 GLY A O 1
ATOM 2690 N N . PRO A 1 346 ? 4.233 10.910 21.739 1.00 90.88 346 PRO A N 1
ATOM 2691 C CA . PRO A 1 346 ? 4.737 11.232 23.070 1.00 90.88 346 PRO A CA 1
ATOM 2692 C C . PRO A 1 346 ? 5.107 12.714 23.194 1.00 90.88 346 PRO A C 1
ATOM 2694 O O . PRO A 1 346 ? 5.567 13.334 22.235 1.00 90.88 346 PRO A O 1
ATOM 2697 N N . GLU A 1 347 ? 4.977 13.265 24.399 1.00 85.75 347 GLU A N 1
ATOM 2698 C CA . GLU A 1 347 ? 5.462 14.616 24.695 1.00 85.75 347 GLU A CA 1
ATOM 2699 C C . GLU A 1 347 ? 6.953 14.740 24.373 1.00 85.75 347 GLU A C 1
ATOM 2701 O O . GLU A 1 347 ? 7.728 13.819 24.636 1.00 85.75 347 GLU A O 1
ATOM 2706 N N . GLY A 1 348 ? 7.371 15.859 23.782 1.00 80.25 348 GLY A N 1
ATOM 2707 C CA . GLY A 1 348 ? 8.774 16.028 23.405 1.00 80.25 348 GLY A CA 1
ATOM 2708 C C . GLY A 1 348 ? 9.164 15.381 22.077 1.00 80.25 348 GLY A C 1
ATOM 2709 O O . GLY A 1 348 ? 10.253 15.664 21.579 1.00 80.25 348 GLY A O 1
ATOM 2710 N N . PHE A 1 349 ? 8.317 14.530 21.487 1.00 86.56 349 PHE A N 1
ATOM 2711 C CA . PHE A 1 349 ? 8.723 13.709 20.348 1.00 86.56 349 PHE A CA 1
ATOM 2712 C C . PHE A 1 349 ? 8.816 14.495 19.028 1.00 86.56 349 PHE A C 1
ATOM 2714 O O . PHE A 1 349 ? 9.740 14.244 18.247 1.00 86.56 349 PHE A O 1
ATOM 2721 N N . PHE A 1 350 ? 7.926 15.471 18.806 1.00 85.38 350 PHE A N 1
ATOM 2722 C CA . PHE A 1 350 ? 7.925 16.358 17.633 1.00 85.38 350 PHE A CA 1
ATOM 2723 C C . PHE A 1 350 ? 8.408 17.762 18.017 1.00 85.38 350 PHE A C 1
ATOM 2725 O O . PHE A 1 350 ? 7.615 18.679 18.170 1.00 85.38 350 PHE A O 1
ATOM 2732 N N . HIS A 1 351 ? 9.709 17.940 18.262 1.00 76.00 351 HIS A N 1
ATOM 2733 C CA . HIS A 1 351 ? 10.277 19.254 18.623 1.00 76.00 351 HIS A CA 1
ATOM 2734 C C . HIS A 1 351 ? 9.598 19.955 19.821 1.00 76.00 351 HIS A C 1
ATOM 2736 O O . HIS A 1 351 ? 9.640 21.178 19.911 1.00 76.00 351 HIS A O 1
ATOM 2742 N N . ARG A 1 352 ? 9.099 19.168 20.792 1.00 65.69 352 ARG A N 1
ATOM 2743 C CA . ARG A 1 352 ? 8.373 19.560 22.028 1.00 65.69 352 ARG A CA 1
ATOM 2744 C C . ARG A 1 352 ? 6.849 19.519 21.973 1.00 65.69 352 ARG A C 1
ATOM 2746 O O . ARG A 1 352 ? 6.252 19.477 23.046 1.00 65.69 352 ARG A O 1
ATOM 2753 N N . ASP A 1 353 ? 6.245 19.361 20.803 1.00 78.25 353 ASP A N 1
ATOM 2754 C CA . ASP A 1 353 ? 4.795 19.206 20.696 1.00 78.25 353 ASP A CA 1
ATOM 2755 C C . ASP A 1 353 ? 4.358 17.736 20.760 1.00 78.25 353 ASP A C 1
ATOM 2757 O O . ASP A 1 353 ? 5.100 16.810 20.410 1.00 78.25 353 ASP A O 1
ATOM 2761 N N . LYS A 1 354 ? 3.134 17.520 21.257 1.00 87.81 354 LYS A N 1
ATOM 2762 C CA . LYS A 1 354 ? 2.452 16.212 21.242 1.00 87.81 354 LYS A CA 1
ATOM 2763 C C . LYS A 1 354 ? 1.783 15.927 19.906 1.00 87.81 354 LYS A C 1
ATOM 2765 O O . LYS A 1 354 ? 1.468 14.772 19.629 1.00 87.81 354 LYS A O 1
ATOM 2770 N N . GLU A 1 355 ? 1.544 16.964 19.116 1.00 94.50 355 GLU A N 1
ATOM 2771 C CA . GLU A 1 355 ? 0.750 16.935 17.894 1.00 94.50 355 GLU A CA 1
ATOM 2772 C C . GLU A 1 355 ? 1.494 17.708 16.816 1.00 94.50 355 GLU A C 1
ATOM 2774 O O . GLU A 1 355 ? 2.146 18.707 17.114 1.00 94.50 355 GLU A O 1
ATOM 2779 N N . ILE A 1 356 ? 1.425 17.233 15.580 1.00 96.31 356 ILE A N 1
ATOM 2780 C CA . ILE A 1 356 ? 2.032 17.904 14.441 1.00 96.31 356 ILE A CA 1
ATOM 2781 C C . ILE A 1 356 ? 1.284 17.556 13.158 1.00 96.31 356 ILE A C 1
ATOM 2783 O O . ILE A 1 356 ? 0.862 16.413 12.961 1.00 96.31 356 ILE A O 1
ATOM 2787 N N . ASP A 1 357 ? 1.177 18.538 12.272 1.00 97.19 357 ASP A N 1
ATOM 2788 C CA . ASP A 1 357 ? 0.672 18.344 10.921 1.00 97.19 357 ASP A CA 1
ATOM 2789 C C . ASP A 1 357 ? 1.835 18.019 9.992 1.00 97.19 357 ASP A C 1
ATOM 2791 O O . ASP A 1 357 ? 2.818 18.756 9.892 1.00 97.19 357 ASP A O 1
ATOM 2795 N N . VAL A 1 358 ? 1.729 16.878 9.319 1.00 97.75 358 VAL A N 1
ATOM 2796 C CA . VAL A 1 358 ? 2.747 16.394 8.393 1.00 97.75 358 VAL A CA 1
ATOM 2797 C C . VAL A 1 358 ? 2.198 16.507 6.983 1.00 97.75 358 VAL A C 1
ATOM 2799 O O . VAL A 1 358 ? 1.310 15.747 6.599 1.00 97.75 358 VAL A O 1
ATOM 2802 N N . GLU A 1 359 ? 2.747 17.427 6.195 1.00 98.00 359 GLU A N 1
ATOM 2803 C CA . GLU A 1 359 ? 2.460 17.494 4.764 1.00 98.00 359 GLU A CA 1
ATOM 2804 C C . GLU A 1 359 ? 3.223 16.389 4.017 1.00 98.00 359 GLU A C 1
ATOM 2806 O O . GLU A 1 359 ? 4.387 16.079 4.299 1.00 98.00 359 GLU A O 1
ATOM 2811 N N . GLY A 1 360 ? 2.558 15.752 3.059 1.00 97.19 360 GLY A N 1
ATOM 2812 C CA . GLY A 1 360 ? 3.134 14.658 2.299 1.00 97.19 360 GLY A CA 1
ATOM 2813 C C . GLY A 1 360 ? 2.319 14.269 1.076 1.00 97.19 360 GLY A C 1
ATOM 2814 O O . GLY A 1 360 ? 1.463 15.002 0.590 1.00 97.19 360 GLY A O 1
ATOM 2815 N N . THR A 1 361 ? 2.611 13.087 0.545 1.00 97.06 361 THR A N 1
ATOM 2816 C CA . THR A 1 361 ? 1.863 12.492 -0.566 1.00 97.06 361 THR A CA 1
ATOM 2817 C C . THR A 1 361 ? 1.119 11.262 -0.077 1.00 97.06 361 THR A C 1
ATOM 2819 O O . THR A 1 361 ? 1.710 10.409 0.586 1.00 97.06 361 THR A O 1
ATOM 2822 N N . ALA A 1 362 ? -0.156 11.146 -0.444 1.00 98.00 362 ALA A N 1
ATOM 2823 C CA . ALA A 1 362 ? -0.966 9.963 -0.193 1.00 98.00 362 ALA A CA 1
ATOM 2824 C C . ALA A 1 362 ? -1.294 9.250 -1.506 1.00 98.00 362 ALA A C 1
ATOM 2826 O O . ALA A 1 362 ? -1.875 9.843 -2.414 1.00 98.00 362 ALA A O 1
ATOM 2827 N N . TYR A 1 363 ? -0.950 7.970 -1.596 1.00 97.56 363 TYR A N 1
ATOM 2828 C CA . TYR A 1 363 ? -1.468 7.059 -2.607 1.00 97.56 363 TYR A CA 1
ATOM 2829 C C . TYR A 1 363 ? -2.551 6.178 -1.993 1.00 97.56 363 TYR A C 1
ATOM 2831 O O . TYR A 1 363 ? -2.326 5.551 -0.956 1.00 97.56 363 TYR A O 1
ATOM 2839 N N . VAL A 1 364 ? -3.711 6.106 -2.639 1.00 97.75 364 VAL A N 1
ATOM 2840 C CA . VAL A 1 364 ? -4.883 5.408 -2.110 1.00 97.75 364 VAL A CA 1
ATOM 2841 C C . VAL A 1 364 ? -5.563 4.583 -3.184 1.00 97.75 364 VAL A C 1
ATOM 2843 O O . VAL A 1 364 ? -5.728 5.037 -4.314 1.00 97.75 364 VAL A O 1
ATOM 2846 N N . GLU A 1 365 ? -6.014 3.390 -2.802 1.00 97.31 365 GLU A N 1
ATOM 2847 C CA . GLU A 1 365 ? -6.867 2.555 -3.640 1.00 97.31 365 GLU A CA 1
ATOM 2848 C C . GLU A 1 365 ? -8.184 2.231 -2.943 1.00 97.31 365 GLU A C 1
ATOM 2850 O O . GLU A 1 365 ? -8.210 1.914 -1.751 1.00 97.31 365 GLU A O 1
ATOM 2855 N N . ALA A 1 366 ? -9.267 2.230 -3.715 1.00 96.88 366 ALA A N 1
ATOM 2856 C CA . ALA A 1 366 ? -10.521 1.588 -3.348 1.00 96.88 366 ALA A CA 1
ATOM 2857 C C . ALA A 1 366 ? -10.852 0.532 -4.403 1.00 96.88 366 ALA A C 1
ATOM 2859 O O . ALA A 1 366 ? -11.149 0.862 -5.550 1.00 96.88 366 ALA A O 1
ATOM 2860 N N . SER A 1 367 ? -10.787 -0.738 -4.015 1.00 94.06 367 SER A N 1
ATOM 2861 C CA . SER A 1 367 ? -11.065 -1.862 -4.911 1.00 94.06 367 SER A CA 1
ATOM 2862 C C . SER A 1 367 ? -12.419 -2.469 -4.605 1.00 94.06 367 SER A C 1
ATOM 2864 O O . SER A 1 367 ? -12.720 -2.744 -3.445 1.00 94.06 367 SER A O 1
ATOM 2866 N N . TYR A 1 368 ? -13.178 -2.776 -5.644 1.00 90.69 368 TYR A N 1
ATOM 2867 C CA . TYR A 1 368 ? -14.421 -3.532 -5.593 1.00 90.69 368 TYR A CA 1
ATOM 2868 C C . TYR A 1 368 ? -14.226 -4.786 -6.439 1.00 90.69 368 TYR A C 1
ATOM 2870 O O . TYR A 1 368 ? -13.842 -4.679 -7.599 1.00 90.69 368 TYR A O 1
ATOM 2878 N N . VAL A 1 369 ? -14.393 -5.970 -5.847 1.00 81.88 369 VAL A N 1
ATOM 2879 C CA . VAL A 1 369 ? -13.870 -7.222 -6.431 1.00 81.88 369 VAL A CA 1
ATOM 2880 C C . VAL A 1 369 ? -14.896 -8.347 -6.543 1.00 81.88 369 VAL A C 1
ATOM 2882 O O . VAL A 1 369 ? -14.627 -9.326 -7.239 1.00 81.88 369 VAL A O 1
ATOM 2885 N N . SER A 1 370 ? -16.049 -8.237 -5.880 1.00 66.75 370 SER A N 1
ATOM 2886 C CA . SER A 1 370 ? -17.129 -9.228 -5.964 1.00 66.75 370 SER A CA 1
ATOM 2887 C C . SER A 1 370 ? -18.491 -8.626 -5.712 1.00 66.75 370 SER A C 1
ATOM 2889 O O . SER A 1 370 ? -18.552 -7.682 -4.894 1.00 66.75 370 SER A O 1
#